Protein AF-A0A0B8PID0-F1 (afdb_monomer)

Mean predicted aligned error: 9.6 Å

Secondary structure (DSSP, 8-state):
-----------SPPSSGGGS-GGGGTTS---PPPPPPBPPHHHHHT--S-SB----HHHHHHHHHHHHTT--GGGSS-HHHHHHHHTT---TT----SHHHHHHHHHHS-S--S--B--SSSEEE-GGG----SHHHHIIIIIS-----BPPBPTTSSB---TT---BSSTTT--STTTT-----HHHHT-TTSSEEETT---SS--S-PEEEEEE--SBTT--EEEEEEETTTTEEEEEEEPP-TTTTT---HHHHHTTGGGG-TTB--S-EEEETTEEEE--HHHHHHHHHHHHHHHHHHH-GGGEEEE--TTS-HHHHHHHHHHIIIII----EE-THHHHTHHHHHHHHHHHS--S-SS-GGGGGG-SEEEEES--HHHH-HHHHHHHHHHHHHH--EEEEE-SS--GGGGG-SEEE-PPTT-HHHHHHHHHHHHHHTT-S-HHHHHHH-S-HHHHHHHHTSGGGSHHHHHHHH---HHHHHHHHHHHHT-S-EEEEE-HHHHSSTTHHHHHHHHHHHHHHTT-SSSTT-EEEE--SBTTHHHHHHTT-BTTEETTTEETT-HHHHHHHHHHTT-TT---S----HHHHHHHHHTTS--EEEEES--HHHHSS-HHHHHHHHHH-SEEEEEESB--TTGGG-SEEEE---TTT--EEEE-TT--EEEE---

pLDDT: mean 88.57, std 15.47, range [32.22, 98.94]

Sequence (675 aa):
MENIPVTPFNARKGKSLKQVDSAQFESIQKVSRKIMPELSSTQREQSFAEVELGFDNAEAMAEAARCLECGCQANTNCDLRDYSTEYGASQTNIEIKSDCDWQAIRNSDTRQKFSVDNSSEFIVFDANRCISCGQCVQACREQSVHGVLSFMSNKDGRPASRPECRPNFGPNQTLMGDSACVQCGACIQVCPTGAMMDGRDRAQGRIENLKIVDTICTYCGVGCKVSMHVDEDANQIRYVKGGDSPVNEGMLCVKGRFGFDFIGSDERLTTPLIRKDGWLQPASWEEAIELVASKFTSIKQSFGGNALAGFSSAKTTNEDNYAFQKFVRRELGTNNVDHCARLCHASTVTGLEASLGSGAMTNDIPSIKHSDVIFVIGSDTTAAHPIIASHIKQAVRHHGARLIVADPKRIELADHAELYMAQRPGTDVMLINGVMQQIIKNGWYDMEYIEERVDGFDTLLQEVMSPSYALDKVELVTGIKAEDIFAMARTIGTAKRTAVYYAMGITQHTTGHDNVRSIANLQMLCGNIGIEGGGINPLRGQSNVQGACDMGALPNNFPGYQKVYNPLVHQKFAIEWDAPNLPTETGLTLTEIIDAACKREVRGLYVMGENPVLSDPDQAHVLEGLEALDFLVVQDIFLTETAQYADVVLPSCSFAEKAGHFTNTERRVQRLNCG

Structure (mmCIF, N/CA/C/O backbone):
data_AF-A0A0B8PID0-F1
#
_entry.id   AF-A0A0B8PID0-F1
#
loop_
_atom_site.group_PDB
_atom_site.id
_atom_site.type_symbol
_atom_site.label_atom_id
_atom_site.label_alt_id
_atom_site.label_comp_id
_atom_site.label_asym_id
_atom_site.label_entity_id
_atom_site.label_seq_id
_atom_site.pdbx_PDB_ins_code
_atom_site.Cartn_x
_atom_site.Cartn_y
_atom_site.Cartn_z
_atom_site.occupancy
_atom_site.B_iso_or_equiv
_atom_site.auth_seq_id
_atom_site.auth_comp_id
_atom_site.auth_asym_id
_atom_site.auth_atom_id
_atom_site.pdbx_PDB_model_num
ATOM 1 N N . MET A 1 1 ? -33.714 53.906 -36.970 1.00 40.91 1 MET A N 1
ATOM 2 C CA . MET A 1 1 ? -32.765 53.994 -35.842 1.00 40.91 1 MET A CA 1
ATOM 3 C C . MET A 1 1 ? -33.531 53.880 -34.525 1.00 40.91 1 MET A C 1
ATOM 5 O O . MET A 1 1 ? -33.274 54.633 -33.606 1.00 40.91 1 MET A O 1
ATOM 9 N N . GLU A 1 2 ? -34.466 52.936 -34.434 1.00 33.69 2 GLU A N 1
ATOM 10 C CA . GLU A 1 2 ? -35.293 52.672 -33.253 1.00 33.69 2 GLU A CA 1
ATOM 11 C C . GLU A 1 2 ? -35.571 51.164 -33.293 1.00 33.69 2 GLU A C 1
ATOM 13 O O . GLU A 1 2 ? -35.929 50.652 -34.352 1.00 33.69 2 GLU A O 1
ATOM 18 N N . ASN A 1 3 ? -35.326 50.469 -32.180 1.00 39.69 3 ASN A N 1
ATOM 19 C CA . ASN A 1 3 ? -35.387 49.007 -31.976 1.00 39.69 3 ASN A CA 1
ATOM 20 C C . ASN A 1 3 ? -34.113 48.194 -32.286 1.00 39.69 3 ASN A C 1
ATOM 22 O O . ASN A 1 3 ? -34.177 47.107 -32.851 1.00 39.69 3 ASN A O 1
ATOM 26 N N . ILE A 1 4 ? -32.954 48.683 -31.833 1.00 32.22 4 ILE A N 1
ATOM 27 C CA . ILE A 1 4 ? -31.786 47.830 -31.540 1.00 32.22 4 ILE A CA 1
ATOM 28 C C . ILE A 1 4 ? -31.867 47.451 -30.048 1.00 32.22 4 ILE A C 1
ATOM 30 O O . ILE A 1 4 ? -32.025 48.364 -29.233 1.00 32.22 4 ILE A O 1
ATOM 34 N N . PRO A 1 5 ? -31.741 46.173 -29.640 1.00 34.03 5 PRO A N 1
ATOM 35 C CA . PRO A 1 5 ? -31.529 45.833 -28.235 1.00 34.03 5 PRO A CA 1
ATOM 36 C C . PRO A 1 5 ? -30.200 46.444 -27.769 1.00 34.03 5 PRO A C 1
ATOM 38 O O . PRO A 1 5 ? -29.132 46.102 -28.269 1.00 34.03 5 PRO A O 1
ATOM 41 N N . VAL A 1 6 ? -30.274 47.392 -26.833 1.00 43.47 6 VAL A N 1
ATOM 42 C CA . VAL A 1 6 ? -29.160 48.263 -26.403 1.00 43.47 6 VAL A CA 1
ATOM 43 C C . VAL A 1 6 ? -28.105 47.525 -25.564 1.00 43.47 6 VAL A C 1
ATOM 45 O O . VAL A 1 6 ? -27.065 48.092 -25.239 1.00 43.47 6 VAL A O 1
ATOM 48 N N . THR A 1 7 ? -28.317 46.254 -25.223 1.00 44.53 7 THR A N 1
ATOM 49 C CA . THR A 1 7 ? -27.416 45.535 -24.320 1.00 44.53 7 THR A CA 1
ATOM 50 C C . THR A 1 7 ? -26.586 44.504 -25.087 1.00 44.53 7 THR A C 1
ATOM 52 O O . THR A 1 7 ? -27.145 43.509 -25.553 1.00 44.53 7 THR A O 1
ATOM 55 N N . PRO A 1 8 ? -25.254 44.689 -25.202 1.00 43.25 8 PRO A N 1
ATOM 56 C CA . PRO A 1 8 ? -24.361 43.634 -25.661 1.00 43.25 8 PRO A CA 1
ATOM 57 C C . PRO A 1 8 ? -24.552 42.388 -24.793 1.00 43.25 8 PRO A C 1
ATOM 59 O O . PRO A 1 8 ? -24.793 42.502 -23.586 1.00 43.25 8 PRO A O 1
ATOM 62 N N . PHE A 1 9 ? -24.415 41.202 -25.388 1.00 42.62 9 PHE A N 1
ATOM 63 C CA . PHE A 1 9 ? -24.383 39.951 -24.637 1.00 42.62 9 PHE A CA 1
ATOM 64 C C . PHE A 1 9 ? -23.338 40.051 -23.514 1.00 42.62 9 PHE A C 1
ATOM 66 O O . PHE A 1 9 ? -22.148 40.237 -23.763 1.00 42.62 9 PHE A O 1
ATOM 73 N N . ASN A 1 10 ? -23.804 39.972 -22.268 1.00 47.03 10 ASN A N 1
ATOM 74 C CA . ASN A 1 10 ? -22.984 40.105 -21.075 1.00 47.03 10 ASN A CA 1
ATOM 75 C C . ASN A 1 10 ? -22.915 38.744 -20.378 1.00 47.03 10 ASN A C 1
ATOM 77 O O . ASN A 1 10 ? -23.900 38.291 -19.804 1.00 47.03 10 ASN A O 1
ATOM 81 N N . ALA A 1 11 ? -21.745 38.104 -20.403 1.00 46.81 11 ALA A N 1
ATOM 82 C CA . ALA A 1 11 ? -21.510 36.809 -19.760 1.00 46.81 11 ALA A CA 1
ATOM 83 C C . ALA A 1 11 ? -21.409 36.877 -18.215 1.00 46.81 11 ALA A C 1
ATOM 85 O O . ALA A 1 11 ? -21.063 35.884 -17.574 1.00 46.81 11 ALA A O 1
ATOM 86 N N . ARG A 1 12 ? -21.681 38.033 -17.588 1.00 46.56 12 ARG A N 1
ATOM 87 C CA . ARG A 1 12 ? -21.651 38.204 -16.124 1.00 46.56 12 ARG A CA 1
ATOM 88 C C . ARG A 1 12 ? -22.995 37.823 -15.490 1.00 46.56 12 ARG A C 1
ATOM 90 O O . ARG A 1 12 ? -24.049 38.227 -15.975 1.00 46.56 12 ARG A O 1
ATOM 97 N N . LYS A 1 13 ? -22.964 37.115 -14.350 1.00 43.78 13 LYS A N 1
ATOM 98 C CA . LYS A 1 13 ? -24.160 36.850 -13.524 1.00 43.78 13 LYS A CA 1
ATOM 99 C C . LYS A 1 13 ? -24.790 38.175 -13.064 1.00 43.78 13 LYS A C 1
ATOM 101 O O . LYS A 1 13 ? -24.110 39.014 -12.471 1.00 43.78 13 LYS A O 1
ATOM 106 N N . GLY A 1 14 ? -26.091 38.348 -13.305 1.00 53.78 14 GLY A N 1
ATOM 107 C CA . GLY A 1 14 ? -26.877 39.421 -12.690 1.00 53.78 14 GLY A CA 1
ATOM 108 C C . GLY A 1 14 ? -26.941 39.245 -11.170 1.00 53.78 14 GLY A C 1
ATOM 109 O O . GLY A 1 14 ? -26.908 38.122 -10.671 1.00 53.78 14 GLY A O 1
ATOM 110 N N . LYS A 1 15 ? -27.041 40.344 -10.412 1.00 51.28 15 LYS A N 1
ATOM 111 C CA . LYS A 1 15 ? -27.105 40.286 -8.937 1.00 51.28 15 LYS A CA 1
ATOM 112 C C . LYS A 1 15 ? -28.444 39.743 -8.423 1.00 51.28 15 LYS A C 1
ATOM 114 O O . LYS A 1 15 ? -28.538 39.346 -7.269 1.00 51.28 15 LYS A O 1
ATOM 119 N N . SER A 1 16 ? -29.485 39.743 -9.257 1.00 49.97 16 SER A N 1
ATOM 120 C CA . SER A 1 16 ? -30.756 39.066 -8.987 1.00 49.97 16 SER A CA 1
ATOM 121 C C . SER A 1 16 ? -31.434 38.637 -10.288 1.00 49.97 16 SER A C 1
ATOM 123 O O . SER A 1 16 ? -31.201 39.233 -11.340 1.00 49.97 16 SER A O 1
ATOM 125 N N . LEU A 1 17 ? -32.321 37.640 -10.206 1.00 48.81 17 LEU A N 1
ATOM 126 C CA . LEU A 1 17 ? -33.091 37.121 -11.346 1.00 48.81 17 LEU A CA 1
ATOM 127 C C . LEU A 1 17 ? -33.919 38.198 -12.066 1.00 48.81 17 LEU A C 1
ATOM 129 O O . LEU A 1 17 ? -34.134 38.097 -13.265 1.00 48.81 17 LEU A O 1
ATOM 133 N N . LYS A 1 18 ? -34.320 39.267 -11.364 1.00 54.81 18 LYS A N 1
ATOM 134 C CA . LYS A 1 18 ? -35.079 40.390 -11.942 1.00 54.81 18 LYS A CA 1
ATOM 135 C C . LYS A 1 18 ? -34.269 41.238 -12.931 1.00 54.81 18 LYS A C 1
ATOM 137 O O . LYS A 1 18 ? -34.847 42.065 -13.623 1.00 54.81 18 LYS A O 1
ATOM 142 N N . GLN A 1 19 ? -32.945 41.080 -12.955 1.00 55.88 19 GLN A N 1
ATOM 143 C CA . GLN A 1 19 ? -32.050 41.773 -13.887 1.00 55.88 19 GLN A CA 1
ATOM 144 C C . GLN A 1 19 ? -31.825 40.989 -15.185 1.00 55.88 19 GLN A C 1
ATOM 146 O O . GLN A 1 19 ? -31.158 41.497 -16.083 1.00 55.88 19 GLN A O 1
ATOM 151 N N . VAL A 1 20 ? -32.340 39.760 -15.277 1.00 54.59 20 VAL A N 1
ATOM 152 C CA . VAL A 1 20 ? -32.276 38.956 -16.495 1.00 54.59 20 VAL A CA 1
ATOM 153 C C . VAL A 1 20 ? -33.551 39.216 -17.289 1.00 54.59 20 VAL A C 1
ATOM 155 O O . VAL A 1 20 ? -34.653 39.012 -16.784 1.00 54.59 20 VAL A O 1
ATOM 158 N N . ASP A 1 21 ? -33.396 39.717 -18.510 1.00 62.22 21 ASP A N 1
ATOM 159 C CA . ASP A 1 21 ? -34.521 40.079 -19.368 1.00 62.22 21 ASP A CA 1
ATOM 160 C C . ASP A 1 21 ? -35.323 38.826 -19.752 1.00 62.22 21 ASP A C 1
ATOM 162 O O . ASP A 1 21 ? -34.791 37.889 -20.352 1.00 62.22 21 ASP A O 1
ATOM 166 N N . SER A 1 22 ? -36.612 38.803 -19.403 1.00 54.66 22 SER A N 1
ATOM 167 C CA . SER A 1 22 ? -37.508 37.677 -19.676 1.00 54.66 22 SER A CA 1
ATOM 168 C C . SER A 1 22 ? -37.646 37.367 -21.168 1.00 54.66 22 SER A C 1
ATOM 170 O O . SER A 1 22 ? -37.905 36.212 -21.513 1.00 54.66 22 SER A O 1
ATOM 172 N N . ALA A 1 23 ? -37.409 38.351 -22.044 1.00 53.12 23 ALA A N 1
ATOM 173 C CA . ALA A 1 23 ? -37.394 38.156 -23.493 1.00 53.12 23 ALA A CA 1
ATOM 174 C C . ALA A 1 23 ? -36.306 37.156 -23.941 1.00 53.12 23 ALA A C 1
ATOM 176 O O . ALA A 1 23 ? -36.477 36.441 -24.926 1.00 53.12 23 ALA A O 1
ATOM 177 N N . GLN A 1 24 ? -35.215 37.000 -23.174 1.00 46.47 24 GLN A N 1
ATOM 178 C CA . GLN A 1 24 ? -34.134 36.048 -23.481 1.00 46.47 24 GLN A CA 1
ATOM 179 C C . GLN A 1 24 ? -34.561 34.572 -23.383 1.00 46.47 24 GLN A C 1
ATOM 181 O O . GLN A 1 24 ? -33.855 33.689 -23.877 1.00 46.47 24 GLN A O 1
ATOM 186 N N . PHE A 1 25 ? -35.718 34.294 -22.775 1.00 49.22 25 PHE A N 1
ATOM 187 C CA . PHE A 1 25 ? -36.234 32.944 -22.544 1.00 49.22 25 PHE A CA 1
ATOM 188 C C . PHE A 1 25 ? -37.532 32.646 -23.308 1.00 49.22 25 PHE A C 1
ATOM 190 O O . PHE A 1 25 ? -38.063 31.547 -23.172 1.00 49.22 25 PHE A O 1
ATOM 197 N N . GLU A 1 26 ? -38.034 33.568 -24.140 1.00 48.47 26 GLU A N 1
ATOM 198 C CA . GLU A 1 26 ? -39.277 33.374 -24.914 1.00 48.47 26 GLU A CA 1
ATOM 199 C C . GLU A 1 26 ? -39.202 32.202 -25.905 1.00 48.47 26 GLU A C 1
ATOM 201 O O . GLU A 1 26 ? -40.210 31.558 -26.181 1.00 48.47 26 GLU A O 1
ATOM 206 N N . SER A 1 27 ? -37.998 31.885 -26.390 1.00 41.06 27 SER A N 1
ATOM 207 C CA . SER A 1 27 ? -37.726 30.766 -27.307 1.00 41.06 27 SER A CA 1
ATOM 208 C C . SER A 1 27 ? -37.432 29.437 -26.607 1.00 41.06 27 SER A C 1
ATOM 210 O O . SER A 1 27 ? -37.280 28.412 -27.273 1.00 41.06 27 SER A O 1
ATOM 212 N N . ILE A 1 28 ? -37.320 29.424 -25.275 1.00 41.78 28 ILE A N 1
ATOM 213 C CA . ILE A 1 28 ? -37.299 28.166 -24.532 1.00 41.78 28 ILE A CA 1
ATOM 214 C C . ILE A 1 28 ? -38.740 27.683 -24.492 1.00 41.78 28 ILE A C 1
ATOM 216 O O . ILE A 1 28 ? -39.592 28.334 -23.886 1.00 41.78 28 ILE A O 1
ATOM 220 N N . GLN A 1 29 ? -39.016 26.550 -25.141 1.00 46.81 29 GLN A N 1
ATOM 221 C CA . GLN A 1 29 ? -40.324 25.921 -25.043 1.00 46.81 29 GLN A CA 1
ATOM 222 C C . GLN A 1 29 ? -40.624 25.719 -23.558 1.00 46.81 29 GLN A C 1
ATOM 224 O O . GLN A 1 29 ? -39.951 24.943 -22.877 1.00 46.81 29 GLN A O 1
ATOM 229 N N . LYS A 1 30 ? -41.603 26.467 -23.039 1.00 46.62 30 LYS A N 1
ATOM 230 C CA . LYS A 1 30 ? -42.117 26.262 -21.689 1.00 46.62 30 LYS A CA 1
ATOM 231 C C . LYS A 1 30 ? -42.782 24.897 -21.694 1.00 46.62 30 LYS A C 1
ATOM 233 O O . LYS A 1 30 ? -43.941 24.761 -22.069 1.00 46.62 30 LYS A O 1
ATOM 238 N N . VAL A 1 31 ? -42.014 23.876 -21.346 1.00 50.84 31 VAL A N 1
ATOM 239 C CA . VAL A 1 31 ? -42.563 22.564 -21.046 1.00 50.84 31 VAL A CA 1
ATOM 240 C C . VAL A 1 31 ? -43.287 22.744 -19.725 1.00 50.84 31 VAL A C 1
ATOM 242 O O . VAL A 1 31 ? -42.661 23.047 -18.705 1.00 50.84 31 VAL A O 1
ATOM 245 N N . SER A 1 32 ? -44.615 22.668 -19.763 1.00 47.62 32 SER A N 1
ATOM 246 C CA . SER A 1 32 ? -45.411 22.650 -18.542 1.00 47.62 32 SER A CA 1
ATOM 247 C C . SER A 1 32 ? -44.872 21.539 -17.653 1.00 47.62 32 SER A C 1
ATOM 249 O O . SER A 1 32 ? -44.595 20.444 -18.150 1.00 47.62 32 SER A O 1
ATOM 251 N N . ARG A 1 33 ? -44.722 21.815 -16.352 1.00 52.12 33 ARG A N 1
ATOM 252 C CA . ARG A 1 33 ? -44.526 20.738 -15.376 1.00 52.12 33 ARG A CA 1
ATOM 253 C C . ARG A 1 33 ? -45.576 19.673 -15.668 1.00 52.12 33 ARG A C 1
ATOM 255 O O . ARG A 1 33 ? -46.724 20.034 -15.961 1.00 52.12 33 ARG A O 1
ATOM 262 N N . LYS A 1 34 ? -45.199 18.393 -15.618 1.00 60.91 34 LYS A N 1
ATOM 263 C CA . LYS A 1 34 ? -46.222 17.347 -15.598 1.00 60.91 34 LYS A CA 1
ATOM 264 C C . LYS A 1 34 ? -47.205 17.709 -14.482 1.00 60.91 34 LYS A C 1
ATOM 266 O O . LYS A 1 34 ? -46.794 18.102 -13.395 1.00 60.91 34 LYS A O 1
ATOM 271 N N . ILE A 1 35 ? -48.492 17.724 -14.793 1.00 61.22 35 ILE A N 1
ATOM 272 C CA . ILE A 1 35 ? -49.505 18.060 -13.796 1.00 61.22 35 ILE A CA 1
ATOM 273 C C . ILE A 1 35 ? -49.656 16.808 -12.944 1.00 61.22 35 ILE A C 1
ATOM 275 O O . ILE A 1 35 ? -49.849 15.727 -13.505 1.00 61.22 35 ILE A O 1
ATOM 279 N N . MET A 1 36 ? -49.503 16.937 -11.624 1.00 73.69 36 MET A N 1
ATOM 280 C CA . MET A 1 36 ? -49.730 15.805 -10.731 1.00 73.69 36 MET A CA 1
ATOM 281 C C . MET A 1 36 ? -51.153 15.291 -10.971 1.00 73.69 36 MET A C 1
ATOM 283 O O . MET A 1 36 ? -52.077 16.105 -11.038 1.00 73.69 36 MET A O 1
ATOM 287 N N . PRO A 1 37 ? -51.350 13.977 -11.156 1.00 77.31 37 PRO A N 1
ATOM 288 C CA . PRO A 1 37 ? -52.680 13.413 -11.273 1.00 77.31 37 PRO A CA 1
ATOM 289 C C . PRO A 1 37 ? -53.505 13.845 -10.067 1.00 77.31 37 PRO A C 1
ATOM 291 O O . PRO A 1 37 ? -53.103 13.642 -8.922 1.00 77.31 37 PRO A O 1
ATOM 294 N N . GLU A 1 38 ? -54.652 14.457 -10.326 1.00 82.00 38 GLU A N 1
ATOM 295 C CA . GLU A 1 38 ? -55.570 14.835 -9.265 1.00 82.00 38 GLU A CA 1
ATOM 296 C C . GLU A 1 38 ? -56.739 13.849 -9.203 1.00 82.00 38 GLU A C 1
ATOM 298 O O . GLU A 1 38 ? -57.157 13.291 -10.223 1.00 82.00 38 GLU A O 1
ATOM 303 N N . LEU A 1 39 ? -57.331 13.674 -8.020 1.00 78.50 39 LEU A N 1
ATOM 304 C CA . LEU A 1 39 ? -58.584 12.923 -7.881 1.00 78.50 39 LEU A CA 1
ATOM 305 C C . LEU A 1 39 ? -59.671 13.505 -8.798 1.00 78.50 39 LEU A C 1
ATOM 307 O O . LEU A 1 39 ? -59.743 14.717 -8.993 1.00 78.50 39 LEU A O 1
ATOM 311 N N . SER A 1 40 ? -60.567 12.686 -9.349 1.00 80.12 40 SER A N 1
ATOM 312 C CA . SER A 1 40 ? -61.708 13.223 -10.113 1.00 80.12 40 SER A CA 1
ATOM 313 C C . SER A 1 40 ? -62.668 14.003 -9.205 1.00 80.12 40 SER A C 1
ATOM 315 O O . SER A 1 40 ? -62.723 13.759 -8.001 1.00 80.12 40 SER A O 1
ATOM 317 N N . SER A 1 41 ? -63.461 14.926 -9.759 1.00 78.44 41 SER A N 1
ATOM 318 C CA . SER A 1 41 ? -64.432 15.717 -8.980 1.00 78.44 41 SER A CA 1
ATOM 319 C C . SER A 1 41 ? -65.379 14.838 -8.155 1.00 78.44 41 SER A C 1
ATOM 321 O O . SER A 1 41 ? -65.583 15.097 -6.974 1.00 78.44 41 SER A O 1
ATOM 323 N N . THR A 1 42 ? -65.863 13.734 -8.729 1.00 81.31 42 THR A N 1
ATOM 324 C CA . THR A 1 42 ? -66.722 12.761 -8.035 1.00 81.31 42 THR A CA 1
ATOM 325 C C . THR A 1 42 ? -66.001 12.054 -6.883 1.00 81.31 42 THR A C 1
ATOM 327 O O . THR A 1 42 ? -66.608 11.788 -5.851 1.00 81.31 42 THR A O 1
ATOM 330 N N . GLN A 1 43 ? -64.700 11.774 -7.023 1.00 79.44 43 GLN A N 1
ATOM 331 C CA . GLN A 1 43 ? -63.889 11.194 -5.946 1.00 79.44 43 GLN A CA 1
ATOM 332 C C . GLN A 1 43 ? -63.582 12.217 -4.846 1.00 79.44 43 GLN A C 1
ATOM 334 O O . GLN A 1 43 ? -63.597 11.850 -3.674 1.00 79.44 43 GLN A O 1
ATOM 339 N N . ARG A 1 44 ? -63.359 13.491 -5.200 1.00 80.31 44 ARG A N 1
ATOM 340 C CA . ARG A 1 44 ? -63.156 14.590 -4.235 1.00 80.31 44 ARG A CA 1
ATOM 341 C C . ARG A 1 44 ? -64.407 14.870 -3.404 1.00 80.31 44 ARG A C 1
ATOM 343 O O . ARG A 1 44 ? -64.300 15.211 -2.238 1.00 80.31 44 ARG A O 1
ATOM 350 N N . GLU A 1 45 ? -65.596 14.707 -3.978 1.00 77.81 45 GLU A N 1
ATOM 351 C CA . GLU A 1 45 ? -66.861 14.884 -3.248 1.00 77.81 45 GLU A CA 1
ATOM 352 C C . GLU A 1 45 ? -67.133 13.763 -2.233 1.00 77.81 45 GLU A C 1
ATOM 354 O O . GLU A 1 45 ? -67.893 13.954 -1.285 1.00 77.81 45 GLU A O 1
ATOM 359 N N . GLN A 1 46 ? -66.517 12.594 -2.424 1.00 79.94 46 GLN A N 1
ATOM 360 C CA . GLN A 1 46 ? -66.760 11.391 -1.623 1.00 79.94 46 GLN A CA 1
ATOM 361 C C . GLN A 1 46 ? -65.611 11.057 -0.656 1.00 79.94 46 GLN A C 1
ATOM 363 O O . GLN A 1 46 ? -65.673 10.041 0.036 1.00 79.94 46 GLN A O 1
ATOM 368 N N . SER A 1 47 ? -64.562 11.884 -0.599 1.00 73.38 47 SER A N 1
ATOM 369 C CA . SER A 1 47 ? -63.332 11.616 0.151 1.00 73.38 47 SER A CA 1
ATOM 370 C C . SER A 1 47 ? -62.664 12.908 0.630 1.00 73.38 47 SER A C 1
ATOM 372 O O . SER A 1 47 ? -62.669 13.909 -0.075 1.00 73.38 47 SER A O 1
ATOM 374 N N . PHE A 1 48 ? -62.026 12.869 1.804 1.00 74.19 48 PHE A N 1
ATOM 375 C CA . PHE A 1 48 ? -61.150 13.943 2.305 1.00 74.19 48 PHE A CA 1
ATOM 376 C C . PHE A 1 48 ? -59.664 13.707 1.974 1.00 74.19 48 PHE A C 1
ATOM 378 O O . PHE A 1 48 ? -58.791 14.304 2.601 1.00 74.19 48 PHE A O 1
ATOM 385 N N . ALA A 1 49 ? -59.360 12.795 1.047 1.00 70.81 49 ALA A N 1
ATOM 386 C CA . ALA A 1 49 ? -57.991 12.522 0.620 1.00 70.81 49 ALA A CA 1
ATOM 387 C C . ALA A 1 49 ? -57.362 13.729 -0.098 1.00 70.81 49 ALA A C 1
ATOM 389 O O . ALA A 1 49 ? -58.061 14.561 -0.681 1.00 70.81 49 ALA A O 1
ATOM 390 N N . GLU A 1 50 ? -56.032 13.802 -0.052 1.00 66.19 50 GLU A N 1
ATOM 391 C CA . GLU A 1 50 ? -55.260 14.848 -0.717 1.00 66.19 50 GLU A CA 1
ATOM 392 C C . GLU A 1 50 ? -55.542 14.848 -2.226 1.00 66.19 50 GLU A C 1
ATOM 394 O O . GLU A 1 50 ? -55.634 13.801 -2.870 1.00 66.19 50 GLU A O 1
ATOM 399 N N . VAL A 1 51 ? -55.780 16.044 -2.766 1.00 72.69 51 VAL A N 1
ATOM 400 C CA . VAL A 1 51 ? -56.295 16.217 -4.128 1.00 72.69 51 VAL A CA 1
ATOM 401 C C . VAL A 1 51 ? -55.240 15.868 -5.168 1.00 72.69 51 VAL A C 1
ATOM 403 O O . VAL A 1 51 ? -55.590 15.290 -6.193 1.00 72.69 51 VAL A O 1
ATOM 406 N N . GLU A 1 52 ? -53.982 16.202 -4.890 1.00 75.00 52 GLU A N 1
ATOM 407 C CA . GLU A 1 52 ? -52.821 15.889 -5.716 1.00 75.00 52 GLU A CA 1
ATOM 408 C C . GLU A 1 52 ? -52.246 14.540 -5.266 1.00 75.00 52 GLU A C 1
ATOM 410 O O . GLU A 1 52 ? -51.868 14.371 -4.112 1.00 75.00 52 GLU A O 1
ATOM 415 N N . LEU A 1 53 ? -52.183 13.563 -6.172 1.00 76.12 53 LEU A N 1
ATOM 416 C CA . LEU A 1 53 ? -51.760 12.193 -5.851 1.00 76.12 53 LEU A CA 1
ATOM 417 C C . LEU A 1 53 ? -50.233 11.998 -5.886 1.00 76.12 53 LEU A C 1
ATOM 419 O O . LEU A 1 53 ? -49.753 10.882 -5.694 1.00 76.12 53 LEU A O 1
ATOM 423 N N . GLY A 1 54 ? -49.473 13.069 -6.139 1.00 70.25 54 GLY A N 1
ATOM 424 C CA . GLY A 1 54 ? -48.036 13.009 -6.403 1.00 70.25 54 GLY A CA 1
ATOM 425 C C . GLY A 1 54 ? -47.702 12.431 -7.784 1.00 70.25 54 GLY A C 1
ATOM 426 O O . GLY A 1 54 ? -48.573 11.978 -8.523 1.00 70.25 54 GLY A O 1
ATOM 427 N N . PHE A 1 55 ? -46.422 12.462 -8.156 1.00 71.56 55 PHE A N 1
ATOM 428 C CA . PHE A 1 55 ? -45.926 11.698 -9.304 1.00 71.56 55 PHE A CA 1
ATOM 429 C C . PHE A 1 55 ? -45.650 10.254 -8.891 1.00 71.56 55 PHE A C 1
ATOM 431 O O . PHE A 1 55 ? -45.274 10.000 -7.745 1.00 71.56 55 PHE A O 1
ATOM 438 N N . ASP A 1 56 ? -45.744 9.317 -9.834 1.00 81.56 56 ASP A N 1
ATOM 439 C CA . ASP A 1 56 ? -45.085 8.031 -9.623 1.00 81.56 56 ASP A CA 1
ATOM 440 C C . ASP A 1 56 ? -43.553 8.214 -9.580 1.00 81.56 56 ASP A C 1
ATOM 442 O O . ASP A 1 56 ? -43.015 9.235 -10.017 1.00 81.56 56 ASP A O 1
ATOM 446 N N . ASN A 1 57 ? -42.827 7.236 -9.032 1.00 69.31 57 ASN A N 1
ATOM 447 C CA . ASN A 1 57 ? -41.375 7.356 -8.861 1.00 69.31 57 ASN A CA 1
ATOM 448 C C . ASN A 1 57 ? -40.635 7.616 -10.184 1.00 69.31 57 ASN A C 1
ATOM 450 O O . ASN A 1 57 ? -39.651 8.354 -10.194 1.00 69.31 57 ASN A O 1
ATOM 454 N N . ALA A 1 58 ? -41.099 7.052 -11.302 1.00 69.62 58 ALA A N 1
ATOM 455 C CA . ALA A 1 58 ? -40.454 7.242 -12.597 1.00 69.62 58 ALA A CA 1
ATOM 456 C C . ALA A 1 58 ? -40.678 8.667 -13.128 1.00 69.62 58 ALA A C 1
ATOM 458 O O . ALA A 1 58 ? -39.757 9.292 -13.654 1.00 69.62 58 ALA A O 1
ATOM 459 N N . GLU A 1 59 ? -41.878 9.213 -12.952 1.00 69.00 59 GLU A N 1
ATOM 460 C CA . GLU A 1 59 ? -42.229 10.580 -13.324 1.00 69.00 59 GLU A CA 1
ATOM 461 C C . GLU A 1 59 ? -41.587 11.624 -12.407 1.00 69.00 59 GLU A C 1
ATOM 463 O O . GLU A 1 59 ? -41.113 12.649 -12.901 1.00 69.00 59 GLU A O 1
ATOM 468 N N . ALA A 1 60 ? -41.492 11.343 -11.106 1.00 65.75 60 ALA A N 1
ATOM 469 C CA . ALA A 1 60 ? -40.775 12.171 -10.142 1.00 65.75 60 ALA A CA 1
ATOM 470 C C . ALA A 1 60 ? -39.287 12.264 -10.503 1.00 65.75 60 ALA A C 1
ATOM 472 O O . ALA A 1 60 ? -38.726 13.359 -10.559 1.00 65.75 60 ALA A O 1
ATOM 473 N N . MET A 1 61 ? -38.660 11.123 -10.816 1.00 57.22 61 MET A N 1
ATOM 474 C CA . MET A 1 61 ? -37.271 11.071 -11.272 1.00 57.22 61 MET A CA 1
ATOM 475 C C . MET A 1 61 ? -37.080 11.783 -12.615 1.00 57.22 61 MET A C 1
ATOM 477 O O . MET A 1 61 ? -36.106 12.515 -12.771 1.00 57.22 61 MET A O 1
ATOM 481 N N . ALA A 1 62 ? -38.003 11.627 -13.568 1.00 59.22 62 ALA A N 1
ATOM 482 C CA . ALA A 1 62 ? -37.928 12.294 -14.868 1.00 59.22 62 ALA A CA 1
ATOM 483 C C . ALA A 1 62 ? -38.073 13.825 -14.759 1.00 59.22 62 ALA A C 1
ATOM 485 O O . ALA A 1 62 ? -37.329 14.565 -15.404 1.00 59.22 62 ALA A O 1
ATOM 486 N N . GLU A 1 63 ? -38.988 14.319 -13.921 1.00 58.19 63 GLU A N 1
ATOM 487 C CA . GLU A 1 63 ? -39.188 15.759 -13.709 1.00 58.19 63 GLU A CA 1
ATOM 488 C C . GLU A 1 63 ? -38.043 16.385 -12.890 1.00 58.19 63 GLU A C 1
ATOM 490 O O . GLU A 1 63 ? -37.623 17.514 -13.168 1.00 58.19 63 GLU A O 1
ATOM 495 N N . ALA A 1 64 ? -37.472 15.642 -11.934 1.00 55.62 64 ALA A N 1
ATOM 496 C CA . ALA A 1 64 ? -36.258 16.041 -11.223 1.00 55.62 64 ALA A CA 1
ATOM 497 C C . ALA A 1 64 ? -35.032 16.071 -12.154 1.00 55.62 64 ALA A C 1
ATOM 499 O O . ALA A 1 64 ? -34.269 17.038 -12.135 1.00 55.62 64 ALA A O 1
ATOM 500 N N . ALA A 1 65 ? -34.876 15.064 -13.023 1.00 51.47 65 ALA A N 1
ATOM 501 C CA . ALA A 1 65 ? -33.803 14.996 -14.012 1.00 51.47 65 ALA A CA 1
ATOM 502 C C . ALA A 1 65 ? -33.862 16.173 -15.000 1.00 51.47 65 ALA A C 1
ATOM 504 O O . ALA A 1 65 ? -32.844 16.827 -15.226 1.00 51.47 65 ALA A O 1
ATOM 505 N N . ARG A 1 66 ? -35.059 16.534 -15.487 1.00 51.94 66 ARG A N 1
ATOM 506 C CA . ARG A 1 66 ? -35.283 17.695 -16.369 1.00 51.94 66 ARG A CA 1
ATOM 507 C C . ARG A 1 66 ? -34.779 19.009 -15.763 1.00 51.94 66 ARG A C 1
ATOM 509 O O . ARG A 1 66 ? -34.218 19.849 -16.465 1.00 51.94 66 ARG A O 1
ATOM 516 N N . CYS A 1 67 ? -34.956 19.200 -14.456 1.00 44.94 67 CYS A N 1
ATOM 517 C CA . CYS A 1 67 ? -34.468 20.383 -13.747 1.00 44.94 67 CYS A CA 1
ATOM 518 C C . CYS A 1 67 ? -32.944 20.389 -13.535 1.00 44.94 67 CYS A C 1
ATOM 520 O O . CYS A 1 67 ? -32.414 21.439 -13.189 1.00 44.94 67 CYS A O 1
ATOM 522 N N . LEU A 1 68 ? -32.236 19.273 -13.752 1.00 45.44 68 LEU A N 1
ATOM 523 C CA . LEU A 1 68 ? -30.805 19.098 -13.453 1.00 45.44 68 LEU A CA 1
ATOM 524 C C . LEU A 1 68 ? -29.922 18.875 -14.700 1.00 45.44 68 LEU A C 1
ATOM 526 O O . LEU A 1 68 ? -28.697 18.946 -14.600 1.00 45.44 68 LEU A O 1
ATOM 530 N N . GLU A 1 69 ? -30.511 18.693 -15.887 1.00 48.88 69 GLU A N 1
ATOM 531 C CA . GLU A 1 69 ? -29.813 18.346 -17.141 1.00 48.88 69 GLU A CA 1
ATOM 532 C C . GLU A 1 69 ? -28.701 19.325 -17.579 1.00 48.88 69 GLU A C 1
ATOM 534 O O . GLU A 1 69 ? -27.726 18.904 -18.201 1.00 48.88 69 GLU A O 1
ATOM 539 N N . CYS A 1 70 ? -28.780 20.621 -17.246 1.00 52.22 70 CYS A N 1
ATOM 540 C CA . CYS A 1 70 ? -27.780 21.618 -17.666 1.00 52.22 70 CYS A CA 1
ATOM 541 C C . CYS A 1 70 ? -26.698 21.955 -16.616 1.00 52.22 70 CYS A C 1
ATOM 543 O O . CYS A 1 70 ? -26.043 22.995 -16.708 1.00 52.22 70 CYS A O 1
ATOM 545 N N . GLY A 1 71 ? -26.463 21.078 -15.631 1.00 57.75 71 GLY A N 1
ATOM 546 C CA . GLY A 1 71 ? -25.398 21.250 -14.633 1.00 57.75 71 GLY A CA 1
ATOM 547 C C . GLY A 1 71 ? -23.980 21.258 -15.232 1.00 57.75 71 GLY A C 1
ATOM 548 O O . GLY A 1 71 ? -23.669 20.509 -16.163 1.00 57.75 71 GLY A O 1
ATOM 549 N N . CYS A 1 72 ? -23.096 22.108 -14.704 1.00 65.19 72 CYS A N 1
ATOM 550 C CA . CYS A 1 72 ? -21.681 22.172 -15.082 1.00 65.19 72 CYS A CA 1
ATOM 551 C C . CYS A 1 72 ? -20.824 22.498 -13.856 1.00 65.19 72 CYS A C 1
ATOM 553 O O . CYS A 1 72 ? -20.990 23.566 -13.264 1.00 65.19 72 CYS A O 1
ATOM 555 N N . GLN A 1 73 ? -19.877 21.618 -13.513 1.00 69.25 73 GLN A N 1
ATOM 556 C CA . GLN A 1 73 ? -18.914 21.855 -12.428 1.00 69.25 73 GLN A CA 1
ATOM 557 C C . GLN A 1 73 ? -18.067 23.097 -12.686 1.00 69.25 73 GLN A C 1
ATOM 559 O O . GLN A 1 73 ? -17.841 23.890 -11.778 1.00 69.25 73 GLN A O 1
ATOM 564 N N . ALA A 1 74 ? -17.675 23.306 -13.946 1.00 68.12 74 ALA A N 1
ATOM 565 C CA . ALA A 1 74 ? -16.904 24.469 -14.357 1.00 68.12 74 ALA A CA 1
ATOM 566 C C . ALA A 1 74 ? -17.742 25.759 -14.435 1.00 68.12 74 ALA A C 1
ATOM 568 O O . ALA A 1 74 ? -17.203 26.811 -14.750 1.00 68.12 74 ALA A O 1
ATOM 569 N N . ASN A 1 75 ? -19.057 25.743 -14.163 1.00 67.12 75 ASN A N 1
ATOM 570 C CA . ASN A 1 75 ? -19.900 26.936 -14.327 1.00 67.12 75 ASN A CA 1
ATOM 571 C C . ASN A 1 75 ? -19.389 28.134 -13.511 1.00 67.12 75 ASN A C 1
ATOM 573 O O . ASN A 1 75 ? -19.542 29.276 -13.925 1.00 67.12 75 ASN A O 1
ATOM 577 N N . THR A 1 76 ? -18.765 27.919 -12.354 1.00 65.62 76 THR A N 1
ATOM 578 C CA . THR A 1 76 ? -18.219 29.010 -11.529 1.00 65.62 76 THR A CA 1
ATOM 579 C C . THR A 1 76 ? -16.749 29.319 -11.797 1.00 65.62 76 THR A C 1
ATOM 581 O O . THR A 1 76 ? -16.339 30.445 -11.539 1.00 65.62 76 THR A O 1
ATOM 584 N N . ASN A 1 77 ? -15.994 28.394 -12.384 1.00 71.44 77 ASN A N 1
ATOM 585 C CA . ASN A 1 77 ? -14.541 28.450 -12.590 1.00 71.44 77 ASN A CA 1
ATOM 586 C C . ASN A 1 77 ? -14.143 27.980 -14.006 1.00 71.44 77 ASN A C 1
ATOM 588 O O . ASN A 1 77 ? -13.243 27.163 -14.168 1.00 71.44 77 ASN A O 1
ATOM 592 N N . CYS A 1 78 ? -14.868 28.435 -15.030 1.00 79.62 78 CYS A N 1
ATOM 593 C CA . CYS A 1 78 ? -14.582 28.084 -16.418 1.00 79.62 78 CYS A CA 1
ATOM 594 C C . CYS A 1 78 ? -13.493 29.012 -16.955 1.00 79.62 78 CYS A C 1
ATOM 596 O O . CYS A 1 78 ? -13.786 30.165 -17.282 1.00 79.62 78 CYS A O 1
ATOM 598 N N . ASP A 1 79 ? -12.277 28.494 -17.128 1.00 80.06 79 ASP A N 1
ATOM 599 C CA . ASP A 1 79 ? -11.149 29.288 -17.628 1.00 80.06 79 ASP A CA 1
ATOM 600 C C . ASP A 1 79 ? -11.447 29.871 -19.014 1.00 80.06 79 ASP A C 1
ATOM 602 O O . ASP A 1 79 ? -11.093 31.006 -19.306 1.00 80.06 79 ASP A O 1
ATOM 606 N N . LEU A 1 80 ? -12.171 29.139 -19.873 1.00 81.31 80 LEU A N 1
ATOM 607 C CA . LEU A 1 80 ? -12.571 29.656 -21.187 1.00 81.31 80 LEU A CA 1
ATOM 608 C C . LEU A 1 80 ? -13.432 30.915 -21.059 1.00 81.31 80 LEU A C 1
ATOM 610 O O . LEU A 1 80 ? -13.255 31.853 -21.834 1.00 81.31 80 LEU A O 1
ATOM 614 N N . ARG A 1 81 ? -14.377 30.941 -20.113 1.00 75.12 81 ARG A N 1
ATOM 615 C CA . ARG A 1 81 ? -15.223 32.116 -19.867 1.00 75.12 81 ARG A CA 1
ATOM 616 C C . ARG A 1 81 ? -14.380 33.270 -19.339 1.00 75.12 81 ARG A C 1
ATOM 618 O O . ARG A 1 81 ? -14.557 34.406 -19.785 1.00 75.1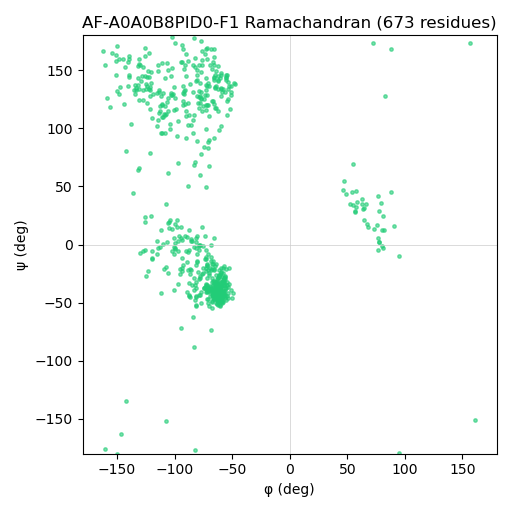2 81 ARG A O 1
ATOM 625 N N . ASP A 1 82 ? -13.493 32.972 -18.400 1.00 75.94 82 ASP A N 1
ATOM 626 C CA . ASP A 1 82 ? -12.674 33.973 -17.730 1.00 75.94 82 ASP A CA 1
ATOM 627 C C . ASP A 1 82 ? -11.690 34.596 -18.736 1.00 75.94 82 ASP A C 1
ATOM 629 O O . ASP A 1 82 ? -11.699 35.815 -18.905 1.00 75.94 82 ASP A O 1
ATOM 633 N N . TYR A 1 83 ? -11.006 33.784 -19.550 1.00 81.12 83 TYR A N 1
ATOM 634 C CA . TYR A 1 83 ? -10.181 34.251 -20.669 1.00 81.12 83 TYR A CA 1
ATOM 635 C C . TYR A 1 83 ? -10.991 34.973 -21.750 1.00 81.12 83 TYR A C 1
ATOM 637 O O . TYR A 1 83 ? -10.565 36.013 -22.242 1.00 81.12 83 TYR A O 1
ATOM 645 N N . SER A 1 84 ? -12.183 34.490 -22.118 1.00 72.75 84 SER A N 1
ATOM 646 C CA . SER A 1 84 ? -13.033 35.199 -23.093 1.00 72.75 84 SER A CA 1
ATOM 647 C C . SER A 1 84 ? -13.388 36.605 -22.605 1.00 72.75 84 SER A C 1
ATOM 649 O O . SER A 1 84 ? -13.442 37.544 -23.396 1.00 72.75 84 SER A O 1
ATOM 651 N N . THR A 1 85 ? -13.599 36.757 -21.296 1.00 72.62 85 THR A N 1
ATOM 652 C CA . THR A 1 85 ? -13.858 38.054 -20.665 1.00 72.62 85 THR A CA 1
ATOM 653 C C . THR A 1 85 ? -12.597 38.914 -20.623 1.00 72.62 85 THR A C 1
ATOM 655 O O . THR A 1 85 ? -12.657 40.084 -20.992 1.00 72.62 85 THR A O 1
ATOM 658 N N . GLU A 1 86 ? -11.468 38.345 -20.196 1.00 78.69 86 GLU A N 1
ATOM 659 C CA . GLU A 1 86 ? -10.170 39.022 -20.086 1.00 78.69 86 GLU A CA 1
ATOM 660 C C . GLU A 1 86 ? -9.694 39.574 -21.435 1.00 78.69 86 GLU A C 1
ATOM 662 O O . GLU A 1 86 ? -9.355 40.751 -21.543 1.00 78.69 86 GLU A O 1
ATOM 667 N N . TYR A 1 87 ? -9.738 38.750 -22.482 1.00 78.69 87 TYR A N 1
ATOM 668 C CA . TYR A 1 87 ? -9.279 39.111 -23.824 1.00 78.69 87 TYR A CA 1
ATOM 669 C C . TYR A 1 87 ? -10.346 39.823 -24.665 1.00 78.69 87 TYR A C 1
ATOM 671 O O . TYR A 1 87 ? -10.118 40.092 -25.844 1.00 78.69 87 TYR A O 1
ATOM 679 N N . GLY A 1 88 ? -11.514 40.130 -24.087 1.00 71.75 88 GLY A N 1
ATOM 680 C CA . GLY A 1 88 ? -12.596 40.821 -24.789 1.00 71.75 88 GLY A CA 1
ATOM 681 C C . GLY A 1 88 ? -13.077 40.069 -26.032 1.00 71.75 88 GLY A C 1
ATOM 682 O O . GLY A 1 88 ? -13.389 40.697 -27.045 1.00 71.75 88 GLY A O 1
ATOM 683 N N . ALA A 1 89 ? -13.104 38.733 -25.972 1.00 66.12 89 ALA A N 1
ATOM 684 C CA . ALA A 1 89 ? -13.541 37.881 -27.067 1.00 66.12 89 ALA A CA 1
ATOM 685 C C . ALA A 1 89 ? -14.997 38.216 -27.431 1.00 66.12 89 ALA A C 1
ATOM 687 O O . ALA A 1 89 ? -15.949 37.841 -26.748 1.00 66.12 89 ALA A O 1
ATOM 688 N N . SER A 1 90 ? -15.151 38.961 -28.520 1.00 58.84 90 SER A N 1
ATOM 689 C CA . SER A 1 90 ? -16.425 39.360 -29.106 1.00 58.84 90 SER A CA 1
ATOM 690 C C . SER A 1 90 ? -16.721 38.450 -30.298 1.00 58.84 90 SER A C 1
ATOM 692 O O . SER A 1 90 ? -15.835 38.182 -31.110 1.00 58.84 90 SER A O 1
ATOM 694 N N . GLN A 1 91 ? -17.960 37.967 -30.427 1.00 55.44 91 GLN A N 1
ATOM 695 C CA . GLN A 1 91 ? -18.409 37.291 -31.649 1.00 55.44 91 GLN A CA 1
ATOM 696 C C . GLN A 1 91 ? -18.551 38.331 -32.772 1.00 55.44 91 GLN A C 1
ATOM 698 O O . GLN A 1 91 ? -19.634 38.839 -33.031 1.00 55.44 91 GLN A O 1
ATOM 703 N N . THR A 1 92 ? -17.452 38.676 -33.439 1.00 47.97 92 THR A N 1
ATOM 704 C CA . THR A 1 92 ? -17.415 39.745 -34.453 1.00 47.97 92 THR A CA 1
ATOM 705 C C . THR A 1 92 ? -17.916 39.333 -35.840 1.00 47.97 92 THR A C 1
ATOM 707 O O . THR A 1 92 ? -18.112 40.202 -36.681 1.00 47.97 92 THR A O 1
ATOM 710 N N . ASN A 1 93 ? -18.177 38.043 -36.087 1.00 51.06 93 ASN A N 1
ATOM 711 C CA . ASN A 1 93 ? -18.542 37.523 -37.416 1.00 51.06 93 ASN A CA 1
ATOM 712 C C . ASN A 1 93 ? -19.989 37.016 -37.540 1.00 51.06 93 ASN A C 1
ATOM 714 O O . ASN A 1 93 ? -20.320 36.358 -38.525 1.00 51.06 93 ASN A O 1
ATOM 718 N N . ILE A 1 94 ? -20.859 37.303 -36.569 1.00 55.00 94 ILE A N 1
ATOM 719 C CA . ILE A 1 94 ? -22.292 37.013 -36.683 1.00 55.00 94 ILE A CA 1
ATOM 720 C C . ILE A 1 94 ? -23.017 38.358 -36.760 1.00 55.00 94 ILE A C 1
ATOM 722 O O . ILE A 1 94 ? -23.277 38.992 -35.740 1.00 55.00 94 ILE A O 1
ATOM 726 N N . GLU A 1 95 ? -23.314 38.827 -37.975 1.00 51.84 95 GLU A N 1
ATOM 727 C CA . GLU A 1 95 ? -24.175 39.998 -38.174 1.00 51.84 95 GLU A CA 1
ATOM 728 C C . GLU A 1 95 ? -25.619 39.639 -37.796 1.00 51.84 95 GLU A C 1
ATOM 730 O O . GLU A 1 95 ? -26.406 39.190 -38.627 1.00 51.84 95 GLU A O 1
ATOM 735 N N . ILE A 1 96 ? -25.978 39.831 -36.529 1.00 56.09 96 ILE A N 1
ATOM 736 C CA . ILE A 1 96 ? -27.355 39.675 -36.055 1.00 56.09 96 ILE A CA 1
ATOM 737 C C . ILE A 1 96 ? -28.092 40.987 -36.339 1.00 56.09 96 ILE A C 1
ATOM 739 O O . ILE A 1 96 ? -27.974 41.947 -35.577 1.00 56.09 96 ILE A O 1
ATOM 743 N N . LYS A 1 97 ? -28.815 41.061 -37.461 1.00 56.91 97 LYS A N 1
ATOM 744 C CA . LYS A 1 97 ? -29.563 42.271 -37.857 1.00 56.91 97 LYS A CA 1
ATOM 745 C C . LYS A 1 97 ? -30.976 42.301 -37.273 1.00 56.91 97 LYS A C 1
ATOM 747 O O . LYS A 1 97 ? -31.551 43.378 -37.130 1.00 56.91 97 LYS A O 1
ATOM 752 N N . SER A 1 98 ? -31.521 41.143 -36.907 1.00 57.94 98 SER A N 1
ATOM 753 C CA . SER A 1 98 ? -32.851 40.983 -36.323 1.00 57.94 98 SER A CA 1
ATOM 754 C C . SER A 1 98 ? -32.948 39.719 -35.458 1.00 57.94 98 SER A C 1
ATOM 756 O O . SER A 1 98 ? -32.116 38.816 -35.558 1.00 57.94 98 SER A O 1
ATOM 758 N N . ASP A 1 99 ? -33.995 39.622 -34.633 1.00 47.03 99 ASP A N 1
ATOM 759 C CA . ASP A 1 99 ? -34.301 38.398 -33.876 1.00 47.03 99 ASP A CA 1
ATOM 760 C C . ASP A 1 99 ? -34.569 37.198 -34.805 1.00 47.03 99 ASP A C 1
ATOM 762 O O . ASP A 1 99 ? -34.168 36.076 -34.514 1.00 47.03 99 ASP A O 1
ATOM 766 N N . CYS A 1 100 ? -35.144 37.437 -35.987 1.00 60.75 100 CYS A N 1
ATOM 767 C CA . CYS A 1 100 ? -35.338 36.404 -37.003 1.00 60.75 100 CYS A CA 1
ATOM 768 C C . CYS A 1 100 ? -34.004 35.846 -37.531 1.00 60.75 100 CYS A C 1
ATOM 770 O O . CYS A 1 100 ? -33.896 34.637 -37.722 1.00 60.75 100 CYS A O 1
ATOM 772 N N . ASP A 1 101 ? -32.977 36.688 -37.706 1.00 59.88 101 ASP A N 1
ATOM 773 C CA . ASP A 1 101 ? -31.633 36.237 -38.104 1.00 59.88 101 ASP A CA 1
ATOM 774 C C . ASP A 1 101 ? -30.984 35.397 -36.997 1.00 59.88 101 ASP A C 1
ATOM 776 O O . ASP A 1 101 ? -30.379 34.358 -37.262 1.00 59.88 101 ASP A O 1
ATOM 780 N N . TRP A 1 102 ? -31.165 35.799 -35.735 1.00 53.50 102 TRP A N 1
ATOM 781 C CA . TRP A 1 102 ? -30.697 35.031 -34.583 1.00 53.50 102 TRP A CA 1
ATOM 782 C C . TRP A 1 102 ? -31.399 33.674 -34.461 1.00 53.50 102 TRP A C 1
ATOM 784 O O . TRP A 1 102 ? -30.738 32.653 -34.260 1.00 53.50 102 TRP A O 1
ATOM 794 N N . GLN A 1 103 ? -32.726 33.639 -34.617 1.00 52.28 103 GLN A N 1
ATOM 795 C CA . GLN A 1 103 ? -33.510 32.405 -34.603 1.00 52.28 103 GLN A CA 1
ATOM 796 C C . GLN A 1 103 ? -33.159 31.496 -35.786 1.00 52.28 103 GLN A C 1
ATOM 798 O O . GLN A 1 103 ? -33.032 30.291 -35.593 1.00 52.28 103 GLN A O 1
ATOM 803 N N . ALA A 1 104 ? -32.931 32.042 -36.984 1.00 63.75 104 ALA A N 1
ATOM 804 C CA . ALA A 1 104 ? -32.501 31.272 -38.151 1.00 63.75 104 ALA A CA 1
ATOM 805 C C . ALA A 1 104 ? -31.128 30.618 -37.929 1.00 63.75 104 ALA A C 1
ATOM 807 O O . ALA A 1 104 ? -30.975 29.418 -38.158 1.00 63.75 104 ALA A O 1
ATOM 808 N N . ILE A 1 105 ? -30.156 31.367 -37.395 1.00 60.16 105 ILE A N 1
ATOM 809 C CA . ILE A 1 105 ? -28.825 30.844 -37.055 1.00 60.16 105 ILE A CA 1
ATOM 810 C C . ILE A 1 105 ? -28.933 29.780 -35.958 1.00 60.16 105 ILE A C 1
ATOM 812 O O . ILE A 1 105 ? -28.394 28.685 -36.110 1.00 60.16 105 ILE A O 1
ATOM 816 N N . ARG A 1 106 ? -29.699 30.047 -34.894 1.00 51.72 106 ARG A N 1
ATOM 817 C CA . ARG A 1 106 ? -29.917 29.111 -33.780 1.00 51.72 106 ARG A CA 1
ATOM 818 C C . ARG A 1 106 ? -30.654 27.835 -34.197 1.00 51.72 106 ARG A C 1
ATOM 820 O O . ARG A 1 106 ? -30.339 26.777 -33.666 1.00 51.72 106 ARG A O 1
ATOM 827 N N . ASN A 1 107 ? -31.605 27.923 -35.124 1.00 54.78 107 ASN A N 1
ATOM 828 C CA . ASN A 1 107 ? -32.329 26.767 -35.660 1.00 54.78 107 ASN A CA 1
ATOM 829 C C . ASN A 1 107 ? -31.475 25.965 -36.655 1.00 54.78 107 ASN A C 1
ATOM 831 O O . ASN A 1 107 ? -31.699 24.769 -36.818 1.00 54.78 107 ASN A O 1
ATOM 835 N N . SER A 1 108 ? -30.495 26.605 -37.304 1.00 58.62 108 SER A N 1
ATOM 836 C CA . SER A 1 108 ? -29.546 25.949 -38.216 1.00 58.62 108 SER A CA 1
ATOM 837 C C . SER A 1 108 ? -28.324 25.329 -37.520 1.00 58.62 108 SER A C 1
ATOM 839 O O . SER A 1 108 ? -27.710 24.419 -38.072 1.00 58.62 108 SER A O 1
ATOM 841 N N . ASP A 1 109 ? -27.975 25.788 -36.311 1.00 56.66 109 ASP A N 1
ATOM 842 C CA . ASP A 1 109 ? -26.846 25.285 -35.521 1.00 56.66 109 ASP A CA 1
ATOM 843 C C . ASP A 1 109 ? -27.350 24.473 -34.320 1.00 56.66 109 ASP A C 1
ATOM 845 O O . ASP A 1 109 ? -27.687 25.009 -33.259 1.00 56.66 109 ASP A O 1
ATOM 849 N N . THR A 1 110 ? -27.400 23.149 -34.476 1.00 57.16 110 THR A N 1
ATOM 850 C CA . THR A 1 110 ? -27.690 22.224 -33.374 1.00 57.16 110 THR A CA 1
ATOM 851 C C . THR A 1 110 ? -26.599 22.364 -32.313 1.00 57.16 110 THR A C 1
ATOM 853 O O . THR A 1 110 ? -25.513 21.808 -32.456 1.00 57.16 110 THR A O 1
ATOM 856 N N . ARG A 1 111 ? -26.860 23.128 -31.244 1.00 54.69 111 ARG A N 1
ATOM 857 C CA . ARG A 1 111 ? -25.881 23.399 -30.169 1.00 54.69 111 ARG A CA 1
ATOM 858 C C . ARG A 1 111 ? -25.400 22.133 -29.452 1.00 54.69 111 ARG A C 1
ATOM 860 O O . ARG A 1 111 ? -24.293 22.124 -28.924 1.00 54.69 111 ARG A O 1
ATOM 867 N N . GLN A 1 112 ? -26.219 21.081 -29.448 1.00 65.94 112 GLN A N 1
ATOM 868 C CA . GLN A 1 112 ? -25.833 19.739 -29.020 1.00 65.94 112 GLN A CA 1
ATOM 869 C C . GLN A 1 112 ? -25.630 18.860 -30.257 1.00 65.94 112 GLN A C 1
ATOM 871 O O . GLN A 1 112 ? -26.590 18.405 -30.871 1.00 65.94 112 GLN A O 1
ATOM 876 N N . LYS A 1 113 ? -24.368 18.680 -30.650 1.00 71.69 113 LYS A N 1
ATOM 877 C CA . LYS A 1 113 ? -23.949 17.874 -31.811 1.00 71.69 113 LYS A CA 1
ATOM 878 C C . LYS A 1 113 ? -23.562 16.453 -31.416 1.00 71.69 113 LYS A C 1
ATOM 880 O O . LYS A 1 113 ? -23.546 15.571 -32.266 1.00 71.69 113 LYS A O 1
ATOM 885 N N . PHE A 1 114 ? -23.232 16.247 -30.145 1.00 78.38 114 PHE A N 1
ATOM 886 C CA . PHE A 1 114 ? -22.732 14.987 -29.613 1.00 78.38 114 PHE A CA 1
ATOM 887 C C . PHE A 1 114 ? -23.636 14.493 -28.485 1.00 78.38 114 PHE A C 1
ATOM 889 O O . PHE A 1 114 ? -24.122 15.296 -27.684 1.00 78.38 114 PHE A O 1
ATOM 896 N N . SER A 1 115 ? -23.822 13.178 -28.391 1.00 83.75 115 SER A N 1
ATOM 897 C CA . SER A 1 115 ? -24.373 12.550 -27.192 1.00 83.75 115 SER A CA 1
ATOM 898 C C . SER A 1 115 ? -23.404 12.718 -26.021 1.00 83.75 115 SER A C 1
ATOM 900 O O . SER A 1 115 ? -22.186 12.676 -26.202 1.00 83.75 115 SER A O 1
ATOM 902 N N . VAL A 1 116 ? -23.948 12.903 -24.820 1.00 86.81 116 VAL A N 1
ATOM 903 C CA . VAL A 1 116 ? -23.153 12.875 -23.589 1.00 86.81 116 VAL A CA 1
ATOM 904 C C . VAL A 1 116 ? -22.777 11.427 -23.298 1.00 86.81 116 VAL A C 1
ATOM 906 O O . VAL A 1 116 ? -23.649 10.562 -23.276 1.00 86.81 116 VAL A O 1
ATOM 909 N N . ASP A 1 117 ? -21.493 11.172 -23.073 1.00 90.62 117 ASP A N 1
ATOM 910 C CA . ASP A 1 117 ? -21.005 9.870 -22.637 1.00 90.62 117 ASP A CA 1
ATOM 911 C C . ASP A 1 117 ? -21.063 9.796 -21.105 1.00 90.62 117 ASP A C 1
ATOM 913 O O . ASP A 1 117 ? -20.349 10.504 -20.389 1.00 90.62 117 ASP A O 1
ATOM 917 N N . ASN A 1 118 ? -21.969 8.956 -20.615 1.00 91.12 118 ASN A N 1
ATOM 918 C CA . ASN A 1 118 ? -22.185 8.621 -19.211 1.00 91.12 118 ASN A CA 1
ATOM 919 C C . ASN A 1 118 ? -22.005 7.113 -18.956 1.00 91.12 118 ASN A C 1
ATOM 921 O O . ASN A 1 118 ? -22.595 6.582 -18.022 1.00 91.12 118 ASN A O 1
ATOM 925 N N . SER A 1 119 ? -21.236 6.427 -19.807 1.00 92.88 119 SER A N 1
ATOM 926 C CA . SER A 1 119 ? -20.983 4.980 -19.702 1.00 92.88 119 SER A CA 1
ATOM 927 C C . SER A 1 119 ? -20.050 4.598 -18.546 1.00 92.88 119 SER A C 1
ATOM 929 O O . SER A 1 119 ? -20.014 3.442 -18.137 1.00 92.88 119 SER A O 1
ATOM 931 N N . SER A 1 120 ? -19.264 5.552 -18.045 1.00 92.75 120 SER A N 1
ATOM 932 C CA . SER A 1 120 ? -18.333 5.371 -16.930 1.00 92.75 120 SER A CA 1
ATOM 933 C C . SER A 1 120 ? -19.016 5.665 -15.593 1.00 92.75 120 SER A C 1
ATOM 935 O O . SER A 1 120 ? -19.831 6.581 -15.503 1.00 92.75 120 SER A O 1
ATOM 937 N N . GLU A 1 121 ? -18.636 4.917 -14.555 1.00 90.88 121 GLU A N 1
ATOM 938 C CA . GLU A 1 121 ? -19.212 5.003 -13.206 1.00 90.88 121 GLU A CA 1
ATOM 939 C C . GLU A 1 121 ? -19.036 6.401 -12.592 1.00 90.88 121 GLU A C 1
ATOM 941 O O . GLU A 1 121 ? -19.982 6.999 -12.084 1.00 90.88 121 GLU A O 1
ATOM 946 N N . PHE A 1 122 ? -17.819 6.954 -12.668 1.00 92.69 122 PHE A N 1
ATOM 947 C CA . PHE A 1 122 ? -17.486 8.201 -11.971 1.00 92.69 122 PHE A CA 1
ATOM 948 C C . PHE A 1 122 ? -17.340 9.417 -12.879 1.00 92.69 122 PHE A C 1
ATOM 950 O O . PHE A 1 122 ? -17.370 10.544 -12.387 1.00 92.69 122 PHE A O 1
ATOM 957 N N . ILE A 1 123 ? -17.122 9.241 -14.185 1.00 93.25 123 ILE A N 1
ATOM 958 C CA . ILE A 1 123 ? -16.745 10.351 -15.072 1.00 93.25 123 ILE A CA 1
ATOM 959 C C . ILE A 1 123 ? -17.736 10.494 -16.216 1.00 93.25 123 ILE A C 1
ATOM 961 O O . ILE A 1 123 ? -18.059 9.540 -16.912 1.00 93.25 123 ILE A O 1
ATOM 965 N N . VAL A 1 124 ? -18.148 11.734 -16.456 1.00 92.06 124 VAL A N 1
ATOM 966 C CA . VAL A 1 124 ? -19.072 12.099 -17.528 1.00 92.06 124 VAL A CA 1
ATOM 967 C C . VAL A 1 124 ? -18.337 12.956 -18.543 1.00 92.06 124 VAL A C 1
ATOM 969 O O . VAL A 1 124 ? -17.666 13.922 -18.165 1.00 92.06 124 VAL A O 1
ATOM 972 N N . PHE A 1 125 ? -18.500 12.633 -19.826 1.00 92.00 125 PHE A N 1
ATOM 973 C CA . PHE A 1 125 ? -17.937 13.403 -20.927 1.00 92.00 125 PHE A CA 1
ATOM 974 C C . PHE A 1 125 ? -19.029 14.047 -21.791 1.00 92.00 125 PHE A C 1
ATOM 976 O O . PHE A 1 125 ? -19.699 13.395 -22.589 1.00 92.00 125 PHE A O 1
ATOM 983 N N . ASP A 1 126 ? -19.174 15.367 -21.669 1.00 88.88 126 ASP A N 1
ATOM 984 C CA . ASP A 1 126 ? -19.987 16.194 -22.560 1.00 88.88 126 ASP A CA 1
ATOM 985 C C . ASP A 1 126 ? -19.099 16.862 -23.620 1.00 88.88 126 ASP A C 1
ATOM 987 O O . ASP A 1 126 ? -18.543 17.957 -23.447 1.00 88.88 126 ASP A O 1
ATOM 991 N N . ALA A 1 127 ? -18.988 16.190 -24.763 1.00 86.38 127 ALA A N 1
ATOM 992 C CA . ALA A 1 127 ? -18.237 16.655 -25.919 1.00 86.38 127 ALA A CA 1
ATOM 993 C C . ALA A 1 127 ? -18.728 18.006 -26.480 1.00 86.38 127 ALA A C 1
ATOM 995 O O . ALA A 1 127 ? -17.954 18.707 -27.141 1.00 86.38 127 ALA A O 1
ATOM 996 N N . ASN A 1 128 ? -19.964 18.428 -26.192 1.00 81.25 128 ASN A N 1
ATOM 997 C CA . ASN A 1 128 ? -20.486 19.723 -26.640 1.00 81.25 128 ASN A CA 1
ATOM 998 C C . ASN A 1 128 ? -19.798 20.906 -25.939 1.00 81.25 128 ASN A C 1
ATOM 1000 O O . ASN A 1 128 ? -19.795 22.013 -26.472 1.00 81.25 128 ASN A O 1
ATOM 1004 N N . ARG A 1 129 ? -19.161 20.674 -24.781 1.00 82.75 129 ARG A N 1
ATOM 1005 C CA . ARG A 1 129 ? -18.415 21.687 -24.007 1.00 82.75 129 ARG A CA 1
ATOM 1006 C C . ARG A 1 129 ? -16.911 21.666 -24.276 1.00 82.75 129 ARG A C 1
ATOM 1008 O O . ARG A 1 129 ? -16.158 22.476 -23.734 1.00 82.75 129 ARG A O 1
ATOM 1015 N N . CYS A 1 130 ? -16.435 20.701 -25.055 1.00 84.81 130 CYS A N 1
ATOM 1016 C CA . CYS A 1 130 ? -15.013 20.502 -25.282 1.00 84.81 130 CYS A CA 1
ATOM 1017 C C . CYS A 1 130 ? -14.468 21.516 -26.299 1.00 84.81 130 CYS A C 1
ATOM 1019 O O . CYS A 1 130 ? -14.964 21.612 -27.420 1.00 84.81 130 CYS A O 1
ATOM 1021 N N . ILE A 1 131 ? -13.390 22.209 -25.923 1.00 83.81 131 ILE A N 1
ATOM 1022 C CA . ILE A 1 131 ? -12.627 23.117 -26.800 1.00 83.81 131 ILE A CA 1
ATOM 1023 C C . ILE A 1 131 ? -11.420 22.450 -27.473 1.00 83.81 131 ILE A C 1
ATOM 1025 O O . ILE A 1 131 ? -10.623 23.123 -28.115 1.00 83.81 131 ILE A O 1
ATOM 1029 N N . SER A 1 132 ? -11.253 21.136 -27.303 1.00 85.56 132 SER A N 1
ATOM 1030 C CA . SER A 1 132 ? -10.155 20.360 -27.898 1.00 85.56 132 SER A CA 1
ATOM 1031 C C . SER A 1 132 ? -8.751 20.895 -27.572 1.00 85.56 132 SER A C 1
ATOM 1033 O O . SER A 1 132 ? -7.833 20.767 -28.374 1.00 85.56 132 SER A O 1
ATOM 1035 N N . CYS A 1 133 ? -8.555 21.449 -26.368 1.00 87.00 133 CYS A N 1
ATOM 1036 C CA . CYS A 1 133 ? -7.259 21.979 -25.918 1.00 87.00 133 CYS A CA 1
ATOM 1037 C C . CYS A 1 133 ? -6.180 20.901 -25.706 1.00 87.00 133 CYS A C 1
ATOM 1039 O O . CYS A 1 133 ? -5.002 21.221 -25.602 1.00 87.00 133 CYS A O 1
ATOM 1041 N N . GLY A 1 134 ? -6.573 19.628 -25.597 1.00 88.19 134 GLY A N 1
ATOM 1042 C CA . GLY A 1 134 ? -5.650 18.499 -25.458 1.00 88.19 134 GLY A CA 1
ATOM 1043 C C . GLY A 1 134 ? -5.108 18.253 -24.050 1.00 88.19 134 GLY A C 1
ATOM 1044 O O . GLY A 1 134 ? -4.447 17.241 -23.853 1.00 88.19 134 GLY A O 1
ATOM 1045 N N . GLN A 1 135 ? -5.437 19.083 -23.054 1.00 91.75 135 GLN A N 1
ATOM 1046 C CA . GLN A 1 135 ? -4.940 18.904 -21.680 1.00 91.75 135 GLN A CA 1
ATOM 1047 C C . GLN A 1 135 ? -5.326 17.540 -21.083 1.00 91.75 135 GLN A C 1
ATOM 1049 O O . GLN A 1 135 ? -4.494 16.870 -20.481 1.00 91.75 135 GLN A O 1
ATOM 1054 N N . CYS A 1 136 ? -6.557 17.067 -21.320 1.00 93.19 136 CYS A N 1
ATOM 1055 C CA . CYS A 1 136 ? -6.998 15.739 -20.874 1.00 93.19 136 CYS A CA 1
ATOM 1056 C C . CYS A 1 136 ? -6.213 14.590 -21.535 1.00 93.19 136 CYS A C 1
ATOM 1058 O O . CYS A 1 136 ? -5.874 13.613 -20.866 1.00 93.19 136 CYS A O 1
ATOM 1060 N N . VAL A 1 137 ? -5.890 14.726 -22.827 1.00 91.62 137 VAL A N 1
ATOM 1061 C CA . VAL A 1 137 ? -5.056 13.774 -23.576 1.00 91.62 137 VAL A CA 1
ATOM 1062 C C . VAL A 1 137 ? -3.638 13.784 -23.014 1.00 91.62 137 VAL A C 1
ATOM 1064 O O . VAL A 1 137 ? -3.097 12.724 -22.724 1.00 91.62 137 VAL A O 1
ATOM 1067 N N . GLN A 1 138 ? -3.056 14.965 -22.792 1.00 91.75 138 GLN A N 1
ATOM 1068 C CA . GLN A 1 138 ? -1.719 15.109 -22.221 1.00 91.75 138 GLN A CA 1
ATOM 1069 C C . GLN A 1 138 ? -1.634 14.523 -20.806 1.00 91.75 138 GLN A C 1
ATOM 1071 O O . GLN A 1 138 ? -0.707 13.773 -20.522 1.00 91.75 138 GLN A O 1
ATOM 1076 N N . ALA A 1 139 ? -2.611 14.783 -19.936 1.00 94.31 139 ALA A N 1
ATOM 1077 C CA . ALA A 1 139 ? -2.636 14.214 -18.588 1.00 94.31 139 ALA A CA 1
ATOM 1078 C C . ALA A 1 139 ? -2.733 12.677 -18.616 1.00 94.31 139 ALA A C 1
ATOM 1080 O O . ALA A 1 139 ? -1.965 11.986 -17.953 1.00 94.31 139 ALA A O 1
ATOM 1081 N N . CYS A 1 140 ? -3.621 12.112 -19.440 1.00 94.44 140 CYS A N 1
ATOM 1082 C CA . CYS A 1 140 ? -3.769 10.658 -19.560 1.00 94.44 140 CYS A CA 1
ATOM 1083 C C . CYS A 1 140 ? -2.542 9.985 -20.200 1.00 94.44 140 CYS A C 1
ATOM 1085 O O . CYS A 1 140 ? -2.151 8.885 -19.801 1.00 94.44 140 CYS A O 1
ATOM 1087 N N . ARG A 1 141 ? -1.940 10.631 -21.204 1.00 91.56 141 ARG A N 1
ATOM 1088 C CA . ARG A 1 141 ? -0.860 10.063 -22.013 1.00 91.56 141 ARG A CA 1
ATOM 1089 C C . ARG A 1 141 ? 0.522 10.298 -21.419 1.00 91.56 141 ARG A C 1
ATOM 1091 O O . ARG A 1 141 ? 1.330 9.381 -21.467 1.00 91.56 141 ARG A O 1
ATOM 1098 N N . GLU A 1 142 ? 0.813 11.491 -20.919 1.00 90.56 142 GLU A N 1
ATOM 1099 C CA . GLU A 1 142 ? 2.161 11.880 -20.485 1.00 90.56 142 GLU A CA 1
ATOM 1100 C C . GLU A 1 142 ? 2.332 11.808 -18.969 1.00 90.56 142 GLU A C 1
ATOM 1102 O O . GLU A 1 142 ? 3.379 11.354 -18.517 1.00 90.56 142 GLU A O 1
ATOM 1107 N N . GLN A 1 143 ? 1.312 12.212 -18.199 1.00 91.00 143 GLN A N 1
ATOM 1108 C CA . GLN A 1 143 ? 1.380 12.219 -16.736 1.00 91.00 143 GLN A CA 1
ATOM 1109 C C . GLN A 1 143 ? 1.041 10.836 -16.162 1.00 91.00 143 GLN A C 1
ATOM 1111 O O . GLN A 1 143 ? 1.896 10.185 -15.583 1.00 91.00 143 GLN A O 1
ATOM 1116 N N . SER A 1 144 ? -0.173 10.320 -16.364 1.00 91.44 144 SER A N 1
ATOM 1117 C CA . SER A 1 144 ? -0.541 8.991 -15.835 1.00 91.44 144 SER A CA 1
ATOM 1118 C C . SER A 1 144 ? -0.043 7.821 -16.695 1.00 91.44 144 SER A C 1
ATOM 1120 O O . SER A 1 144 ? -0.078 6.675 -16.262 1.00 91.44 144 SER A O 1
ATOM 1122 N N . VAL A 1 145 ? 0.396 8.097 -17.929 1.00 92.88 145 VAL A N 1
ATOM 1123 C CA . VAL A 1 145 ? 0.908 7.103 -18.894 1.00 92.88 145 VAL A CA 1
ATOM 1124 C C . VAL A 1 145 ? -0.052 5.915 -19.110 1.00 92.88 145 VAL A C 1
ATOM 1126 O O . VAL A 1 145 ? 0.369 4.783 -19.333 1.00 92.88 145 VAL A O 1
ATOM 1129 N N . HIS A 1 146 ? -1.365 6.168 -19.075 1.00 90.75 146 HIS A N 1
ATOM 1130 C CA . HIS A 1 146 ? -2.379 5.184 -19.480 1.00 90.75 146 HIS A CA 1
ATOM 1131 C C . HIS A 1 146 ? -2.609 5.211 -20.993 1.00 90.75 146 HIS A C 1
ATOM 1133 O O . HIS A 1 146 ? -2.866 4.180 -21.599 1.00 90.75 146 HIS A O 1
ATOM 1139 N N . GLY A 1 147 ? -2.525 6.393 -21.618 1.00 86.00 147 GLY A N 1
ATOM 1140 C CA . GLY A 1 147 ? -2.614 6.530 -23.078 1.00 86.00 147 GLY A CA 1
ATOM 1141 C C . GLY A 1 147 ? -3.979 6.192 -23.695 1.00 86.00 147 GLY A C 1
ATOM 1142 O O . GLY A 1 147 ? -4.049 5.983 -24.900 1.00 86.00 147 GLY A O 1
ATOM 1143 N N . VAL A 1 148 ? -5.050 6.158 -22.896 1.00 89.31 148 VAL A N 1
ATOM 1144 C CA . VAL A 1 148 ? -6.412 5.802 -23.346 1.00 89.31 148 VAL A CA 1
ATOM 1145 C C . VAL A 1 148 ? -7.060 6.928 -24.154 1.00 89.31 148 VAL A C 1
ATOM 1147 O O . VAL A 1 148 ? -7.767 6.684 -25.126 1.00 89.31 148 VAL A O 1
ATOM 1150 N N . LEU A 1 149 ? -6.814 8.180 -23.762 1.00 88.50 149 LEU A N 1
ATOM 1151 C CA . LEU A 1 149 ? -7.343 9.351 -24.454 1.00 88.50 149 LEU A CA 1
ATOM 1152 C C . LEU A 1 149 ? -6.462 9.736 -25.639 1.00 88.50 149 LEU A C 1
ATOM 1154 O O . LEU A 1 149 ? -5.254 9.933 -25.494 1.00 88.50 149 LEU A O 1
ATOM 1158 N N . SER A 1 150 ? -7.085 9.947 -26.796 1.00 84.81 150 SER A N 1
ATOM 1159 C CA . SER A 1 150 ? -6.404 10.456 -27.986 1.00 84.81 150 SER A CA 1
ATOM 1160 C C . SER A 1 150 ? -7.302 11.378 -28.811 1.00 84.81 150 SER A C 1
ATOM 1162 O O . SER A 1 150 ? -8.529 11.353 -28.702 1.00 84.81 150 SER A O 1
ATOM 1164 N N . PHE A 1 151 ? -6.689 12.207 -29.656 1.00 82.75 151 PHE A N 1
ATOM 1165 C CA . PHE A 1 151 ? -7.406 12.803 -30.781 1.00 82.75 151 PHE A CA 1
ATOM 1166 C C . PHE A 1 151 ? -7.473 11.786 -31.917 1.00 82.75 151 PHE A C 1
ATOM 1168 O O . PHE A 1 151 ? -6.528 11.023 -32.109 1.00 82.75 151 PHE A O 1
ATOM 1175 N N . MET A 1 152 ? -8.568 11.786 -32.685 1.00 69.75 152 MET A N 1
ATOM 1176 C CA . MET A 1 152 ? -8.639 10.971 -33.902 1.00 69.75 152 MET A CA 1
ATOM 1177 C C . MET A 1 152 ? -7.458 11.313 -34.811 1.00 69.75 152 MET A C 1
ATOM 1179 O O . MET A 1 152 ? -7.095 12.480 -34.909 1.00 69.75 152 MET A O 1
ATOM 1183 N N . SER A 1 153 ? -6.874 10.321 -35.477 1.00 63.66 153 SER A N 1
ATOM 1184 C CA . SER A 1 153 ? -5.791 10.533 -36.440 1.00 63.66 153 SER A CA 1
ATOM 1185 C C . SER A 1 153 ? -6.307 10.420 -37.873 1.00 63.66 153 SER A C 1
ATOM 1187 O O . SER A 1 153 ? -7.192 9.622 -38.176 1.00 63.66 153 SER A O 1
ATOM 1189 N N . ASN A 1 154 ? -5.741 11.217 -38.774 1.00 60.25 154 ASN A N 1
ATOM 1190 C CA . ASN A 1 154 ? -5.903 11.053 -40.215 1.00 60.25 154 ASN A CA 1
ATOM 1191 C C . ASN A 1 154 ? -5.252 9.723 -40.677 1.00 60.25 154 ASN A C 1
ATOM 1193 O O . ASN A 1 154 ? -4.485 9.099 -39.942 1.00 60.25 154 ASN A O 1
ATOM 1197 N N . LYS A 1 155 ? -5.516 9.290 -41.923 1.00 63.66 155 LYS A N 1
ATOM 1198 C CA . LYS A 1 155 ? -4.950 8.047 -42.506 1.00 63.66 155 LYS A CA 1
ATOM 1199 C C . LYS A 1 155 ? -3.412 7.999 -42.530 1.00 63.66 155 LYS A C 1
ATOM 1201 O O . LYS A 1 155 ? -2.844 6.922 -42.649 1.00 63.66 155 LYS A O 1
ATOM 1206 N N . ASP A 1 156 ? -2.755 9.149 -42.437 1.00 62.16 156 ASP A N 1
ATOM 1207 C CA . ASP A 1 156 ? -1.300 9.329 -42.372 1.00 62.16 156 ASP A CA 1
ATOM 1208 C C . ASP A 1 156 ? -0.747 9.304 -40.930 1.00 62.16 156 ASP A C 1
ATOM 1210 O O . ASP A 1 156 ? 0.432 9.577 -40.714 1.00 62.16 156 ASP A O 1
ATOM 1214 N N . GLY A 1 157 ? -1.585 8.997 -39.931 1.00 56.88 157 GLY A N 1
ATOM 1215 C CA . GLY A 1 157 ? -1.198 8.873 -38.523 1.00 56.88 157 GLY A CA 1
ATOM 1216 C C . GLY A 1 157 ? -1.070 10.202 -37.771 1.00 56.88 157 GLY A C 1
ATOM 1217 O O . GLY A 1 157 ? -0.797 10.195 -36.571 1.00 56.88 157 GLY A O 1
ATOM 1218 N N . ARG A 1 158 ? -1.291 11.347 -38.432 1.00 57.09 158 ARG A N 1
ATOM 1219 C CA . ARG A 1 158 ? -1.259 12.670 -37.787 1.00 57.09 158 ARG A CA 1
ATOM 1220 C C . ARG A 1 158 ? -2.574 12.953 -37.052 1.00 57.09 158 ARG A C 1
ATOM 1222 O O . ARG A 1 158 ? -3.625 12.648 -37.616 1.00 57.09 158 ARG A O 1
ATOM 1229 N N . PRO A 1 159 ? -2.560 13.590 -35.862 1.00 59.12 159 PRO A N 1
ATOM 1230 C CA . PRO A 1 159 ? -3.786 14.007 -35.188 1.00 59.12 159 PRO A CA 1
ATOM 1231 C C . PRO A 1 159 ? -4.654 14.870 -36.113 1.00 59.12 159 PRO A C 1
ATOM 1233 O O . PRO A 1 159 ? -4.209 15.892 -36.641 1.00 59.12 159 PRO A O 1
ATOM 1236 N N . ALA A 1 160 ? -5.898 14.455 -36.319 1.00 59.62 160 ALA A N 1
ATOM 1237 C CA . ALA A 1 160 ? -6.919 15.208 -37.020 1.00 59.62 160 ALA A CA 1
ATOM 1238 C C . ALA A 1 160 ? -7.336 16.391 -36.136 1.00 59.62 160 ALA A C 1
ATOM 1240 O O . ALA A 1 160 ? -8.259 16.305 -35.330 1.00 59.62 160 ALA A O 1
ATOM 1241 N N . SER A 1 161 ? -6.631 17.513 -36.275 1.00 50.75 161 SER A N 1
ATOM 1242 C CA . SER A 1 161 ? -7.052 18.787 -35.691 1.00 50.75 161 SER A CA 1
ATOM 1243 C C . SER A 1 161 ? -8.218 19.335 -36.510 1.00 50.75 161 SER A C 1
ATOM 1245 O O . SER A 1 161 ? -8.026 20.091 -37.463 1.00 50.75 161 SER A O 1
ATOM 1247 N N . ARG A 1 162 ? -9.434 18.874 -36.203 1.00 60.44 162 ARG A N 1
ATOM 1248 C CA . ARG A 1 162 ? -10.665 19.404 -36.794 1.00 60.44 162 ARG A CA 1
ATOM 1249 C C . ARG A 1 162 ? -11.675 19.756 -35.698 1.00 60.44 162 ARG A C 1
ATOM 1251 O O . ARG A 1 162 ? -11.779 18.995 -34.735 1.00 60.44 162 ARG A O 1
ATOM 1258 N N . PRO A 1 163 ? -12.431 20.862 -35.819 1.00 50.97 163 PRO A N 1
ATOM 1259 C CA . PRO A 1 163 ? -13.419 21.289 -34.822 1.00 50.97 163 PRO A CA 1
ATOM 1260 C C . PRO A 1 163 ? -14.512 20.263 -34.501 1.00 50.97 163 PRO A C 1
ATOM 1262 O O . PRO A 1 163 ? -15.160 20.385 -33.467 1.00 50.97 163 PRO A O 1
ATOM 1265 N N . GLU A 1 164 ? -14.729 19.267 -35.354 1.00 58.12 164 GLU A N 1
ATOM 1266 C CA . GLU A 1 164 ? -15.653 18.144 -35.172 1.00 58.12 164 GLU A CA 1
ATOM 1267 C C . GLU A 1 164 ? -15.024 16.932 -34.459 1.00 58.12 164 GLU A C 1
ATOM 1269 O O . GLU A 1 164 ? -15.739 16.061 -33.970 1.00 58.12 164 GLU A O 1
ATOM 1274 N N . CYS A 1 165 ? -13.694 16.872 -34.361 1.00 68.31 165 CYS A N 1
ATOM 1275 C CA . CYS A 1 165 ? -12.973 15.763 -33.744 1.00 68.31 165 CYS A CA 1
ATOM 1276 C C . CYS A 1 165 ? -12.779 16.041 -32.251 1.00 68.31 165 CYS A C 1
ATOM 1278 O O . CYS A 1 165 ? -12.037 16.937 -31.853 1.00 68.31 165 CYS A O 1
ATOM 1280 N N . ARG A 1 166 ? -13.476 15.282 -31.408 1.00 81.00 166 ARG A N 1
ATOM 1281 C CA . ARG A 1 166 ? -13.354 15.343 -29.946 1.00 81.00 166 ARG A CA 1
ATOM 1282 C C . ARG A 1 166 ? -12.355 14.287 -29.458 1.00 81.00 166 ARG A C 1
ATOM 1284 O O . ARG A 1 166 ? -12.113 13.319 -30.187 1.00 81.00 166 ARG A O 1
ATOM 1291 N N . PRO A 1 167 ? -11.750 14.456 -28.265 1.00 84.44 167 PRO A N 1
ATOM 1292 C CA . PRO A 1 167 ? -11.019 13.366 -27.630 1.00 84.44 167 PRO A CA 1
ATOM 1293 C C . PRO A 1 167 ? -11.892 12.108 -27.571 1.00 84.44 167 PRO A C 1
ATOM 1295 O O . PRO A 1 167 ? -13.079 12.203 -27.267 1.00 84.44 167 PRO A O 1
ATOM 1298 N N . ASN A 1 168 ? -11.312 10.957 -27.896 1.00 84.81 168 ASN A N 1
ATOM 1299 C CA . ASN A 1 168 ? -11.978 9.655 -27.878 1.00 84.81 168 ASN A CA 1
ATOM 1300 C C . ASN A 1 168 ? -11.182 8.665 -27.015 1.00 84.81 168 ASN A C 1
ATOM 1302 O O . ASN A 1 168 ? -9.999 8.897 -26.741 1.00 84.81 168 ASN A O 1
ATOM 1306 N N . PHE A 1 169 ? -11.839 7.577 -26.610 1.00 87.31 169 PHE A N 1
ATOM 1307 C CA . PHE A 1 169 ? -11.290 6.552 -25.715 1.00 87.31 169 PHE A CA 1
ATOM 1308 C C . PHE A 1 169 ? -10.843 5.279 -26.443 1.00 87.31 169 PHE A C 1
ATOM 1310 O O . PHE A 1 169 ? -10.619 4.247 -25.814 1.00 87.31 169 PHE A O 1
ATOM 1317 N N . GLY A 1 170 ? -10.739 5.327 -27.772 1.00 78.62 170 GLY A N 1
ATOM 1318 C CA . GLY A 1 170 ? -10.424 4.158 -28.577 1.00 78.62 170 GLY A CA 1
ATOM 1319 C C . GLY A 1 170 ? -10.900 4.273 -30.027 1.00 78.62 170 GLY A C 1
ATOM 1320 O O . GLY A 1 170 ? -11.585 5.232 -30.406 1.00 78.62 170 GLY A O 1
ATOM 1321 N N . PRO A 1 171 ? -10.528 3.295 -30.871 1.00 70.00 171 PRO A N 1
ATOM 1322 C CA . PRO A 1 171 ? -10.968 3.249 -32.260 1.00 70.00 171 PRO A CA 1
ATOM 1323 C C . PRO A 1 171 ? -12.500 3.168 -32.358 1.00 70.00 171 PRO A C 1
ATOM 1325 O O . PRO A 1 171 ? -13.156 2.547 -31.533 1.00 70.00 171 PRO A O 1
ATOM 1328 N N . ASN A 1 172 ? -13.080 3.752 -33.411 1.00 71.12 172 ASN A N 1
ATOM 1329 C CA . ASN A 1 172 ? -14.527 3.722 -33.686 1.00 71.12 172 ASN A CA 1
ATOM 1330 C C . ASN A 1 172 ? -15.422 4.395 -32.627 1.00 71.12 172 ASN A C 1
ATOM 1332 O O . ASN A 1 172 ? -16.550 3.959 -32.431 1.00 71.12 172 ASN A O 1
ATOM 1336 N N . GLN A 1 173 ? -14.960 5.478 -31.990 1.00 74.69 173 GLN A N 1
ATOM 1337 C CA . GLN A 1 173 ? -15.753 6.231 -31.002 1.00 74.69 173 GLN A CA 1
ATOM 1338 C C . GLN A 1 173 ? -16.131 5.398 -29.763 1.00 74.69 173 GLN A C 1
ATOM 1340 O O . GLN A 1 173 ? -17.237 5.532 -29.245 1.00 74.69 173 GLN A O 1
ATOM 1345 N N . THR A 1 174 ? -15.215 4.548 -29.279 1.00 87.19 174 THR A N 1
ATOM 1346 C CA . THR A 1 174 ? -15.389 3.827 -28.008 1.00 87.19 174 THR A CA 1
ATOM 1347 C C . THR A 1 174 ? -15.759 4.803 -26.890 1.00 87.19 174 THR A C 1
ATOM 1349 O O . THR A 1 174 ? -15.102 5.840 -26.731 1.00 87.19 174 THR A O 1
ATOM 1352 N N . LEU A 1 175 ? -16.808 4.467 -26.138 1.00 90.62 175 LEU A N 1
ATOM 1353 C CA . LEU A 1 175 ? -17.213 5.202 -24.944 1.00 90.62 175 LEU A CA 1
ATOM 1354 C C . LEU A 1 175 ? -16.214 4.953 -23.808 1.00 90.62 175 LEU A C 1
ATOM 1356 O O . LEU A 1 175 ? -15.463 3.977 -23.825 1.00 90.62 175 LEU A O 1
ATOM 1360 N N . MET A 1 176 ? -16.179 5.830 -22.807 1.00 92.44 176 MET A N 1
ATOM 1361 C CA . MET A 1 176 ? -15.218 5.715 -21.711 1.00 92.44 176 MET A CA 1
ATOM 1362 C C . MET A 1 176 ? -15.367 4.402 -20.934 1.00 92.44 176 MET A C 1
ATOM 1364 O O . MET A 1 176 ? -14.354 3.764 -20.648 1.00 92.44 176 MET A O 1
ATOM 1368 N N . GLY A 1 177 ? -16.597 4.008 -20.598 1.00 91.06 177 GLY A N 1
ATOM 1369 C CA . GLY A 1 177 ? -16.895 2.795 -19.831 1.00 91.06 177 GLY A CA 1
ATOM 1370 C C . GLY A 1 177 ? -16.511 1.504 -20.555 1.00 91.06 177 GLY A C 1
ATOM 1371 O O . GLY A 1 177 ? -16.153 0.528 -19.906 1.00 91.06 177 GLY A O 1
ATOM 1372 N N . ASP A 1 178 ? -16.483 1.536 -21.889 1.00 91.12 178 ASP A N 1
ATOM 1373 C CA . ASP A 1 178 ? -16.117 0.396 -22.739 1.00 91.12 178 ASP A CA 1
ATOM 1374 C C . ASP A 1 178 ? -14.621 0.379 -23.115 1.00 91.12 178 ASP A C 1
ATOM 1376 O O . ASP A 1 178 ? -14.174 -0.441 -23.921 1.00 91.12 178 ASP A O 1
ATOM 1380 N N . SER A 1 179 ? -13.834 1.315 -22.579 1.00 91.94 179 SER A N 1
ATOM 1381 C CA . SER A 1 179 ? -12.409 1.476 -22.887 1.00 91.94 179 SER A CA 1
ATOM 1382 C C . SER A 1 179 ? -11.496 0.918 -21.789 1.00 91.94 179 SER A C 1
ATOM 1384 O O . SER A 1 179 ? -11.941 0.511 -20.722 1.00 91.94 179 SER A O 1
ATOM 1386 N N . ALA A 1 180 ? -10.177 0.988 -22.002 1.00 90.38 180 ALA A N 1
ATOM 1387 C CA . ALA A 1 180 ? -9.174 0.681 -20.975 1.00 90.38 180 ALA A CA 1
ATOM 1388 C C . ALA A 1 180 ? -9.007 1.798 -19.912 1.00 90.38 180 ALA A C 1
ATOM 1390 O O . ALA A 1 180 ? -8.005 1.845 -19.196 1.00 90.38 180 ALA A O 1
ATOM 1391 N N . CYS A 1 181 ? -9.942 2.753 -19.825 1.00 93.12 181 CYS A N 1
ATOM 1392 C CA . CYS A 1 181 ? -9.887 3.841 -18.853 1.00 93.12 181 CYS A CA 1
ATOM 1393 C C . CYS A 1 181 ? -10.016 3.307 -17.421 1.00 93.12 181 CYS A C 1
ATOM 1395 O O . CYS A 1 181 ? -11.069 2.831 -17.014 1.00 93.12 181 CYS A O 1
ATOM 1397 N N . VAL A 1 182 ? -8.975 3.502 -16.611 1.00 93.00 182 VAL A N 1
ATOM 1398 C CA . VAL A 1 182 ? -8.973 3.122 -15.184 1.00 93.00 182 VAL A CA 1
ATOM 1399 C C . VAL A 1 182 ? -9.669 4.140 -14.269 1.00 93.00 182 VAL A C 1
ATOM 1401 O O . VAL A 1 182 ? -9.582 4.042 -13.047 1.00 93.00 182 VAL A O 1
ATOM 1404 N N . GLN A 1 183 ? -10.296 5.170 -14.849 1.00 93.81 183 GLN A N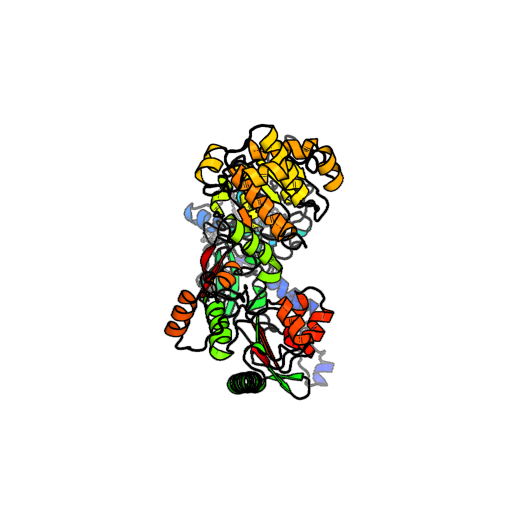 1
ATOM 1405 C CA . GLN A 1 183 ? -11.046 6.208 -14.134 1.00 93.81 183 GLN A CA 1
ATOM 1406 C C . GLN A 1 183 ? -10.227 6.904 -13.024 1.00 93.81 183 GLN A C 1
ATOM 1408 O O . GLN A 1 183 ? -10.693 7.134 -11.915 1.00 93.81 183 GLN A O 1
ATOM 1413 N N . CYS A 1 184 ? -8.974 7.277 -13.309 1.00 95.19 184 CYS A N 1
ATOM 1414 C CA . CYS A 1 184 ? -8.108 7.971 -12.340 1.00 95.19 184 CYS A CA 1
ATOM 1415 C C . CYS A 1 184 ? -8.512 9.441 -12.077 1.00 95.19 184 CYS A C 1
ATOM 1417 O O . CYS A 1 184 ? -8.088 10.063 -11.098 1.00 95.19 184 CYS A O 1
ATOM 1419 N N . GLY A 1 185 ? -9.317 10.023 -12.973 1.00 95.00 185 GLY A N 1
ATOM 1420 C CA . GLY A 1 185 ? -9.776 11.408 -12.886 1.00 95.00 185 GLY A CA 1
ATOM 1421 C C . GLY A 1 185 ? -8.713 12.468 -13.210 1.00 95.00 185 GLY A C 1
ATOM 1422 O O . GLY A 1 185 ? -8.938 13.651 -12.966 1.00 95.00 185 GLY A O 1
ATOM 1423 N N . ALA A 1 186 ? -7.565 12.098 -13.790 1.00 95.56 186 ALA A N 1
ATOM 1424 C CA . ALA A 1 186 ? -6.580 13.087 -14.245 1.00 95.56 186 ALA A CA 1
ATOM 1425 C C . ALA A 1 186 ? -7.173 14.024 -15.316 1.00 95.56 186 ALA A C 1
ATOM 1427 O O . ALA A 1 186 ? -6.939 15.229 -15.287 1.00 95.56 186 ALA A O 1
ATOM 1428 N N . CYS A 1 187 ? -8.013 13.490 -16.213 1.00 94.06 187 CYS A N 1
ATOM 1429 C CA . CYS A 1 187 ? -8.684 14.266 -17.256 1.00 94.06 187 CYS A CA 1
ATOM 1430 C C . CYS A 1 187 ? -9.683 15.299 -16.711 1.00 94.06 187 CYS A C 1
ATOM 1432 O O . CYS A 1 187 ? -9.759 16.391 -17.270 1.00 94.06 187 CYS A O 1
ATOM 1434 N N . ILE A 1 188 ? -10.424 14.980 -15.640 1.00 92.88 188 ILE A N 1
ATOM 1435 C CA . ILE A 1 188 ? -11.392 15.909 -15.033 1.00 92.88 188 ILE A CA 1
ATOM 1436 C C . ILE A 1 188 ? -10.678 17.033 -14.277 1.00 92.88 188 ILE A C 1
ATOM 1438 O O . ILE A 1 188 ? -11.122 18.174 -14.318 1.00 92.88 188 ILE A O 1
ATOM 1442 N N . GLN A 1 189 ? -9.533 16.744 -13.646 1.00 92.50 189 GLN A N 1
ATOM 1443 C CA . GLN A 1 189 ? -8.768 17.740 -12.890 1.00 92.50 189 GLN A CA 1
ATOM 1444 C C . GLN A 1 189 ? -8.204 18.849 -13.785 1.00 92.50 189 GLN A C 1
ATOM 1446 O O . GLN A 1 189 ? -8.093 19.987 -13.338 1.00 92.50 189 GLN A O 1
ATOM 1451 N N . VAL A 1 190 ? -7.859 18.517 -15.031 1.00 92.75 190 VAL A N 1
ATOM 1452 C CA . VAL A 1 190 ? -7.275 19.451 -16.006 1.00 92.75 190 VAL A CA 1
ATOM 1453 C C . VAL A 1 190 ? -8.293 19.981 -17.019 1.00 92.75 190 VAL A C 1
ATOM 1455 O O . VAL A 1 190 ? -7.902 20.623 -17.982 1.00 92.75 190 VAL A O 1
ATOM 1458 N N . CYS A 1 191 ? -9.590 19.672 -16.901 1.00 92.44 191 CYS A N 1
ATOM 1459 C CA . CYS A 1 191 ? -10.568 20.119 -17.894 1.00 92.44 191 CYS A CA 1
ATOM 1460 C C . CYS A 1 191 ? -11.037 21.561 -17.608 1.00 92.44 191 CYS A C 1
ATOM 1462 O O . CYS A 1 191 ? -11.797 21.758 -16.661 1.00 92.44 191 CYS A O 1
ATOM 1464 N N . PRO A 1 192 ? -10.696 22.560 -18.449 1.00 88.56 192 PRO A N 1
ATOM 1465 C CA . PRO A 1 192 ? -11.007 23.965 -18.155 1.00 88.56 192 PRO A CA 1
ATOM 1466 C C . PRO A 1 192 ? -12.484 24.333 -18.361 1.00 88.56 192 PRO A C 1
ATOM 1468 O O . PRO A 1 192 ? -12.956 25.348 -17.858 1.00 88.56 192 PRO A O 1
ATOM 1471 N N . THR A 1 193 ? -13.224 23.544 -19.146 1.00 85.12 193 THR A N 1
ATOM 1472 C CA . THR A 1 193 ? -14.596 23.874 -19.568 1.00 85.12 193 THR A CA 1
ATOM 1473 C C . THR A 1 193 ? -15.670 22.996 -18.937 1.00 85.12 193 THR A C 1
ATOM 1475 O O . THR A 1 193 ? -16.850 23.160 -19.246 1.00 85.12 193 THR A O 1
ATOM 1478 N N . GLY A 1 194 ? -15.287 22.039 -18.086 1.00 85.75 194 GLY A N 1
ATOM 1479 C CA . GLY A 1 194 ? -16.225 21.051 -17.546 1.00 85.75 194 GLY A CA 1
ATOM 1480 C C . GLY A 1 194 ? -16.813 20.145 -18.632 1.00 85.75 194 GLY A C 1
ATOM 1481 O O . GLY A 1 194 ? -17.963 19.725 -18.533 1.00 85.75 194 GLY A O 1
ATOM 1482 N N . ALA A 1 195 ? -16.053 19.880 -19.700 1.00 88.69 195 ALA A N 1
ATOM 1483 C CA . ALA A 1 195 ? -16.399 18.840 -20.666 1.00 88.69 195 ALA A CA 1
ATOM 1484 C C . ALA A 1 195 ? -16.226 17.444 -20.058 1.00 88.69 195 ALA A C 1
ATOM 1486 O O . ALA A 1 195 ? -17.041 16.572 -20.313 1.00 88.69 195 ALA A O 1
ATOM 1487 N N . MET A 1 196 ? -15.192 17.251 -19.238 1.00 90.75 196 MET A N 1
ATOM 1488 C CA . MET A 1 196 ? -14.993 16.065 -18.402 1.00 90.75 196 MET A CA 1
ATOM 1489 C C . MET A 1 196 ? -15.303 16.463 -16.958 1.00 90.75 196 MET A C 1
ATOM 1491 O O . MET A 1 196 ? -14.727 17.438 -16.474 1.00 90.75 196 MET A O 1
ATOM 1495 N N . MET A 1 197 ? -16.191 15.743 -16.278 1.00 88.94 197 MET A N 1
ATOM 1496 C CA . MET A 1 197 ? -16.632 16.070 -14.912 1.00 88.94 197 MET A CA 1
ATOM 1497 C C . MET A 1 197 ? -16.790 14.814 -14.055 1.00 88.94 197 MET A C 1
ATOM 1499 O O . MET A 1 197 ? -17.014 13.732 -14.598 1.00 88.94 197 MET A O 1
ATOM 1503 N N . ASP A 1 198 ? -16.726 14.970 -12.728 1.00 90.38 198 ASP A N 1
ATOM 1504 C CA . ASP A 1 198 ? -17.216 13.934 -11.803 1.00 90.38 198 ASP A CA 1
ATOM 1505 C C . ASP A 1 198 ? -18.745 13.829 -11.956 1.00 90.38 198 ASP A C 1
ATOM 1507 O O . ASP A 1 198 ? -19.466 14.822 -11.848 1.00 90.38 198 ASP A O 1
ATOM 1511 N N . GLY A 1 199 ? -19.243 12.633 -12.264 1.00 87.50 199 GLY A N 1
ATOM 1512 C CA . GLY A 1 199 ? -20.659 12.385 -12.509 1.00 87.50 199 GLY A CA 1
ATOM 1513 C C . GLY A 1 199 ? -21.549 12.593 -11.287 1.00 87.50 199 GLY A C 1
ATOM 1514 O O . GLY A 1 199 ? -22.742 12.845 -11.462 1.00 87.50 199 GLY A O 1
ATOM 1515 N N . ARG A 1 200 ? -20.973 12.549 -10.082 1.00 82.75 200 ARG A N 1
ATOM 1516 C CA . ARG A 1 200 ? -21.681 12.648 -8.799 1.00 82.75 200 ARG A CA 1
ATOM 1517 C C . ARG A 1 200 ? -21.886 14.094 -8.346 1.00 82.75 200 ARG A C 1
ATOM 1519 O O . ARG A 1 200 ? -22.846 14.393 -7.648 1.00 82.75 200 ARG A O 1
ATOM 1526 N N . ASP A 1 201 ? -21.036 15.016 -8.793 1.00 78.69 201 ASP A N 1
ATOM 1527 C CA . ASP A 1 201 ? -21.074 16.433 -8.406 1.00 78.69 201 ASP A CA 1
ATOM 1528 C C . ASP A 1 201 ? -21.638 17.305 -9.549 1.00 78.69 201 ASP A C 1
ATOM 1530 O O . ASP A 1 201 ? -20.969 18.167 -10.119 1.00 78.69 201 ASP A O 1
ATOM 1534 N N . ARG A 1 202 ? -22.893 17.053 -9.944 1.00 69.19 202 ARG A N 1
ATOM 1535 C CA . ARG A 1 202 ? -23.591 17.815 -10.998 1.00 69.19 202 ARG A CA 1
ATOM 1536 C C . ARG A 1 202 ? -24.476 18.910 -10.392 1.00 69.19 202 ARG A C 1
ATOM 1538 O O . ARG A 1 202 ? -25.566 18.624 -9.911 1.00 69.19 202 ARG A O 1
ATOM 1545 N N . ALA A 1 203 ? -24.058 20.175 -10.499 1.00 63.88 203 ALA A N 1
ATOM 1546 C CA . ALA A 1 203 ? -24.845 21.326 -10.034 1.00 63.88 203 ALA A CA 1
ATOM 1547 C C . ALA A 1 203 ? -25.020 22.419 -11.108 1.00 63.88 203 ALA A C 1
ATOM 1549 O O . ALA A 1 203 ? -24.118 22.695 -11.910 1.00 63.88 203 ALA A O 1
ATOM 1550 N N . GLN A 1 204 ? -26.181 23.088 -11.117 1.00 58.03 204 GLN A N 1
ATOM 1551 C CA . GLN A 1 204 ? -26.451 24.268 -11.953 1.00 58.03 204 GLN A CA 1
ATOM 1552 C C . GLN A 1 204 ? -25.893 25.537 -11.303 1.00 58.03 204 GLN A C 1
ATOM 1554 O O . GLN A 1 204 ? -26.613 26.416 -10.840 1.00 58.03 204 GLN A O 1
ATOM 1559 N N . GLY A 1 205 ? -24.564 25.636 -11.311 1.00 58.38 205 GLY A N 1
ATOM 1560 C CA . GLY A 1 205 ? -23.846 26.720 -10.653 1.00 58.38 205 GLY A CA 1
ATOM 1561 C C . GLY A 1 205 ? -23.656 26.449 -9.169 1.00 58.38 205 GLY A C 1
ATOM 1562 O O . GLY A 1 205 ? -24.604 26.171 -8.447 1.00 58.38 205 GLY A O 1
ATOM 1563 N N . ARG A 1 206 ? -22.407 26.560 -8.723 1.00 66.12 206 ARG A N 1
ATOM 1564 C CA . ARG A 1 206 ? -22.067 26.423 -7.314 1.00 66.12 206 ARG A CA 1
ATOM 1565 C C . ARG A 1 206 ? -22.370 27.730 -6.585 1.00 66.12 206 ARG A C 1
ATOM 1567 O O . ARG A 1 206 ? -21.967 28.802 -7.048 1.00 66.12 206 ARG A O 1
ATOM 1574 N N . ILE A 1 207 ? -23.123 27.644 -5.496 1.00 66.50 207 ILE A N 1
ATOM 1575 C CA . ILE A 1 207 ? -23.331 28.760 -4.561 1.00 66.50 207 ILE A CA 1
ATOM 1576 C C . ILE A 1 207 ? -22.608 28.523 -3.237 1.00 66.50 207 ILE A C 1
ATOM 1578 O O . ILE A 1 207 ? -22.328 29.488 -2.533 1.00 66.50 207 ILE A O 1
ATOM 1582 N N . GLU A 1 208 ? -22.288 27.263 -2.929 1.00 74.19 208 GLU A N 1
ATOM 1583 C CA . GLU A 1 208 ? -21.584 26.900 -1.704 1.00 74.19 208 GLU A CA 1
ATOM 1584 C C . GLU A 1 208 ? -20.124 27.364 -1.757 1.00 74.19 208 GLU A C 1
ATOM 1586 O O . GLU A 1 208 ? -19.437 27.216 -2.776 1.00 74.19 208 GLU A O 1
ATOM 1591 N N . ASN A 1 209 ? -19.635 27.888 -0.634 1.00 81.31 209 ASN A N 1
ATOM 1592 C CA . ASN A 1 209 ? -18.216 28.147 -0.440 1.00 81.31 209 ASN A CA 1
ATOM 1593 C C . ASN A 1 209 ? -17.568 26.867 0.083 1.00 81.31 209 ASN A C 1
ATOM 1595 O O . ASN A 1 209 ? -17.709 26.538 1.255 1.00 81.31 209 ASN A O 1
ATOM 1599 N N . LEU A 1 210 ? -16.866 26.143 -0.790 1.00 89.69 210 LEU A N 1
ATOM 1600 C CA . LEU A 1 210 ? -16.190 24.918 -0.376 1.00 89.69 210 LEU A CA 1
ATOM 1601 C C . LEU A 1 210 ? -14.890 25.238 0.354 1.00 89.69 210 LEU A C 1
ATOM 1603 O O . LEU A 1 210 ? -14.010 25.916 -0.187 1.00 89.69 210 LEU A O 1
ATOM 1607 N N . LYS A 1 211 ? -14.739 24.683 1.551 1.00 93.50 211 LYS A N 1
ATOM 1608 C CA . LYS A 1 211 ? -13.480 24.680 2.283 1.00 93.50 211 LYS A CA 1
ATOM 1609 C C . LYS A 1 211 ? -12.555 23.627 1.690 1.00 93.50 211 LYS A C 1
ATOM 1611 O O . LYS A 1 211 ? -12.946 22.482 1.474 1.00 93.50 211 LYS A O 1
ATOM 1616 N N . ILE A 1 212 ? -11.314 24.019 1.422 1.00 94.31 212 ILE A N 1
ATOM 1617 C CA . ILE A 1 212 ? -10.288 23.100 0.934 1.00 94.31 212 ILE A CA 1
ATOM 1618 C C . ILE A 1 212 ? -9.523 22.551 2.133 1.00 94.31 212 ILE A C 1
ATOM 1620 O O . ILE A 1 212 ? -8.949 23.315 2.910 1.00 94.31 212 ILE A O 1
ATOM 1624 N N . VAL A 1 213 ? -9.493 21.228 2.255 1.00 95.06 213 VAL A N 1
ATOM 1625 C CA . VAL A 1 213 ? -8.790 20.512 3.319 1.00 95.06 213 VAL A CA 1
ATOM 1626 C C . VAL A 1 213 ? -7.744 19.608 2.682 1.00 95.06 213 VAL A C 1
ATOM 1628 O O . VAL A 1 213 ? -8.059 18.609 2.033 1.00 95.06 213 VAL A O 1
ATOM 1631 N N . ASP A 1 214 ? -6.481 19.986 2.851 1.00 96.00 214 ASP A N 1
ATOM 1632 C CA . ASP A 1 214 ? -5.340 19.188 2.413 1.00 96.00 214 ASP A CA 1
ATOM 1633 C C . ASP A 1 214 ? -5.064 18.072 3.418 1.00 96.00 214 ASP A C 1
ATOM 1635 O O . ASP A 1 214 ? -4.766 18.333 4.583 1.00 96.00 214 ASP A O 1
ATOM 1639 N N . THR A 1 215 ? -5.104 16.827 2.960 1.00 95.81 215 THR A N 1
ATOM 1640 C CA . THR A 1 215 ? -4.840 15.639 3.773 1.00 95.81 215 THR A CA 1
ATOM 1641 C C . THR A 1 215 ? -4.170 14.552 2.921 1.00 95.81 215 THR A C 1
ATOM 1643 O O . THR A 1 215 ? -3.618 14.835 1.851 1.00 95.81 215 THR A O 1
ATOM 1646 N N . ILE A 1 216 ? -4.169 13.307 3.388 1.00 95.94 216 ILE A N 1
ATOM 1647 C CA . ILE A 1 216 ? -3.575 12.162 2.689 1.00 95.94 216 ILE A CA 1
ATOM 1648 C C . ILE A 1 216 ? -4.607 11.074 2.398 1.00 95.94 216 ILE A C 1
ATOM 1650 O O . ILE A 1 216 ? -5.558 10.865 3.144 1.00 95.94 216 ILE A O 1
ATOM 1654 N N . CYS A 1 217 ? -4.402 10.360 1.296 1.00 96.69 217 CYS A N 1
ATOM 1655 C CA . CYS A 1 217 ? -5.178 9.180 0.941 1.00 96.69 217 CYS A CA 1
ATOM 1656 C C . CYS A 1 217 ? -4.819 7.999 1.858 1.00 96.69 217 CYS A C 1
ATOM 1658 O O . CYS A 1 217 ? -3.654 7.614 1.945 1.00 96.69 217 CYS A O 1
ATOM 1660 N N . THR A 1 218 ? -5.828 7.366 2.458 1.00 94.56 218 THR A N 1
ATOM 1661 C CA . THR A 1 218 ? -5.682 6.284 3.452 1.00 94.56 218 THR A CA 1
ATOM 1662 C C . THR A 1 218 ? -5.970 4.877 2.912 1.00 94.56 218 THR A C 1
ATOM 1664 O O . THR A 1 218 ? -6.230 3.949 3.667 1.00 94.56 218 THR A O 1
ATOM 1667 N N . TYR A 1 219 ? -5.891 4.693 1.590 1.00 96.69 219 TYR A N 1
ATOM 1668 C CA . TYR A 1 219 ? -6.033 3.381 0.945 1.00 96.69 219 TYR A CA 1
ATOM 1669 C C . TYR A 1 219 ? -4.726 2.568 0.948 1.00 96.69 219 TYR A C 1
ATOM 1671 O O . TYR A 1 219 ? -4.482 1.751 1.831 1.00 96.69 219 TYR A O 1
ATOM 1679 N N . CYS A 1 220 ? -3.889 2.763 -0.076 1.00 96.88 220 CYS A N 1
ATOM 1680 C CA . CYS A 1 220 ? -2.625 2.041 -0.233 1.00 96.88 220 CYS A CA 1
ATOM 1681 C C . CYS A 1 220 ? -1.460 2.771 0.453 1.00 96.88 220 CYS A C 1
ATOM 1683 O O . CYS A 1 220 ? -1.539 3.974 0.707 1.00 96.88 220 CYS A O 1
ATOM 1685 N N . GLY A 1 221 ? -0.346 2.070 0.662 1.00 96.69 221 GLY A N 1
ATOM 1686 C CA . GLY A 1 221 ? 0.870 2.562 1.316 1.00 96.69 221 GLY A CA 1
ATOM 1687 C C . GLY A 1 221 ? 1.627 3.667 0.579 1.00 96.69 221 GLY A C 1
ATOM 1688 O O . GLY A 1 221 ? 2.709 4.035 1.015 1.00 96.69 221 GLY A O 1
ATOM 1689 N N . VAL A 1 222 ? 1.113 4.209 -0.531 1.00 98.06 222 VAL A N 1
ATOM 1690 C CA . VAL A 1 222 ? 1.791 5.279 -1.285 1.00 98.06 222 VAL A CA 1
ATOM 1691 C C . VAL A 1 222 ? 1.754 6.615 -0.536 1.00 98.06 222 VAL A C 1
ATOM 1693 O O . VAL A 1 222 ? 2.752 7.326 -0.527 1.00 98.06 222 VAL A O 1
ATOM 1696 N N . GLY A 1 223 ? 0.632 6.966 0.103 1.00 97.25 223 GLY A N 1
ATOM 1697 C CA . GLY A 1 223 ? 0.491 8.248 0.811 1.00 97.25 223 GLY A CA 1
ATOM 1698 C C . GLY A 1 223 ? 0.264 9.458 -0.109 1.00 97.25 223 GLY A C 1
ATOM 1699 O O . GLY A 1 223 ? 0.852 10.521 0.082 1.00 97.25 223 GLY A O 1
ATOM 1700 N N . CYS A 1 224 ? -0.570 9.322 -1.145 1.00 98.12 224 CYS A N 1
ATOM 1701 C CA . CYS A 1 224 ? -0.879 10.435 -2.052 1.00 98.12 224 CYS A CA 1
ATOM 1702 C C . CYS A 1 224 ? -1.511 11.614 -1.294 1.00 98.12 224 CYS A C 1
ATOM 1704 O O . CYS A 1 224 ? -2.450 11.409 -0.521 1.00 98.12 224 CYS A O 1
ATOM 1706 N N . LYS A 1 225 ? -1.054 12.844 -1.560 1.00 97.44 225 LYS A N 1
ATOM 1707 C CA . LYS A 1 225 ? -1.696 14.053 -1.033 1.00 97.44 225 LYS A CA 1
ATOM 1708 C C . LYS A 1 225 ? -3.014 14.297 -1.767 1.00 97.44 225 LYS A C 1
ATOM 1710 O O . LYS A 1 225 ? -3.064 14.255 -2.999 1.00 97.44 225 LYS A O 1
ATOM 1715 N N . VAL A 1 226 ? -4.068 14.580 -1.012 1.00 97.00 226 VAL A N 1
ATOM 1716 C CA . VAL A 1 226 ? -5.409 14.871 -1.527 1.00 97.00 226 VAL A CA 1
ATOM 1717 C C . VAL A 1 226 ? -5.903 16.208 -0.984 1.00 97.00 226 VAL A C 1
ATOM 1719 O O . VAL A 1 226 ? -5.626 16.554 0.161 1.00 97.00 226 VAL A O 1
ATOM 1722 N N . SER A 1 227 ? -6.650 16.942 -1.801 1.00 96.25 227 SER A N 1
ATOM 1723 C CA . SER A 1 227 ? -7.316 18.189 -1.421 1.00 96.25 227 SER A CA 1
ATOM 1724 C C . SER A 1 227 ? -8.825 17.974 -1.501 1.00 96.25 227 SER A C 1
ATOM 1726 O O . SER A 1 227 ? -9.407 17.950 -2.593 1.00 96.25 227 SER A O 1
ATOM 1728 N N . MET A 1 228 ? -9.455 17.772 -0.346 1.00 95.12 228 MET A N 1
ATOM 1729 C CA . MET A 1 228 ? -10.902 17.598 -0.227 1.00 95.12 228 MET A CA 1
ATOM 1730 C C . MET A 1 228 ? -11.591 18.953 -0.310 1.00 95.12 228 MET A C 1
ATOM 1732 O O . MET A 1 228 ? -11.171 19.895 0.355 1.00 95.12 228 MET A O 1
ATOM 1736 N N . HIS A 1 229 ? -12.632 19.057 -1.130 1.00 93.38 229 HIS A N 1
ATOM 1737 C CA . HIS A 1 229 ? -13.458 20.257 -1.215 1.00 93.38 229 HIS A CA 1
ATOM 1738 C C . HIS A 1 229 ? -14.764 19.981 -0.472 1.00 93.38 229 HIS A C 1
ATOM 1740 O O . HIS A 1 229 ? -15.614 19.232 -0.958 1.00 93.38 229 HIS A O 1
ATOM 1746 N N . VAL A 1 230 ? -14.870 20.540 0.730 1.00 93.19 230 VAL A N 1
ATOM 1747 C CA . VAL A 1 230 ? -15.914 20.248 1.714 1.00 93.19 230 VAL A CA 1
ATOM 1748 C C . VAL A 1 230 ? -16.941 21.369 1.725 1.00 93.19 230 VAL A C 1
ATOM 1750 O O . VAL A 1 230 ? -16.590 22.544 1.799 1.00 93.19 230 VAL A O 1
ATOM 1753 N N . ASP A 1 231 ? -18.207 20.994 1.647 1.00 91.44 231 ASP A N 1
ATOM 1754 C CA . ASP A 1 231 ? -19.340 21.855 1.947 1.00 91.44 231 ASP A CA 1
ATOM 1755 C C . ASP A 1 231 ? -19.637 21.741 3.448 1.00 91.44 231 ASP A C 1
ATOM 1757 O O . ASP A 1 231 ? -20.164 20.721 3.896 1.00 91.44 231 ASP A O 1
ATOM 1761 N N . GLU A 1 232 ? -19.224 22.743 4.231 1.00 90.44 232 GLU A N 1
ATOM 1762 C CA . GLU A 1 232 ? -19.372 22.731 5.695 1.00 90.44 232 GLU A CA 1
ATOM 1763 C C . GLU A 1 232 ? -20.844 22.814 6.126 1.00 90.44 232 GLU A C 1
ATOM 1765 O O . GLU A 1 232 ? -21.217 22.195 7.120 1.00 90.44 232 GLU A O 1
ATOM 1770 N N . ASP A 1 233 ? -21.691 23.509 5.359 1.00 89.25 233 ASP A N 1
ATOM 1771 C CA . ASP A 1 233 ? -23.115 23.659 5.679 1.00 89.25 233 ASP A CA 1
ATOM 1772 C C . ASP A 1 233 ? -23.858 22.326 5.511 1.00 89.25 233 ASP A C 1
ATOM 1774 O O . ASP A 1 233 ? -24.711 21.969 6.325 1.00 89.25 233 ASP A O 1
ATOM 1778 N N . ALA A 1 234 ? -23.518 21.569 4.463 1.00 88.38 234 ALA A N 1
ATOM 1779 C CA . ALA A 1 234 ? -24.076 20.240 4.214 1.00 88.38 234 ALA A CA 1
ATOM 1780 C C . ALA A 1 234 ? -23.314 19.104 4.919 1.00 88.38 234 ALA A C 1
ATOM 1782 O O . ALA A 1 234 ? -23.732 17.950 4.820 1.00 88.38 234 ALA A O 1
ATOM 1783 N N . ASN A 1 235 ? -22.192 19.406 5.584 1.00 88.75 235 ASN A N 1
ATOM 1784 C CA . ASN A 1 235 ? -21.246 18.434 6.138 1.00 88.75 235 ASN A CA 1
ATOM 1785 C C . ASN A 1 235 ? -20.890 17.309 5.139 1.00 88.75 235 ASN A C 1
ATOM 1787 O O . ASN A 1 235 ? -20.939 16.120 5.457 1.00 88.75 235 ASN A O 1
ATOM 1791 N N . GLN A 1 236 ? -20.584 17.685 3.894 1.00 89.56 236 GLN A N 1
ATOM 1792 C CA . GLN A 1 236 ? -20.332 16.744 2.799 1.00 89.56 236 GLN A CA 1
ATOM 1793 C C . GLN A 1 236 ? -19.057 17.076 2.030 1.00 89.56 236 GLN A C 1
ATOM 1795 O O . GLN A 1 236 ? -18.810 18.214 1.631 1.00 89.56 236 GLN A O 1
ATOM 1800 N N . ILE A 1 237 ? -18.280 16.041 1.713 1.00 91.94 237 ILE A N 1
ATOM 1801 C CA . ILE A 1 237 ? -17.197 16.137 0.733 1.00 91.94 237 ILE A CA 1
ATOM 1802 C C . ILE A 1 237 ? -17.834 16.156 -0.659 1.00 91.94 237 ILE A C 1
ATOM 1804 O O . ILE A 1 237 ? -18.506 15.205 -1.050 1.00 91.94 237 ILE A O 1
ATOM 1808 N N . ARG A 1 238 ? -17.622 17.234 -1.420 1.00 89.38 238 ARG A N 1
ATOM 1809 C CA . ARG A 1 238 ? -18.174 17.371 -2.778 1.00 89.38 238 ARG A CA 1
ATOM 1810 C C . ARG A 1 238 ? -17.320 16.661 -3.818 1.00 89.38 238 ARG A C 1
ATOM 1812 O O . ARG A 1 238 ? -17.843 15.936 -4.654 1.00 89.38 238 ARG A O 1
ATOM 1819 N N . TYR A 1 239 ? -16.008 16.878 -3.778 1.00 91.69 239 TYR A N 1
ATOM 1820 C CA . TYR A 1 239 ? -15.053 16.217 -4.667 1.00 91.69 239 TYR A CA 1
ATOM 1821 C C . TYR A 1 239 ? -13.625 16.311 -4.119 1.00 91.69 239 TYR A C 1
ATOM 1823 O O . TYR A 1 239 ? -13.321 17.106 -3.223 1.00 91.69 239 TYR A O 1
ATOM 1831 N N . VAL A 1 240 ? -12.722 15.517 -4.701 1.00 94.44 240 VAL A N 1
ATOM 1832 C CA . VAL A 1 240 ? -11.310 15.458 -4.309 1.00 94.44 240 VAL A CA 1
ATOM 1833 C C . VAL A 1 240 ? -10.391 15.793 -5.484 1.00 94.44 240 VAL A C 1
ATOM 1835 O O . VAL A 1 240 ? -10.549 15.300 -6.607 1.00 94.44 240 VAL A O 1
ATOM 1838 N N . LYS A 1 241 ? -9.384 16.631 -5.215 1.00 95.06 241 LYS A N 1
ATOM 1839 C CA . LYS A 1 241 ? -8.272 16.914 -6.131 1.00 95.06 241 LYS A CA 1
ATOM 1840 C C . LYS A 1 241 ? -6.983 16.235 -5.677 1.00 95.06 241 LYS A C 1
ATOM 1842 O O . LYS A 1 241 ? -6.776 16.025 -4.485 1.00 95.06 241 LYS A O 1
ATOM 1847 N N . GLY A 1 242 ? -6.119 15.886 -6.629 1.00 96.50 242 GLY A N 1
ATOM 1848 C CA . GLY A 1 242 ? -4.761 15.461 -6.314 1.00 96.50 242 GLY A CA 1
ATOM 1849 C C . GLY A 1 242 ? -3.961 16.670 -5.861 1.00 96.50 242 GLY A C 1
ATOM 1850 O O . GLY A 1 242 ? -3.842 17.636 -6.611 1.00 96.50 242 GLY A O 1
ATOM 1851 N N . GLY A 1 243 ? -3.456 16.618 -4.632 1.00 94.31 243 GLY A N 1
ATOM 1852 C CA . GLY A 1 243 ? -2.627 17.675 -4.072 1.00 94.31 243 GLY A CA 1
ATOM 1853 C C . GLY A 1 243 ? -1.212 17.631 -4.643 1.00 94.31 243 GLY A C 1
ATOM 1854 O O . GLY A 1 243 ? -0.727 16.574 -5.056 1.00 94.31 243 GLY A O 1
ATOM 1855 N N . ASP A 1 244 ? -0.545 18.782 -4.631 1.00 92.31 244 ASP A N 1
ATOM 1856 C CA . ASP A 1 244 ? 0.867 18.878 -4.991 1.00 92.31 244 ASP A CA 1
ATOM 1857 C C . ASP A 1 244 ? 1.743 18.247 -3.899 1.00 92.31 244 ASP A C 1
ATOM 1859 O O . ASP A 1 244 ? 1.685 18.633 -2.725 1.00 92.31 244 ASP A O 1
ATOM 1863 N N . SER A 1 245 ? 2.503 17.219 -4.272 1.00 95.19 245 SER A N 1
ATOM 1864 C CA . SER A 1 245 ? 3.440 16.533 -3.387 1.00 95.19 245 SER A CA 1
ATOM 1865 C C . SER A 1 245 ? 4.473 15.746 -4.199 1.00 95.19 245 SER A C 1
ATOM 1867 O O . SER A 1 245 ? 4.144 15.278 -5.290 1.00 95.19 245 SER A O 1
ATOM 1869 N N . PRO A 1 246 ? 5.678 15.497 -3.652 1.00 95.44 246 PRO A N 1
ATOM 1870 C CA . PRO A 1 246 ? 6.682 14.664 -4.318 1.00 95.44 246 PRO A CA 1
ATOM 1871 C C . PRO A 1 246 ? 6.238 13.201 -4.487 1.00 95.44 246 PRO A C 1
ATOM 1873 O O . PRO A 1 246 ? 6.818 12.466 -5.272 1.00 95.44 246 PRO A O 1
ATOM 1876 N N . VAL A 1 247 ? 5.214 12.756 -3.752 1.00 96.75 247 VAL A N 1
ATOM 1877 C CA . VAL A 1 247 ? 4.727 11.373 -3.811 1.00 96.75 247 VAL A CA 1
ATOM 1878 C C . VAL A 1 247 ? 3.885 11.147 -5.064 1.00 96.75 247 VAL A C 1
ATOM 1880 O O . VAL A 1 247 ? 4.078 10.170 -5.783 1.00 96.75 247 VAL A O 1
ATOM 1883 N N . ASN A 1 248 ? 2.907 12.022 -5.309 1.00 96.75 248 ASN A N 1
ATOM 1884 C CA . ASN A 1 248 ? 1.900 11.815 -6.351 1.00 96.75 248 ASN A CA 1
ATOM 1885 C C . ASN A 1 248 ? 1.866 12.896 -7.432 1.00 96.75 248 ASN A C 1
ATOM 1887 O O . ASN A 1 248 ? 1.211 12.668 -8.440 1.00 96.75 248 ASN A O 1
ATOM 1891 N N . GLU A 1 249 ? 2.531 14.040 -7.249 1.00 95.50 249 GLU A N 1
ATOM 1892 C CA . GLU A 1 249 ? 2.650 15.109 -8.256 1.00 95.50 249 GLU A CA 1
ATOM 1893 C C . GLU A 1 249 ? 1.292 15.492 -8.886 1.00 95.50 249 GLU A C 1
ATOM 1895 O O . GLU A 1 249 ? 1.131 15.597 -10.104 1.00 95.50 249 GLU A O 1
ATOM 1900 N N . GLY A 1 250 ? 0.255 15.612 -8.047 1.00 94.81 250 GLY A N 1
ATOM 1901 C CA . GLY A 1 250 ? -1.115 15.921 -8.471 1.00 94.81 250 GLY A CA 1
ATOM 1902 C C . GLY A 1 250 ? -1.907 14.756 -9.090 1.00 94.81 250 GLY A C 1
ATOM 1903 O O . GLY A 1 250 ? -3.104 14.915 -9.348 1.00 94.81 250 GLY A O 1
ATOM 1904 N N . MET A 1 251 ? -1.300 13.583 -9.298 1.00 96.88 251 MET A N 1
ATOM 1905 C CA . MET A 1 251 ? -1.973 12.364 -9.762 1.00 96.88 251 MET A CA 1
ATOM 1906 C C . MET A 1 251 ? -2.749 11.687 -8.627 1.00 96.88 251 MET A C 1
ATOM 1908 O O . MET A 1 251 ? -2.335 11.722 -7.472 1.00 96.88 251 MET A O 1
ATOM 1912 N N . LEU A 1 252 ? -3.855 11.016 -8.949 1.00 97.62 252 LEU A N 1
ATOM 1913 C CA . LEU A 1 252 ? -4.570 10.113 -8.038 1.00 97.62 252 LEU A CA 1
ATOM 1914 C C . LEU A 1 252 ? -5.039 8.882 -8.811 1.00 97.62 252 LEU A C 1
ATOM 1916 O O . LEU A 1 252 ? -5.155 8.929 -10.031 1.00 97.62 252 LEU A O 1
ATOM 1920 N N . CYS A 1 253 ? -5.328 7.794 -8.100 1.00 97.25 253 CYS A N 1
ATOM 1921 C CA . CYS A 1 253 ? -6.086 6.671 -8.653 1.00 97.25 253 CYS A CA 1
ATOM 1922 C C . CYS A 1 253 ? -7.581 6.823 -8.341 1.00 97.25 253 CYS A C 1
ATOM 1924 O O . CYS A 1 253 ? -7.957 7.661 -7.520 1.00 97.25 253 CYS A O 1
ATOM 1926 N N . VAL A 1 254 ? -8.414 5.961 -8.930 1.00 96.25 254 VAL A N 1
ATOM 1927 C CA . VAL A 1 254 ? -9.872 5.931 -8.706 1.00 96.25 254 VAL A CA 1
ATOM 1928 C C . VAL A 1 254 ? -10.243 5.936 -7.213 1.00 96.25 254 VAL A C 1
ATOM 1930 O O . VAL A 1 254 ? -11.093 6.716 -6.795 1.00 96.25 254 VAL A O 1
ATOM 1933 N N . LYS A 1 255 ? -9.523 5.172 -6.374 1.00 96.81 255 LYS A N 1
ATOM 1934 C CA . LYS A 1 255 ? -9.776 5.072 -4.924 1.00 96.81 255 LYS A CA 1
ATOM 1935 C C . LYS A 1 255 ? -9.587 6.411 -4.209 1.00 96.81 255 LYS A C 1
ATOM 1937 O O . LYS A 1 255 ? -10.478 6.869 -3.512 1.00 96.81 255 LYS A O 1
ATOM 1942 N N . GLY A 1 256 ? -8.443 7.065 -4.418 1.00 96.00 256 GLY A N 1
ATOM 1943 C CA . GLY A 1 256 ? -8.153 8.360 -3.792 1.00 96.00 256 GLY A CA 1
ATOM 1944 C C . GLY A 1 256 ? -8.955 9.520 -4.388 1.00 96.00 256 GLY A C 1
ATOM 1945 O O . GLY A 1 256 ? -9.128 10.539 -3.731 1.00 96.00 256 GLY A O 1
ATOM 1946 N N . ARG A 1 257 ? -9.428 9.376 -5.633 1.00 96.19 257 ARG A N 1
ATOM 1947 C CA . ARG A 1 257 ? -10.214 10.389 -6.342 1.00 96.19 257 ARG A CA 1
ATOM 1948 C C . ARG A 1 257 ? -11.689 10.368 -5.952 1.00 96.19 257 ARG A C 1
ATOM 1950 O O . ARG A 1 257 ? -12.265 11.433 -5.764 1.00 96.19 257 ARG A O 1
ATOM 1957 N N . PHE A 1 258 ? -12.281 9.178 -5.882 1.00 95.69 258 PHE A N 1
ATOM 1958 C CA . PHE A 1 258 ? -13.730 9.002 -5.785 1.00 95.69 258 PHE A CA 1
ATOM 1959 C C . PHE A 1 258 ? -14.164 8.195 -4.553 1.00 95.69 258 PHE A C 1
ATOM 1961 O O . PHE A 1 258 ? -15.281 8.365 -4.082 1.00 95.69 258 PHE A O 1
ATOM 1968 N N . GLY A 1 259 ? -13.288 7.372 -3.972 1.00 94.81 259 GLY A N 1
ATOM 1969 C CA . GLY A 1 259 ? -13.605 6.504 -2.835 1.00 94.81 259 GLY A CA 1
ATOM 1970 C C . GLY A 1 259 ? -13.647 7.232 -1.489 1.00 94.81 259 GLY A C 1
ATOM 1971 O O . GLY A 1 259 ? -12.879 6.902 -0.593 1.00 94.81 259 GLY A O 1
ATOM 1972 N N . PHE A 1 260 ? -14.507 8.229 -1.326 1.00 93.81 260 PHE A N 1
ATOM 1973 C CA . PHE A 1 260 ? -14.703 8.929 -0.049 1.00 93.81 260 PHE A CA 1
ATOM 1974 C C . PHE A 1 260 ? -16.140 8.816 0.484 1.00 93.81 260 PHE A C 1
ATOM 1976 O O . PHE A 1 260 ? -16.400 9.215 1.615 1.00 93.81 260 PHE A O 1
ATOM 1983 N N . ASP A 1 261 ? -17.050 8.215 -0.287 1.00 92.06 261 ASP A N 1
ATOM 1984 C CA . ASP A 1 261 ? -18.486 8.146 0.023 1.00 92.06 261 ASP A CA 1
ATOM 1985 C C . ASP A 1 261 ? -18.776 7.386 1.330 1.00 92.06 261 ASP A C 1
ATOM 1987 O O . ASP A 1 261 ? -19.715 7.716 2.050 1.00 92.06 261 ASP A O 1
ATOM 1991 N N . PHE A 1 262 ? -17.913 6.432 1.704 1.00 94.75 262 PHE A N 1
ATOM 1992 C CA . PHE A 1 262 ? -18.044 5.664 2.946 1.00 94.75 262 PHE A CA 1
ATOM 1993 C C . PHE A 1 262 ? -18.014 6.536 4.212 1.00 94.75 262 PHE A C 1
ATOM 1995 O O . PHE A 1 262 ? -18.533 6.121 5.243 1.00 94.75 262 PHE A O 1
ATOM 2002 N N . ILE A 1 263 ? -17.418 7.734 4.159 1.00 94.19 263 ILE A N 1
ATOM 2003 C CA . ILE A 1 263 ? -17.323 8.647 5.310 1.00 94.19 263 ILE A CA 1
ATOM 2004 C C . ILE A 1 263 ? -18.717 9.112 5.745 1.00 94.19 263 ILE A C 1
ATOM 2006 O O . ILE A 1 263 ? -18.977 9.195 6.944 1.00 94.19 263 ILE A O 1
ATOM 2010 N N . GLY A 1 264 ? -19.598 9.382 4.778 1.00 92.25 264 GLY A N 1
ATOM 2011 C CA . GLY A 1 264 ? -20.972 9.836 4.995 1.00 92.25 264 GLY A CA 1
ATOM 2012 C C . GLY A 1 264 ? -22.018 8.727 4.879 1.00 92.25 264 GLY A C 1
ATOM 2013 O O . GLY A 1 264 ? -23.180 9.040 4.649 1.00 92.25 264 GLY A O 1
ATOM 2014 N N . SER A 1 265 ? -21.618 7.453 4.965 1.00 94.94 265 SER A N 1
ATOM 2015 C CA . SER A 1 265 ? -22.549 6.323 4.885 1.00 94.94 265 SER A CA 1
ATOM 2016 C C . SER A 1 265 ? -23.411 6.213 6.145 1.00 94.94 265 SER A C 1
ATOM 2018 O O . SER A 1 265 ? -22.886 6.255 7.261 1.00 94.94 265 SER A O 1
ATOM 2020 N N . ASP A 1 266 ? -24.709 5.971 5.959 1.00 95.06 266 ASP A N 1
ATOM 2021 C CA . ASP A 1 266 ? -25.665 5.708 7.043 1.00 95.06 266 ASP A CA 1
ATOM 2022 C C . ASP A 1 266 ? -25.385 4.381 7.777 1.00 95.06 266 ASP A C 1
ATOM 2024 O O . ASP A 1 266 ? -25.861 4.169 8.889 1.00 95.06 266 ASP A O 1
ATOM 2028 N N . GLU A 1 267 ? -24.585 3.488 7.183 1.00 96.44 267 GLU A N 1
ATOM 2029 C CA . GLU A 1 267 ? -24.180 2.213 7.794 1.00 96.44 267 GLU A CA 1
ATOM 2030 C C . GLU A 1 267 ? -23.046 2.367 8.823 1.00 96.44 267 GLU A C 1
ATOM 2032 O O . GLU A 1 267 ? -22.648 1.391 9.467 1.00 96.44 267 GLU A O 1
ATOM 2037 N N . ARG A 1 268 ? -22.485 3.575 8.982 1.00 97.06 268 ARG A N 1
ATOM 2038 C CA . ARG A 1 268 ? -21.397 3.811 9.935 1.00 97.06 268 ARG A CA 1
ATOM 2039 C C . ARG A 1 268 ? -21.851 3.632 11.377 1.00 97.06 268 ARG A C 1
ATOM 2041 O O . ARG A 1 268 ? -22.917 4.080 11.796 1.00 97.06 268 ARG A O 1
ATOM 2048 N N . LEU A 1 269 ? -20.962 3.054 12.179 1.00 97.75 269 LEU A N 1
ATOM 2049 C CA . LEU A 1 269 ? -21.137 2.984 13.622 1.00 97.75 269 LEU A CA 1
ATOM 2050 C C . LEU A 1 269 ? -21.038 4.392 14.221 1.00 97.75 269 LEU A C 1
ATOM 2052 O O . LEU A 1 269 ? -20.028 5.077 14.064 1.00 97.75 269 LEU A O 1
ATOM 2056 N N . THR A 1 270 ? -22.078 4.806 14.942 1.00 96.38 270 THR A N 1
ATOM 2057 C CA . THR A 1 270 ? -22.168 6.128 15.593 1.00 96.38 270 THR A CA 1
ATOM 2058 C C . THR A 1 270 ? -22.328 6.046 17.112 1.00 96.38 270 THR A C 1
ATOM 2060 O O . THR A 1 270 ? -22.167 7.046 17.808 1.00 96.38 270 THR A O 1
ATOM 2063 N N . THR A 1 271 ? -22.611 4.858 17.650 1.00 97.88 271 THR A N 1
ATOM 2064 C CA . THR A 1 271 ? -22.805 4.617 19.084 1.00 97.88 271 THR A CA 1
ATOM 2065 C C . THR A 1 271 ? -22.146 3.297 19.498 1.00 97.88 271 THR A C 1
ATOM 2067 O O . THR A 1 271 ? -22.112 2.372 18.680 1.00 97.88 271 THR A O 1
ATOM 2070 N N . PRO A 1 272 ? -21.587 3.191 20.719 1.00 98.81 272 PRO A N 1
ATOM 2071 C CA . PRO A 1 272 ? -21.124 1.917 21.257 1.00 98.81 272 PRO A CA 1
ATOM 2072 C C . PRO A 1 272 ? -22.230 0.864 21.255 1.00 98.81 272 PRO A C 1
ATOM 2074 O O . PRO A 1 272 ? -23.394 1.172 21.513 1.00 98.81 272 PRO A O 1
ATOM 2077 N N . LEU A 1 273 ? -21.861 -0.389 21.006 1.00 98.81 273 LEU A N 1
ATOM 2078 C CA . LEU A 1 273 ? -22.764 -1.532 21.094 1.00 98.81 273 LEU A CA 1
ATOM 2079 C C . LEU A 1 273 ? -22.233 -2.525 22.128 1.00 98.81 273 LEU A C 1
ATOM 2081 O O . LEU A 1 273 ? -21.036 -2.796 22.166 1.00 98.81 273 LEU A O 1
ATOM 2085 N N . ILE A 1 274 ? -23.120 -3.098 22.939 1.00 98.81 274 ILE A N 1
ATOM 2086 C CA . ILE A 1 274 ? -22.800 -4.172 23.889 1.00 98.81 274 ILE A CA 1
ATOM 2087 C C . ILE A 1 274 ? -23.699 -5.367 23.596 1.00 98.81 274 ILE A C 1
ATOM 2089 O O . ILE A 1 274 ? -24.906 -5.215 23.387 1.00 98.81 274 ILE A O 1
ATOM 2093 N N . ARG A 1 275 ? -23.129 -6.571 23.610 1.00 98.38 275 ARG A N 1
ATOM 2094 C CA . ARG A 1 275 ? -23.884 -7.811 23.457 1.00 98.38 275 ARG A CA 1
ATOM 2095 C C . ARG A 1 275 ? -24.680 -8.106 24.724 1.00 98.38 275 ARG A C 1
ATOM 2097 O O . ARG A 1 275 ? -24.117 -8.369 25.784 1.00 98.38 275 ARG A O 1
ATOM 2104 N N . LYS A 1 276 ? -26.005 -8.089 24.600 1.00 95.50 276 LYS A N 1
ATOM 2105 C CA . LYS A 1 276 ? -26.968 -8.426 25.656 1.00 95.50 276 LYS A CA 1
ATOM 2106 C C . LYS A 1 276 ? -28.019 -9.360 25.066 1.00 95.50 276 LYS A C 1
ATOM 2108 O O . LYS A 1 276 ? -28.512 -9.115 23.967 1.00 95.50 276 LYS A O 1
ATOM 2113 N N . ASP A 1 277 ? -28.325 -10.445 25.774 1.00 92.25 277 ASP A N 1
ATOM 2114 C CA . ASP A 1 277 ? -29.286 -11.472 25.338 1.00 92.25 277 ASP A CA 1
ATOM 2115 C C . ASP A 1 277 ? -28.963 -12.107 23.968 1.00 92.25 277 ASP A C 1
ATOM 2117 O O . ASP A 1 277 ? -29.850 -12.562 23.257 1.00 92.25 277 ASP A O 1
ATOM 2121 N N . GLY A 1 278 ? -27.678 -12.152 23.594 1.00 92.31 278 GLY A N 1
ATOM 2122 C CA . GLY A 1 278 ? -27.199 -12.766 22.349 1.00 92.31 278 GLY A CA 1
ATOM 2123 C C . GLY A 1 278 ? -27.024 -11.808 21.164 1.00 92.31 278 GLY A C 1
ATOM 2124 O O . GLY A 1 278 ? -26.373 -12.182 20.190 1.00 92.31 278 GLY A O 1
ATOM 2125 N N . TRP A 1 279 ? -27.494 -10.561 21.253 1.00 96.19 279 TRP A N 1
ATOM 2126 C CA . TRP A 1 279 ? -27.408 -9.560 20.176 1.00 96.19 279 TRP A CA 1
ATOM 2127 C C . TRP A 1 279 ? -26.775 -8.247 20.645 1.00 96.19 279 TRP A C 1
ATOM 2129 O O . TRP A 1 279 ? -26.833 -7.891 21.820 1.00 96.19 279 TRP A O 1
ATOM 2139 N N . LEU A 1 280 ? -26.155 -7.526 19.708 1.00 98.19 280 LEU A N 1
ATOM 2140 C CA . LEU A 1 280 ? -25.552 -6.215 19.944 1.00 98.19 280 LEU A CA 1
ATOM 2141 C C . LEU A 1 280 ? -26.641 -5.145 20.082 1.00 98.19 280 LEU A C 1
ATOM 2143 O O . LEU A 1 280 ? -27.479 -4.988 19.196 1.00 98.19 280 LEU A O 1
ATOM 2147 N N . GLN A 1 281 ? -26.618 -4.409 21.191 1.00 98.19 281 GLN A N 1
ATOM 2148 C CA . GLN A 1 281 ? -27.575 -3.348 21.503 1.00 98.19 281 GLN A CA 1
ATOM 2149 C C . GLN A 1 281 ? -26.831 -2.030 21.779 1.00 98.19 281 GLN A C 1
ATOM 2151 O O . GLN A 1 281 ? -25.753 -2.082 22.378 1.00 98.19 281 GLN A O 1
ATOM 2156 N N . PRO A 1 282 ? -27.378 -0.860 21.389 1.00 98.25 282 PRO A N 1
ATOM 2157 C CA . PRO A 1 282 ? -26.788 0.441 21.711 1.00 98.25 282 PRO A CA 1
ATOM 2158 C C . PRO A 1 282 ? -26.527 0.631 23.208 1.00 98.25 282 PRO A C 1
ATOM 2160 O O . PRO A 1 282 ? -27.357 0.261 24.042 1.00 98.25 282 PRO A O 1
ATOM 2163 N N . ALA A 1 283 ? -25.389 1.234 23.540 1.00 98.31 283 ALA A N 1
ATOM 2164 C CA . ALA A 1 283 ? -24.945 1.500 24.903 1.00 98.31 283 ALA A CA 1
ATOM 2165 C C . ALA A 1 283 ? -24.289 2.884 25.017 1.00 98.31 283 ALA A C 1
ATOM 2167 O O . ALA A 1 283 ? -23.877 3.483 24.020 1.00 98.31 283 ALA A O 1
ATOM 2168 N N . SER A 1 284 ? -24.175 3.401 26.244 1.00 98.50 284 SER A N 1
ATOM 2169 C CA . SER A 1 284 ? -23.402 4.625 26.480 1.00 98.50 284 SER A CA 1
ATOM 2170 C C . SER A 1 284 ? -21.897 4.335 26.454 1.00 98.50 284 SER A C 1
ATOM 2172 O O . SER A 1 284 ? -21.458 3.200 26.658 1.00 98.50 284 SER A O 1
ATOM 2174 N N . TRP A 1 285 ? -21.089 5.372 26.221 1.00 98.56 285 TRP A N 1
ATOM 2175 C CA . TRP A 1 285 ? -19.631 5.253 26.283 1.00 98.56 285 TRP A CA 1
ATOM 2176 C C . TRP A 1 285 ? -19.149 4.834 27.671 1.00 98.56 285 TRP A C 1
ATOM 2178 O O . TRP A 1 285 ? -18.260 3.994 27.774 1.00 98.56 285 TRP A O 1
ATOM 2188 N N . GLU A 1 286 ? -19.747 5.381 28.728 1.00 98.56 286 GLU A N 1
ATOM 2189 C CA . GLU A 1 286 ? -19.412 5.050 30.113 1.00 98.56 286 GLU A CA 1
ATOM 2190 C C . GLU A 1 286 ? -19.666 3.570 30.400 1.00 98.56 286 GLU A C 1
ATOM 2192 O O . GLU A 1 286 ? -18.771 2.890 30.897 1.00 98.56 286 GLU A O 1
ATOM 2197 N N . GLU A 1 287 ? -20.840 3.054 30.016 1.00 98.38 287 GLU A N 1
ATOM 2198 C CA . GLU A 1 287 ? -21.192 1.644 30.203 1.00 98.38 287 GLU A CA 1
ATOM 2199 C C . GLU A 1 287 ? -20.230 0.719 29.442 1.00 98.38 287 GLU A C 1
ATOM 2201 O O . GLU A 1 287 ? -19.726 -0.258 30.000 1.00 98.38 287 GLU A O 1
ATOM 2206 N N . ALA A 1 288 ? -19.943 1.038 28.176 1.00 98.69 288 ALA A N 1
ATOM 2207 C CA . ALA A 1 288 ? -19.054 0.236 27.345 1.00 98.69 288 ALA A CA 1
ATOM 2208 C C . ALA A 1 288 ? -17.619 0.220 27.894 1.00 98.69 288 ALA A C 1
ATOM 2210 O O . ALA A 1 288 ? -17.020 -0.847 28.027 1.00 98.69 288 ALA A O 1
ATOM 2211 N N . ILE A 1 289 ? -17.073 1.383 28.261 1.00 98.44 289 ILE A N 1
ATOM 2212 C CA . ILE A 1 289 ? -15.711 1.498 28.797 1.00 98.44 289 ILE A CA 1
ATOM 2213 C C . ILE A 1 289 ? -15.596 0.806 30.159 1.00 98.44 289 ILE A C 1
ATOM 2215 O O . ILE A 1 289 ? -14.616 0.096 30.394 1.00 98.44 289 ILE A O 1
ATOM 2219 N N . GLU A 1 290 ? -16.581 0.970 31.046 1.00 98.62 290 GLU A N 1
ATOM 2220 C CA . GLU A 1 290 ? -16.586 0.318 32.360 1.00 98.62 290 GLU A CA 1
ATOM 2221 C C . GLU A 1 290 ? -16.623 -1.209 32.223 1.00 98.62 290 GLU A C 1
ATOM 2223 O O . GLU A 1 290 ? -15.853 -1.911 32.888 1.00 98.62 290 GLU A O 1
ATOM 2228 N N . LEU A 1 291 ? -17.445 -1.732 31.306 1.00 98.75 291 LEU A N 1
ATOM 2229 C CA . LEU A 1 291 ? -17.497 -3.161 31.017 1.00 98.75 291 LEU A CA 1
ATOM 2230 C C . LEU A 1 291 ? -16.153 -3.680 30.491 1.00 98.75 291 LEU A C 1
ATOM 2232 O O . LEU A 1 291 ? -15.652 -4.687 30.998 1.00 98.75 291 LEU A O 1
ATOM 2236 N N . VAL A 1 292 ? -15.549 -2.986 29.520 1.00 98.75 292 VAL A N 1
ATOM 2237 C CA . VAL A 1 292 ? -14.243 -3.365 28.957 1.00 98.75 292 VAL A CA 1
ATOM 2238 C C . VAL A 1 292 ? -13.164 -3.385 30.039 1.00 98.75 292 VAL A C 1
ATOM 2240 O O . VAL A 1 292 ? -12.450 -4.381 30.186 1.00 98.75 292 VAL A O 1
ATOM 2243 N N . ALA A 1 293 ? -13.074 -2.322 30.840 1.00 98.62 293 ALA A N 1
ATOM 2244 C CA . ALA A 1 293 ? -12.097 -2.213 31.917 1.00 98.62 293 ALA A CA 1
ATOM 2245 C C . ALA A 1 293 ? -12.283 -3.318 32.968 1.00 98.62 293 ALA A C 1
ATOM 2247 O O . ALA A 1 293 ? -11.309 -3.963 33.364 1.00 98.62 293 ALA A O 1
ATOM 2248 N N . SER A 1 294 ? -13.526 -3.576 33.383 1.00 98.62 294 SER A N 1
ATOM 2249 C CA . SER A 1 294 ? -13.866 -4.623 34.349 1.00 98.62 294 SER A CA 1
ATOM 2250 C C . SER A 1 294 ? -13.480 -6.017 33.843 1.00 98.62 294 SER A C 1
ATOM 2252 O O . SER A 1 294 ? -12.789 -6.768 34.539 1.00 98.62 294 SER A O 1
ATOM 2254 N N . LYS A 1 295 ? -13.846 -6.355 32.600 1.00 98.69 295 LYS A N 1
ATOM 2255 C CA . LYS A 1 295 ? -13.590 -7.675 32.007 1.00 98.69 295 LYS A CA 1
ATOM 2256 C C . LYS A 1 295 ? -12.107 -7.939 31.776 1.00 98.69 295 LYS A C 1
ATOM 2258 O O . LYS A 1 295 ? -11.610 -8.973 32.223 1.00 98.69 295 LYS A O 1
ATOM 2263 N N . PHE A 1 296 ? -11.375 -7.005 31.169 1.00 98.69 296 PHE A N 1
ATOM 2264 C CA . PHE A 1 296 ? -9.930 -7.168 30.988 1.00 98.69 296 PHE A CA 1
ATOM 2265 C C . PHE A 1 296 ? -9.178 -7.209 32.320 1.00 98.69 296 PHE A C 1
ATOM 2267 O O . PHE A 1 296 ? -8.275 -8.031 32.480 1.00 98.69 296 PHE A O 1
ATOM 2274 N N . THR A 1 297 ? -9.582 -6.410 33.313 1.00 98.56 297 THR A N 1
ATOM 2275 C CA . THR A 1 297 ? -8.996 -6.482 34.662 1.00 98.56 297 THR A CA 1
ATOM 2276 C C . THR A 1 297 ? -9.233 -7.849 35.299 1.00 98.56 297 THR A C 1
ATOM 2278 O O . THR A 1 297 ? -8.293 -8.444 35.826 1.00 98.56 297 THR A O 1
ATOM 2281 N N . SER A 1 298 ? -10.457 -8.380 35.212 1.00 98.69 298 SER A N 1
ATOM 2282 C CA . SER A 1 298 ? -10.791 -9.706 35.739 1.00 98.69 298 SER A CA 1
ATOM 2283 C C . SER A 1 298 ? -9.960 -10.805 35.074 1.00 98.69 298 SER A C 1
ATOM 2285 O O . SER A 1 298 ? -9.390 -11.638 35.775 1.00 98.69 298 SER A O 1
ATOM 2287 N N . ILE A 1 299 ? -9.839 -10.796 33.741 1.00 98.69 299 ILE A N 1
ATOM 2288 C CA . ILE A 1 299 ? -9.034 -11.783 33.005 1.00 98.69 299 ILE A CA 1
ATOM 2289 C C . ILE A 1 299 ? -7.564 -11.686 33.423 1.00 98.69 299 ILE A C 1
ATOM 2291 O O . ILE A 1 299 ? -6.958 -12.699 33.772 1.00 98.69 299 ILE A O 1
ATOM 2295 N N . LYS A 1 300 ? -7.006 -10.470 33.479 1.00 98.06 300 LYS A N 1
ATOM 2296 C CA . LYS A 1 300 ? -5.621 -10.240 33.912 1.00 98.06 300 LYS A CA 1
ATOM 2297 C C . LYS A 1 300 ? -5.369 -10.749 35.333 1.00 98.06 300 LYS A C 1
ATOM 2299 O O . LYS A 1 300 ? -4.328 -11.348 35.584 1.00 98.06 300 LYS A O 1
ATOM 2304 N N . GLN A 1 301 ? -6.295 -10.520 36.264 1.00 98.12 301 GLN A N 1
ATOM 2305 C CA . GLN A 1 301 ? -6.163 -10.969 37.655 1.00 98.12 301 GLN A CA 1
ATOM 2306 C C . GLN A 1 301 ? -6.265 -12.492 37.794 1.00 98.12 301 GLN A C 1
ATOM 2308 O O . GLN A 1 301 ? -5.564 -13.070 38.621 1.00 98.12 301 GLN A O 1
ATOM 2313 N N . SER A 1 302 ? -7.122 -13.144 37.004 1.00 98.38 302 SER A N 1
ATOM 2314 C CA . SER A 1 302 ? -7.327 -14.596 37.072 1.00 98.38 302 SER A CA 1
ATOM 2315 C C . SER A 1 302 ? -6.280 -15.405 36.298 1.00 98.38 302 SER A C 1
ATOM 2317 O O . SER A 1 302 ? -5.919 -16.491 36.745 1.00 98.38 302 SER A O 1
ATOM 2319 N N . PHE A 1 303 ? -5.789 -14.896 35.163 1.00 98.06 303 PHE A N 1
ATOM 2320 C CA . PHE A 1 303 ? -4.968 -15.662 34.211 1.00 98.06 303 PHE A CA 1
ATOM 2321 C C . PHE A 1 303 ? -3.633 -14.993 33.837 1.00 98.06 303 PHE A C 1
ATOM 2323 O O . PHE A 1 303 ? -2.804 -15.609 33.171 1.00 98.06 303 PHE A O 1
ATOM 2330 N N . GLY A 1 304 ? -3.385 -13.761 34.287 1.00 97.44 304 GLY A N 1
ATOM 2331 C CA . GLY A 1 304 ? -2.187 -12.987 33.952 1.00 97.44 304 GLY A CA 1
ATOM 2332 C C . GLY A 1 304 ? -2.325 -12.165 32.665 1.00 97.44 304 GLY A C 1
ATOM 2333 O O . GLY A 1 304 ? -3.262 -12.328 31.888 1.00 97.44 304 GLY A O 1
ATOM 2334 N N . GLY A 1 305 ? -1.373 -11.254 32.434 1.00 97.19 305 GLY A N 1
ATOM 2335 C CA . GLY A 1 305 ? -1.414 -10.325 31.294 1.00 97.19 305 GLY A CA 1
ATOM 2336 C C . GLY A 1 305 ? -1.345 -11.010 29.927 1.00 97.19 305 GLY A C 1
ATOM 2337 O O . GLY A 1 305 ? -2.003 -10.567 28.995 1.00 97.19 305 GLY A O 1
ATOM 2338 N N . ASN A 1 306 ? -0.616 -12.124 29.808 1.00 98.00 306 ASN A N 1
ATOM 2339 C CA . ASN A 1 306 ? -0.488 -12.869 28.547 1.00 98.00 306 ASN A CA 1
ATOM 2340 C C . ASN A 1 306 ? -1.768 -13.604 28.119 1.00 98.00 306 ASN A C 1
ATOM 2342 O O . ASN A 1 306 ? -1.822 -14.081 26.991 1.00 98.00 306 ASN A O 1
ATOM 2346 N N . ALA A 1 307 ? -2.798 -13.653 28.972 1.00 98.62 307 ALA A N 1
ATOM 2347 C CA . ALA A 1 307 ? -4.135 -14.090 28.571 1.00 98.62 307 ALA A CA 1
ATOM 2348 C C . ALA A 1 307 ? -4.918 -13.002 27.812 1.00 98.62 307 ALA A C 1
ATOM 2350 O O . ALA A 1 307 ? -6.069 -13.216 27.427 1.00 98.62 307 ALA A O 1
ATOM 2351 N N . LEU A 1 308 ? -4.317 -11.829 27.614 1.00 98.81 308 LEU A N 1
ATOM 2352 C CA . LEU A 1 308 ? -4.864 -10.727 26.839 1.00 98.81 308 LEU A CA 1
ATOM 2353 C C . LEU A 1 308 ? -4.009 -10.482 25.595 1.00 98.81 308 LEU A C 1
ATOM 2355 O O . LEU A 1 308 ? -2.816 -10.795 25.566 1.00 98.81 308 LEU A O 1
ATOM 2359 N N . ALA A 1 309 ? -4.626 -9.907 24.571 1.00 98.81 309 ALA A N 1
ATOM 2360 C CA . ALA A 1 309 ? -3.956 -9.515 23.342 1.00 98.81 309 ALA A CA 1
ATOM 2361 C C . ALA A 1 309 ? -4.648 -8.312 22.686 1.00 98.81 309 ALA A C 1
ATOM 2363 O O . ALA A 1 309 ? -5.800 -7.990 22.994 1.00 98.81 309 ALA A O 1
ATOM 2364 N N . GLY A 1 310 ? -3.947 -7.656 21.762 1.00 98.56 310 GLY A N 1
ATOM 2365 C CA . GLY A 1 310 ? -4.503 -6.576 20.957 1.00 98.56 310 GLY A CA 1
ATOM 2366 C C . GLY A 1 310 ? -4.046 -6.617 19.502 1.00 98.56 310 GLY A C 1
ATOM 2367 O O . GLY A 1 310 ? -2.859 -6.777 19.226 1.00 98.56 310 GLY A O 1
ATOM 2368 N N . PHE A 1 311 ? -4.973 -6.404 18.572 1.00 98.62 311 PHE A N 1
ATOM 2369 C CA . PHE A 1 311 ? -4.663 -6.138 17.170 1.00 98.62 311 PHE A CA 1
ATOM 2370 C C . PHE A 1 311 ? -4.761 -4.638 16.911 1.00 98.62 311 PHE A C 1
ATOM 2372 O O . PHE A 1 311 ? -5.826 -4.044 17.065 1.00 98.62 311 PHE A O 1
ATOM 2379 N N . SER A 1 312 ? -3.632 -4.029 16.558 1.00 98.06 312 SER A N 1
ATOM 2380 C CA . SER A 1 312 ? -3.578 -2.640 16.098 1.00 98.06 312 SER A CA 1
ATOM 2381 C C . SER A 1 312 ? -3.908 -2.559 14.606 1.00 98.06 312 SER A C 1
ATOM 2383 O O . SER A 1 312 ? -4.066 -3.588 13.960 1.00 98.06 312 SER A O 1
ATOM 2385 N N . SER A 1 313 ? -3.943 -1.354 14.026 1.00 96.88 313 SER A N 1
ATOM 2386 C CA . SER A 1 313 ? -4.291 -1.171 12.612 1.00 96.88 313 SER A CA 1
ATOM 2387 C C . SER A 1 313 ? -3.373 -0.220 11.861 1.00 96.88 313 SER A C 1
ATOM 2389 O O . SER A 1 313 ? -3.064 0.891 12.292 1.00 96.88 313 SER A O 1
ATOM 2391 N N . ALA A 1 314 ? -3.014 -0.632 10.647 1.00 96.25 314 ALA A N 1
ATOM 2392 C CA . ALA A 1 314 ? -2.310 0.191 9.670 1.00 96.25 314 ALA A CA 1
ATOM 2393 C C . ALA A 1 314 ? -3.230 1.159 8.894 1.00 96.25 314 ALA A C 1
ATOM 2395 O O . ALA A 1 314 ? -2.782 1.824 7.953 1.00 96.25 314 ALA A O 1
ATOM 2396 N N . LYS A 1 315 ? -4.506 1.260 9.287 1.00 95.38 315 LYS A N 1
ATOM 2397 C CA . LYS A 1 315 ? -5.466 2.264 8.802 1.00 95.38 315 LYS A CA 1
ATOM 2398 C C . LYS A 1 315 ? -5.644 3.430 9.779 1.00 95.38 315 LYS A C 1
ATOM 2400 O O . LYS A 1 315 ? -6.298 4.411 9.433 1.00 95.38 315 LYS A O 1
ATOM 2405 N N . THR A 1 316 ? -5.077 3.342 10.983 1.00 96.31 316 THR A N 1
ATOM 2406 C CA . THR A 1 316 ? -5.113 4.412 11.990 1.00 96.31 316 THR A CA 1
ATOM 2407 C C . THR A 1 316 ? -3.809 5.211 11.992 1.00 96.31 316 THR A C 1
ATOM 2409 O O . THR A 1 316 ? -2.866 4.895 11.267 1.00 96.31 316 THR A O 1
ATOM 2412 N N . THR A 1 317 ? -3.752 6.299 12.765 1.00 97.81 317 THR A N 1
ATOM 2413 C CA . THR A 1 317 ? -2.574 7.179 12.799 1.00 97.81 317 THR A CA 1
ATOM 2414 C C . THR A 1 317 ? -1.434 6.570 13.617 1.00 97.81 317 THR A C 1
ATOM 2416 O O . THR A 1 317 ? -1.619 5.615 14.375 1.00 97.81 317 THR A O 1
ATOM 2419 N N . ASN A 1 318 ? -0.238 7.141 13.489 1.00 98.62 318 ASN A N 1
ATOM 2420 C CA . ASN A 1 318 ? 0.917 6.800 14.316 1.00 98.62 318 ASN A CA 1
ATOM 2421 C C . ASN A 1 318 ? 0.599 6.995 15.806 1.00 98.62 318 ASN A C 1
ATOM 2423 O O . ASN A 1 318 ? 0.947 6.162 16.636 1.00 98.62 318 ASN A O 1
ATOM 2427 N N . GLU A 1 319 ? -0.117 8.064 16.144 1.00 98.44 319 GLU A N 1
ATOM 2428 C CA . GLU A 1 319 ? -0.511 8.372 17.516 1.00 98.44 319 GLU A CA 1
ATOM 2429 C C . GLU A 1 319 ? -1.444 7.306 18.102 1.00 98.44 319 GLU A C 1
ATOM 2431 O O . GLU A 1 319 ? -1.216 6.866 19.229 1.00 98.44 319 GLU A O 1
ATOM 2436 N N . ASP A 1 320 ? -2.431 6.833 17.333 1.00 97.94 320 ASP A N 1
ATOM 2437 C CA . ASP A 1 320 ? -3.315 5.742 17.759 1.00 97.94 320 ASP A CA 1
ATOM 2438 C C . ASP A 1 320 ? -2.528 4.455 17.970 1.00 97.94 320 ASP A C 1
ATOM 2440 O O . ASP A 1 320 ? -2.678 3.808 18.999 1.00 97.94 320 ASP A O 1
ATOM 2444 N N . ASN A 1 321 ? -1.656 4.097 17.022 1.00 98.69 321 ASN A N 1
ATOM 2445 C CA . ASN A 1 321 ? -0.829 2.897 17.133 1.00 98.69 321 ASN A CA 1
ATOM 2446 C C . ASN A 1 321 ? 0.084 2.962 18.365 1.00 98.69 321 ASN A C 1
ATOM 2448 O O . ASN A 1 321 ? 0.191 1.982 19.101 1.00 98.69 321 ASN A O 1
ATOM 2452 N N . TYR A 1 322 ? 0.698 4.121 18.633 1.00 98.75 322 TYR A N 1
ATOM 2453 C CA . TYR A 1 322 ? 1.512 4.338 19.828 1.00 98.75 322 TYR A CA 1
ATOM 2454 C C . TYR A 1 322 ? 0.686 4.216 21.113 1.00 98.75 322 TYR A C 1
ATOM 2456 O O . TYR A 1 322 ? 1.124 3.552 22.056 1.00 98.75 322 TYR A O 1
ATOM 2464 N N . ALA A 1 323 ? -0.494 4.841 21.159 1.00 98.50 323 ALA A N 1
ATOM 2465 C CA . ALA A 1 323 ? -1.386 4.784 22.310 1.00 98.50 323 ALA A CA 1
ATOM 2466 C C . ALA A 1 323 ? -1.882 3.354 22.562 1.00 98.50 323 ALA A C 1
ATOM 2468 O O . ALA A 1 323 ? -1.818 2.876 23.694 1.00 98.50 323 ALA A O 1
ATOM 2469 N N . PHE A 1 324 ? -2.290 2.650 21.506 1.00 98.75 324 PHE A N 1
ATOM 2470 C CA . PHE A 1 324 ? -2.797 1.286 21.564 1.00 98.75 324 PHE A CA 1
ATOM 2471 C C . PHE A 1 324 ? -1.735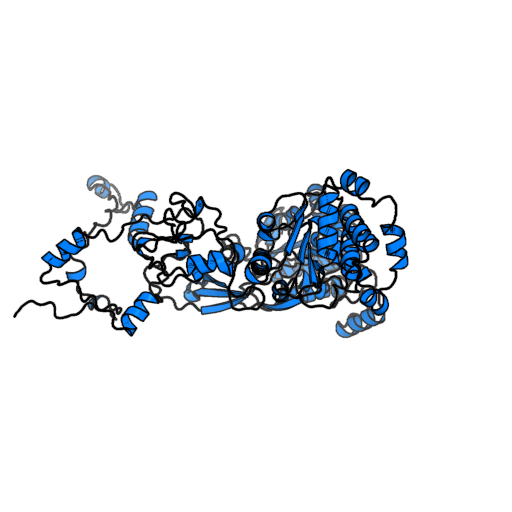 0.309 22.069 1.00 98.75 324 PHE A C 1
ATOM 2473 O O . PHE A 1 324 ? -1.956 -0.396 23.052 1.00 98.75 324 PHE A O 1
ATOM 2480 N N . GLN A 1 325 ? -0.533 0.319 21.483 1.00 98.62 325 GLN A N 1
ATOM 2481 C CA . GLN A 1 325 ? 0.527 -0.576 21.948 1.00 98.62 325 GLN A CA 1
ATOM 2482 C C . GLN A 1 325 ? 0.978 -0.254 23.378 1.00 98.62 325 GLN A C 1
ATOM 2484 O O . GLN A 1 325 ? 1.300 -1.165 24.141 1.00 98.62 325 GLN A O 1
ATOM 2489 N N . LYS A 1 326 ? 0.966 1.032 23.769 1.00 98.62 326 LYS A N 1
ATOM 2490 C CA . LYS A 1 326 ? 1.299 1.447 25.136 1.00 98.62 326 LYS A CA 1
ATOM 2491 C C . LYS A 1 326 ? 0.245 0.928 26.106 1.00 98.62 326 LYS A C 1
ATOM 2493 O O . LYS A 1 326 ? 0.615 0.409 27.151 1.00 98.62 326 LYS A O 1
ATOM 2498 N N . PHE A 1 327 ? -1.036 1.025 25.756 1.00 98.50 327 PHE A N 1
ATOM 2499 C CA . PHE A 1 327 ? -2.139 0.470 26.537 1.00 98.50 327 PHE A CA 1
ATOM 2500 C C . PHE A 1 327 ? -1.996 -1.048 26.723 1.00 98.50 327 PHE A C 1
ATOM 2502 O O . PHE A 1 327 ? -2.004 -1.520 27.860 1.00 98.50 327 PHE A O 1
ATOM 2509 N N . VAL A 1 328 ? -1.770 -1.806 25.645 1.00 98.56 328 VAL A N 1
ATOM 2510 C CA . VAL A 1 328 ? -1.592 -3.268 25.724 1.00 98.56 328 VAL A CA 1
ATOM 2511 C C . VAL A 1 328 ? -0.399 -3.633 26.620 1.00 98.56 328 VAL A C 1
ATOM 2513 O O . VAL A 1 328 ? -0.516 -4.454 27.531 1.00 98.56 328 VAL A O 1
ATOM 2516 N N . ARG A 1 329 ? 0.739 -2.956 26.453 1.00 98.50 329 ARG A N 1
ATOM 2517 C CA . ARG A 1 329 ? 1.949 -3.242 27.239 1.00 98.50 329 ARG A CA 1
ATOM 2518 C C . ARG A 1 329 ? 1.860 -2.823 28.694 1.00 98.50 329 ARG A C 1
ATOM 2520 O O . ARG A 1 329 ? 2.250 -3.587 29.572 1.00 98.50 329 ARG A O 1
ATOM 2527 N N . ARG A 1 330 ? 1.385 -1.607 28.948 1.00 97.50 330 ARG A N 1
ATOM 2528 C CA . ARG A 1 330 ? 1.364 -0.996 30.278 1.00 97.50 330 ARG A CA 1
ATOM 2529 C C . ARG A 1 330 ? 0.174 -1.475 31.098 1.00 97.50 330 ARG A C 1
ATOM 2531 O O . ARG A 1 330 ? 0.356 -1.944 32.218 1.00 97.50 330 ARG A O 1
ATOM 2538 N N . GLU A 1 331 ? -1.029 -1.375 30.539 1.00 97.06 331 GLU A N 1
ATOM 2539 C CA . GLU A 1 331 ? -2.267 -1.633 31.277 1.00 97.06 331 GLU A CA 1
ATOM 2540 C C . GLU A 1 331 ? -2.641 -3.109 31.252 1.00 97.06 331 GLU A C 1
ATOM 2542 O O . GLU A 1 331 ? -2.933 -3.679 32.304 1.00 97.06 331 GLU A O 1
ATOM 2547 N N . LEU A 1 332 ? -2.569 -3.772 30.092 1.00 97.56 332 LEU A N 1
ATOM 2548 C CA . LEU A 1 332 ? -2.858 -5.211 30.024 1.00 97.56 332 LEU A CA 1
ATOM 2549 C C . LEU A 1 332 ? -1.671 -6.044 30.531 1.00 97.56 332 LEU A C 1
ATOM 2551 O O . LEU A 1 332 ? -1.867 -7.101 31.129 1.00 97.56 332 LEU A O 1
ATOM 2555 N N . GLY A 1 333 ? -0.450 -5.510 30.433 1.00 97.12 333 GLY A N 1
ATOM 2556 C CA . GLY A 1 333 ? 0.756 -6.137 30.976 1.00 97.12 333 GLY A CA 1
ATOM 2557 C C . GLY A 1 333 ? 1.297 -7.255 30.089 1.00 97.12 333 GLY A C 1
ATOM 2558 O O . GLY A 1 333 ? 1.766 -8.265 30.608 1.00 97.12 333 GLY A O 1
ATOM 2559 N N . THR A 1 334 ? 1.194 -7.106 28.767 1.00 98.31 334 THR A N 1
ATOM 2560 C CA . THR A 1 334 ? 1.641 -8.110 27.793 1.00 98.31 334 THR A CA 1
ATOM 2561 C C . THR A 1 334 ? 2.250 -7.473 26.548 1.00 98.31 334 THR A C 1
ATOM 2563 O O . THR A 1 334 ? 1.910 -6.353 26.177 1.00 98.31 334 THR A O 1
ATOM 2566 N N . ASN A 1 335 ? 3.157 -8.195 25.890 1.00 98.56 335 ASN A N 1
ATOM 2567 C CA . ASN A 1 335 ? 3.683 -7.827 24.578 1.00 98.56 335 ASN A CA 1
ATOM 2568 C C . ASN A 1 335 ? 2.864 -8.431 23.420 1.00 98.56 335 ASN A C 1
ATOM 2570 O O . ASN A 1 335 ? 3.281 -8.288 22.276 1.00 98.56 335 ASN A O 1
ATOM 2574 N N . ASN A 1 336 ? 1.719 -9.076 23.687 1.00 98.56 336 ASN A N 1
ATOM 2575 C CA . ASN A 1 336 ? 0.795 -9.618 22.680 1.00 98.56 336 ASN A CA 1
ATOM 2576 C C . ASN A 1 336 ? 0.067 -8.493 21.915 1.00 98.56 336 ASN A C 1
ATOM 2578 O O . ASN A 1 336 ? -1.136 -8.281 22.077 1.00 98.56 336 ASN A O 1
ATOM 2582 N N . VAL A 1 337 ? 0.814 -7.737 21.114 1.00 98.44 337 VAL A N 1
ATOM 2583 C CA . VAL A 1 337 ? 0.312 -6.685 20.229 1.00 98.44 337 VAL A CA 1
ATOM 2584 C C . VAL A 1 337 ? 0.901 -6.861 18.839 1.00 98.44 337 VAL A C 1
ATOM 2586 O O . VAL A 1 337 ? 2.119 -6.901 18.677 1.00 98.44 337 VAL A O 1
ATOM 2589 N N . ASP A 1 338 ? 0.041 -6.955 17.832 1.00 97.94 338 ASP A N 1
ATOM 2590 C CA . ASP A 1 338 ? 0.449 -7.129 16.435 1.00 97.94 338 ASP A CA 1
ATOM 2591 C C . ASP A 1 338 ? -0.588 -6.494 15.486 1.00 97.94 338 ASP A C 1
ATOM 2593 O O . ASP A 1 338 ? -1.558 -5.892 15.948 1.00 97.94 338 ASP A O 1
ATOM 2597 N N . HIS A 1 339 ? -0.373 -6.561 14.171 1.00 96.50 339 HIS A N 1
ATOM 2598 C CA . HIS A 1 339 ? -1.276 -6.001 13.150 1.00 96.50 339 HIS A CA 1
ATOM 2599 C C . HIS A 1 339 ? -1.050 -6.633 11.760 1.00 96.50 339 HIS A C 1
ATOM 2601 O O . HIS A 1 339 ? -0.199 -7.512 11.585 1.00 96.50 339 HIS A O 1
ATOM 2607 N N . CYS A 1 340 ? -1.753 -6.142 10.727 1.00 93.25 340 CYS A N 1
ATOM 2608 C CA . CYS A 1 340 ? -1.726 -6.692 9.363 1.00 93.25 340 CYS A CA 1
ATOM 2609 C C . CYS A 1 340 ? -0.335 -6.877 8.717 1.00 93.25 340 CYS A C 1
ATOM 2611 O O . CYS A 1 340 ? -0.203 -7.633 7.746 1.00 93.25 340 CYS A O 1
ATOM 2613 N N . ALA A 1 341 ? 0.724 -6.197 9.188 1.00 91.88 341 ALA A N 1
ATOM 2614 C CA . ALA A 1 341 ? 2.075 -6.395 8.655 1.00 91.88 341 ALA A CA 1
ATOM 2615 C C . ALA A 1 341 ? 2.524 -7.857 8.752 1.00 91.88 341 ALA A C 1
ATOM 2617 O O . ALA A 1 341 ? 3.284 -8.300 7.884 1.00 91.88 341 ALA A O 1
ATOM 2618 N N . ARG A 1 342 ? 2.020 -8.598 9.750 1.00 94.06 342 ARG A N 1
ATOM 2619 C CA . ARG A 1 342 ? 2.292 -10.021 9.964 1.00 94.06 342 ARG A CA 1
ATOM 2620 C C . ARG A 1 342 ? 2.007 -10.866 8.726 1.00 94.06 342 ARG A C 1
ATOM 2622 O O . ARG A 1 342 ? 2.848 -11.682 8.345 1.00 94.06 342 ARG A O 1
ATOM 2629 N N . LEU A 1 343 ? 0.861 -10.632 8.091 1.00 90.75 343 LEU A N 1
ATOM 2630 C CA . LEU A 1 343 ? 0.404 -11.365 6.908 1.00 90.75 343 LEU A CA 1
ATOM 2631 C C . LEU A 1 343 ? 0.939 -10.775 5.600 1.00 90.75 343 LEU A C 1
ATOM 2633 O O . LEU A 1 343 ? 0.978 -11.466 4.585 1.00 90.75 343 LEU A O 1
ATOM 2637 N N . CYS A 1 344 ? 1.360 -9.507 5.613 1.00 91.81 344 CYS A N 1
ATOM 2638 C CA . CYS A 1 344 ? 1.816 -8.815 4.410 1.00 91.81 344 CYS A CA 1
ATOM 2639 C C . CYS A 1 344 ? 3.341 -8.878 4.236 1.00 91.81 344 CYS A C 1
ATOM 2641 O O . CYS A 1 344 ? 3.860 -9.557 3.356 1.00 91.81 344 CYS A O 1
ATOM 2643 N N . HIS A 1 345 ? 4.088 -8.141 5.059 1.00 94.69 345 HIS A N 1
ATOM 2644 C CA . HIS A 1 345 ? 5.510 -7.843 4.840 1.00 94.69 345 HIS A CA 1
ATOM 2645 C C . HIS A 1 345 ? 6.399 -8.231 6.02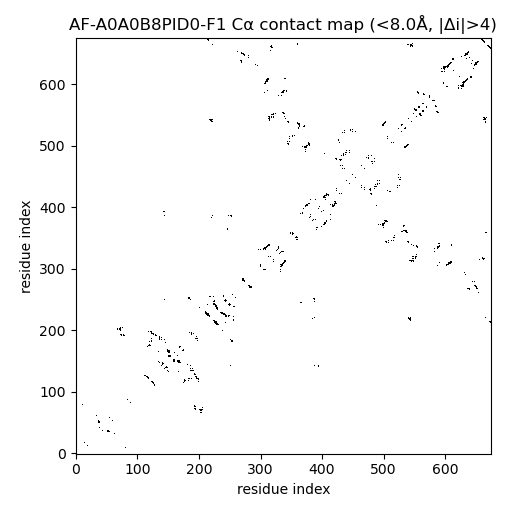5 1.00 94.69 345 HIS A C 1
ATOM 2647 O O . HIS A 1 345 ? 7.523 -7.748 6.145 1.00 94.69 345 HIS A O 1
ATOM 2653 N N . ALA A 1 346 ? 5.951 -9.108 6.917 1.00 91.62 346 ALA A N 1
ATOM 2654 C CA . ALA A 1 346 ? 6.803 -9.559 8.011 1.00 91.62 346 ALA A CA 1
ATOM 2655 C C . ALA A 1 346 ? 8.079 -10.262 7.510 1.00 91.62 346 ALA A C 1
ATOM 2657 O O . ALA A 1 346 ? 9.154 -10.011 8.048 1.00 91.62 346 ALA A O 1
ATOM 2658 N N . SER A 1 347 ? 7.992 -11.044 6.426 1.00 93.94 347 SER A N 1
ATOM 2659 C CA . SER A 1 347 ? 9.158 -11.644 5.753 1.00 93.94 347 SER A CA 1
ATOM 2660 C C . SER A 1 347 ? 10.133 -10.590 5.216 1.00 93.94 347 SER A C 1
ATOM 2662 O O . SER A 1 347 ? 11.344 -10.774 5.294 1.00 93.94 347 SER A O 1
ATOM 2664 N N . THR A 1 348 ? 9.614 -9.456 4.722 1.00 95.31 348 THR A N 1
ATOM 2665 C CA . THR A 1 348 ? 10.432 -8.288 4.352 1.00 95.31 348 THR A CA 1
ATOM 2666 C C . THR A 1 348 ? 11.181 -7.748 5.562 1.00 95.31 348 THR A C 1
ATOM 2668 O O . THR A 1 348 ? 12.380 -7.504 5.470 1.00 95.31 348 THR A O 1
ATOM 2671 N N . VAL A 1 349 ? 10.480 -7.555 6.686 1.00 90.25 349 VAL A N 1
ATOM 2672 C CA . VAL A 1 349 ? 11.083 -6.989 7.897 1.00 90.25 349 VAL A CA 1
ATOM 2673 C C . VAL A 1 349 ? 12.213 -7.882 8.388 1.00 90.25 349 VAL A C 1
ATOM 2675 O O . VAL A 1 349 ? 13.325 -7.395 8.544 1.00 90.25 349 VAL A O 1
ATOM 2678 N N . THR A 1 350 ? 11.968 -9.181 8.556 1.00 91.06 350 THR A N 1
ATOM 2679 C CA . THR A 1 350 ? 12.990 -10.100 9.074 1.00 91.06 350 THR A CA 1
ATOM 2680 C C . THR A 1 350 ? 14.123 -10.345 8.078 1.00 91.06 350 THR A C 1
ATOM 2682 O O . THR A 1 350 ? 15.279 -10.419 8.484 1.00 91.06 350 THR A O 1
ATOM 2685 N N . GLY A 1 351 ? 13.819 -10.453 6.780 1.00 94.12 351 GLY A N 1
ATOM 2686 C CA . GLY A 1 351 ? 14.812 -10.688 5.730 1.00 94.12 351 GLY A CA 1
ATOM 2687 C C . GLY A 1 351 ? 15.758 -9.505 5.538 1.00 94.12 351 GLY A C 1
ATOM 2688 O O . GLY A 1 351 ? 16.973 -9.682 5.554 1.00 94.12 351 GLY A O 1
ATOM 2689 N N . LEU A 1 352 ? 15.219 -8.287 5.413 1.00 96.12 352 LEU A N 1
ATOM 2690 C CA . LEU A 1 352 ? 16.045 -7.091 5.232 1.00 96.12 352 LEU A CA 1
ATOM 2691 C C . LEU A 1 352 ? 16.685 -6.604 6.535 1.00 96.12 352 LEU A C 1
ATOM 2693 O O . LEU A 1 352 ? 17.777 -6.054 6.476 1.00 96.12 352 LEU A O 1
ATOM 2697 N N . GLU A 1 353 ? 16.085 -6.826 7.710 1.00 92.88 353 GLU A N 1
ATOM 2698 C CA . GLU A 1 353 ? 16.768 -6.549 8.983 1.00 92.88 353 GLU A CA 1
ATOM 2699 C C . GLU A 1 353 ? 18.036 -7.405 9.116 1.00 92.88 353 GLU A C 1
ATOM 2701 O O . GLU A 1 353 ? 19.088 -6.876 9.462 1.00 92.88 353 GLU A O 1
ATOM 2706 N N . ALA A 1 354 ? 17.970 -8.691 8.753 1.00 91.62 354 ALA A N 1
ATOM 2707 C CA . ALA A 1 354 ? 19.131 -9.577 8.764 1.00 91.62 354 ALA A CA 1
ATOM 2708 C C . ALA A 1 354 ? 20.205 -9.197 7.727 1.00 91.62 354 ALA A C 1
ATOM 2710 O O . ALA A 1 354 ? 21.386 -9.423 7.974 1.00 91.62 354 ALA A O 1
ATOM 2711 N N . SER A 1 355 ? 19.814 -8.633 6.577 1.00 94.50 355 SER A N 1
ATOM 2712 C CA . SER A 1 355 ? 20.752 -8.257 5.504 1.00 94.50 355 SER A CA 1
ATOM 2713 C C . SER A 1 355 ? 21.307 -6.832 5.623 1.00 94.50 355 SER A C 1
ATOM 2715 O O . SER A 1 355 ? 22.478 -6.616 5.348 1.00 94.50 355 SER A O 1
ATOM 2717 N N . LEU A 1 356 ? 20.475 -5.856 5.993 1.00 94.94 356 LEU A N 1
ATOM 2718 C CA . LEU A 1 356 ? 20.769 -4.416 5.923 1.00 94.94 356 LEU A CA 1
ATOM 2719 C C . LEU A 1 356 ? 20.584 -3.690 7.266 1.00 94.94 356 LEU A C 1
ATOM 2721 O O . LEU A 1 356 ? 20.808 -2.484 7.349 1.00 94.94 356 LEU A O 1
ATOM 2725 N N . GLY A 1 357 ? 20.108 -4.377 8.308 1.00 92.56 357 GLY A N 1
ATOM 2726 C CA . GLY A 1 357 ? 19.777 -3.769 9.600 1.00 92.56 357 GLY A CA 1
ATOM 2727 C C . GLY A 1 357 ? 18.449 -3.003 9.623 1.00 92.56 357 GLY A C 1
ATOM 2728 O O . GLY A 1 357 ? 18.093 -2.431 10.651 1.00 92.56 357 GLY A O 1
ATOM 2729 N N . SER A 1 358 ? 17.688 -2.978 8.521 1.00 92.19 358 SER A N 1
ATOM 2730 C CA . SER A 1 358 ? 16.366 -2.348 8.475 1.00 92.19 358 SER A CA 1
ATOM 2731 C C . SER A 1 358 ? 15.410 -3.052 7.517 1.00 92.19 358 SER A C 1
ATOM 2733 O O . SER A 1 358 ? 15.750 -3.335 6.375 1.00 92.19 358 SER A O 1
ATOM 2735 N N . GLY A 1 359 ? 14.174 -3.261 7.977 1.00 91.62 359 GLY A N 1
ATOM 2736 C CA . GLY A 1 359 ? 13.076 -3.853 7.211 1.00 91.62 359 GLY A CA 1
ATOM 2737 C C . GLY A 1 359 ? 12.373 -2.922 6.215 1.00 91.62 359 GLY A C 1
ATOM 2738 O O . GLY A 1 359 ? 11.385 -3.322 5.598 1.00 91.62 359 GLY A O 1
ATOM 2739 N N . ALA A 1 360 ? 12.774 -1.656 6.129 1.00 94.19 360 ALA A N 1
ATOM 2740 C CA . ALA A 1 360 ? 12.038 -0.633 5.393 1.00 94.19 360 ALA A CA 1
ATOM 2741 C C . ALA A 1 360 ? 12.523 -0.474 3.944 1.00 94.19 360 ALA A C 1
ATOM 2743 O O . ALA A 1 360 ? 13.569 -0.987 3.558 1.00 94.19 360 ALA A O 1
ATOM 2744 N N . MET A 1 361 ? 11.753 0.264 3.143 1.00 96.38 361 MET A N 1
ATOM 2745 C CA . MET A 1 361 ? 12.163 0.656 1.795 1.00 96.38 361 MET A CA 1
ATOM 2746 C C . MET A 1 361 ? 13.413 1.537 1.835 1.00 96.38 361 MET A C 1
ATOM 2748 O O . MET A 1 361 ? 13.516 2.459 2.653 1.00 96.38 361 MET A O 1
ATOM 2752 N N . THR A 1 362 ? 14.380 1.228 0.967 1.00 97.38 362 THR A N 1
ATOM 2753 C CA . THR A 1 362 ? 15.702 1.867 1.005 1.00 97.38 362 THR A CA 1
ATOM 2754 C C . THR A 1 362 ? 15.703 3.258 0.377 1.00 97.38 362 THR A C 1
ATOM 2756 O O . THR A 1 362 ? 16.468 4.111 0.824 1.00 97.38 362 THR A O 1
ATOM 2759 N N . ASN A 1 363 ? 14.832 3.503 -0.606 1.00 97.12 363 ASN A N 1
ATOM 2760 C CA . ASN A 1 363 ? 14.813 4.715 -1.425 1.00 97.12 363 ASN A CA 1
ATOM 2761 C C . ASN A 1 363 ? 13.445 5.410 -1.416 1.00 97.12 363 ASN A C 1
ATOM 2763 O O . ASN A 1 363 ? 12.456 4.868 -0.931 1.00 97.12 363 ASN A O 1
ATOM 2767 N N . ASP A 1 364 ? 13.388 6.632 -1.935 1.00 97.00 364 ASP A N 1
ATOM 2768 C CA . ASP A 1 364 ? 12.159 7.406 -2.073 1.00 97.00 364 ASP A CA 1
ATOM 2769 C C . ASP A 1 364 ? 11.518 7.220 -3.463 1.00 97.00 364 ASP A C 1
ATOM 2771 O O . ASP A 1 364 ? 12.161 6.840 -4.441 1.00 97.00 364 ASP A O 1
ATOM 2775 N N . ILE A 1 365 ? 10.216 7.472 -3.555 1.00 98.00 365 ILE A N 1
ATOM 2776 C CA . ILE A 1 365 ? 9.397 7.394 -4.767 1.00 98.00 365 ILE A CA 1
ATOM 2777 C C . ILE A 1 365 ? 9.907 8.360 -5.854 1.00 98.00 365 ILE A C 1
ATOM 2779 O O . ILE A 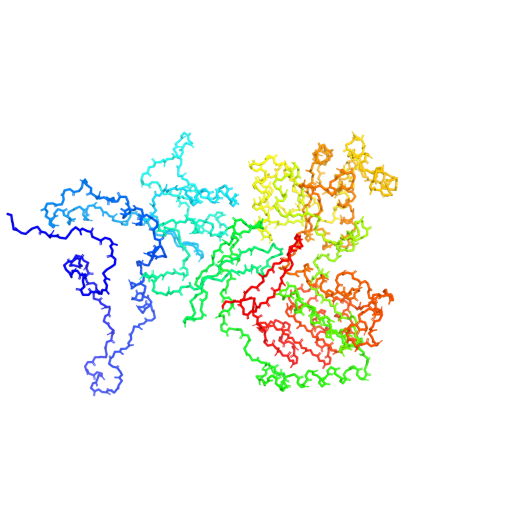1 365 ? 10.021 7.917 -6.999 1.00 98.00 365 ILE A O 1
ATOM 2783 N N . PRO A 1 366 ? 10.284 9.626 -5.561 1.00 97.00 366 PRO A N 1
ATOM 2784 C CA . PRO A 1 366 ? 10.852 10.521 -6.571 1.00 97.00 366 PRO A CA 1
ATOM 2785 C C . PRO A 1 366 ? 12.092 9.969 -7.280 1.00 97.00 366 PRO A C 1
ATOM 2787 O O . PRO A 1 366 ? 12.322 10.321 -8.439 1.00 97.00 366 PRO A O 1
ATOM 2790 N N . SER A 1 367 ? 12.875 9.100 -6.626 1.00 96.69 367 SER A N 1
ATOM 2791 C CA . SER A 1 367 ? 14.082 8.531 -7.228 1.00 96.69 367 SER A CA 1
ATOM 2792 C C . SER A 1 367 ? 13.825 7.495 -8.324 1.00 96.69 367 SER A C 1
ATOM 2794 O O . SER A 1 367 ? 14.752 7.195 -9.074 1.00 96.69 367 SER A O 1
ATOM 2796 N N . ILE A 1 368 ? 12.583 7.015 -8.506 1.00 98.31 368 ILE A N 1
ATOM 2797 C CA . ILE A 1 368 ? 12.209 6.074 -9.585 1.00 98.31 368 ILE A CA 1
ATOM 2798 C C . ILE A 1 368 ? 12.682 6.577 -10.960 1.00 98.31 368 ILE A C 1
ATOM 2800 O O . ILE A 1 368 ? 13.166 5.805 -11.785 1.00 98.31 368 ILE A O 1
ATOM 2804 N N . LYS A 1 369 ? 12.592 7.889 -11.214 1.00 97.12 369 LYS A N 1
ATOM 2805 C CA . LYS A 1 369 ? 12.995 8.499 -12.496 1.00 97.12 369 LYS A CA 1
ATOM 2806 C C . LYS A 1 369 ? 14.505 8.463 -12.768 1.00 97.12 369 LYS A C 1
ATOM 2808 O O . LYS A 1 369 ? 14.928 8.810 -13.868 1.00 97.12 369 LYS A O 1
ATOM 2813 N N . HIS A 1 370 ? 15.316 8.109 -11.771 1.00 98.00 370 HIS A N 1
ATOM 2814 C CA . HIS A 1 370 ? 16.778 8.068 -11.850 1.00 98.00 370 HIS A CA 1
ATOM 2815 C C . HIS A 1 370 ? 17.341 6.653 -12.051 1.00 98.00 370 HIS A C 1
ATOM 2817 O O . HIS A 1 370 ? 18.563 6.512 -12.161 1.00 98.00 370 HIS A O 1
ATOM 2823 N N . SER A 1 371 ? 16.477 5.635 -12.093 1.00 98.50 371 SER A N 1
ATOM 2824 C CA . SER A 1 371 ? 16.837 4.238 -12.346 1.00 98.50 371 SER A CA 1
ATOM 2825 C C . SER A 1 371 ? 17.211 3.995 -13.810 1.00 98.50 371 SER A C 1
ATOM 2827 O O . SER A 1 371 ? 16.496 4.427 -14.712 1.00 98.50 371 SER A O 1
ATOM 2829 N N . ASP A 1 372 ? 18.279 3.228 -14.048 1.00 98.31 372 ASP A N 1
ATOM 2830 C CA . ASP A 1 372 ? 18.612 2.722 -15.388 1.00 98.31 372 ASP A CA 1
ATOM 2831 C C . ASP A 1 372 ? 17.803 1.455 -15.695 1.00 98.31 372 ASP A C 1
ATOM 2833 O O . ASP A 1 372 ? 17.337 1.246 -16.817 1.00 98.31 372 ASP A O 1
ATOM 2837 N N . VAL A 1 373 ? 17.638 0.603 -14.678 1.00 98.81 373 VAL A N 1
ATOM 2838 C CA . VAL A 1 373 ? 16.835 -0.619 -14.721 1.00 98.81 373 VAL A CA 1
ATOM 2839 C C . VAL A 1 373 ? 15.855 -0.621 -13.556 1.00 98.81 373 VAL A C 1
ATOM 2841 O O . VAL A 1 373 ? 16.221 -0.388 -12.405 1.00 98.81 373 VAL A O 1
ATOM 2844 N N . ILE A 1 374 ? 14.599 -0.930 -13.852 1.00 98.88 374 ILE A N 1
ATOM 2845 C CA . ILE A 1 374 ? 13.552 -1.157 -12.862 1.00 98.88 374 ILE A CA 1
ATOM 2846 C C . ILE A 1 374 ? 13.174 -2.631 -12.941 1.00 98.88 374 ILE A C 1
ATOM 2848 O O . ILE A 1 374 ? 12.730 -3.109 -13.984 1.00 98.88 374 ILE A O 1
ATOM 2852 N N . PHE A 1 375 ? 13.353 -3.356 -11.842 1.00 98.75 375 PHE A N 1
ATOM 2853 C CA . PHE A 1 375 ? 13.003 -4.766 -11.738 1.00 98.75 375 PHE A CA 1
ATOM 2854 C C . PHE A 1 375 ? 11.805 -4.940 -10.802 1.00 98.75 375 PHE A C 1
ATOM 2856 O O . PHE A 1 375 ? 11.911 -4.758 -9.593 1.00 98.75 375 PHE A O 1
ATOM 2863 N N . VAL A 1 376 ? 10.650 -5.292 -11.363 1.00 98.75 376 VAL A N 1
ATOM 2864 C CA . VAL A 1 376 ? 9.430 -5.589 -10.607 1.00 98.75 376 VAL A CA 1
ATOM 2865 C C . VAL A 1 376 ? 9.276 -7.101 -10.482 1.00 98.75 376 VAL A C 1
ATOM 2867 O O . VAL A 1 376 ? 9.262 -7.791 -11.498 1.00 98.75 376 VAL A O 1
ATOM 2870 N N . ILE A 1 377 ? 9.132 -7.623 -9.262 1.00 98.31 377 ILE A N 1
ATOM 2871 C CA . ILE A 1 377 ? 8.920 -9.057 -9.015 1.00 98.31 377 ILE A CA 1
ATOM 2872 C C . ILE A 1 377 ? 7.816 -9.301 -7.982 1.00 98.31 377 ILE A C 1
ATOM 2874 O O . ILE A 1 377 ? 7.792 -8.665 -6.928 1.00 98.31 377 ILE A O 1
ATOM 2878 N N . GLY A 1 378 ? 6.894 -10.221 -8.281 1.00 96.62 378 GLY A N 1
ATOM 2879 C CA . GLY A 1 378 ? 5.815 -10.618 -7.368 1.00 96.62 378 GLY A CA 1
ATOM 2880 C C . GLY A 1 378 ? 4.921 -9.449 -6.934 1.00 96.62 378 GLY A C 1
ATOM 2881 O O . GLY A 1 378 ? 4.676 -9.259 -5.735 1.00 96.62 378 GLY A O 1
ATOM 2882 N N . SER A 1 379 ? 4.498 -8.617 -7.890 1.00 96.06 379 SER A N 1
ATOM 2883 C CA . SER A 1 379 ? 3.741 -7.388 -7.631 1.00 96.06 379 SER A CA 1
ATOM 2884 C C . SER A 1 379 ? 2.911 -6.941 -8.835 1.00 96.06 379 SER A C 1
ATOM 2886 O O . SER A 1 379 ? 3.461 -6.514 -9.848 1.00 96.06 379 SER A O 1
ATOM 2888 N N . ASP A 1 380 ? 1.583 -6.886 -8.678 1.00 96.19 380 ASP A N 1
ATOM 2889 C CA . ASP A 1 380 ? 0.674 -6.175 -9.592 1.00 96.19 380 ASP A CA 1
ATOM 2890 C C . ASP A 1 380 ? 0.615 -4.681 -9.236 1.00 96.19 380 ASP A C 1
ATOM 2892 O O . ASP A 1 380 ? -0.379 -4.150 -8.730 1.00 96.19 380 ASP A O 1
ATOM 2896 N N . THR A 1 381 ? 1.736 -3.996 -9.468 1.00 96.06 381 THR A N 1
ATOM 2897 C CA . THR A 1 381 ? 1.932 -2.591 -9.080 1.00 96.06 381 THR A CA 1
ATOM 2898 C C . THR A 1 381 ? 0.881 -1.669 -9.709 1.00 96.06 381 THR A C 1
ATOM 2900 O O . THR A 1 381 ? 0.469 -0.691 -9.088 1.00 96.06 381 THR A O 1
ATOM 2903 N N . THR A 1 382 ? 0.402 -1.984 -10.916 1.00 95.31 382 THR A N 1
ATOM 2904 C CA . THR A 1 382 ? -0.641 -1.225 -11.627 1.00 95.31 382 THR A CA 1
ATOM 2905 C C . THR A 1 382 ? -1.975 -1.196 -10.892 1.00 95.31 382 THR A C 1
ATOM 2907 O O . THR A 1 382 ? -2.617 -0.148 -10.859 1.00 95.31 382 THR A O 1
ATOM 2910 N N . ALA A 1 383 ? -2.368 -2.298 -10.251 1.00 94.50 383 ALA A N 1
ATOM 2911 C CA . ALA A 1 383 ? -3.601 -2.369 -9.470 1.00 94.50 383 ALA A CA 1
ATOM 2912 C C . ALA A 1 383 ? -3.399 -1.925 -8.008 1.00 94.50 383 ALA A C 1
ATOM 2914 O O . ALA A 1 383 ? -4.209 -1.168 -7.452 1.00 94.50 383 ALA A O 1
ATOM 2915 N N . ALA A 1 384 ? -2.311 -2.386 -7.384 1.00 95.81 384 ALA A N 1
ATOM 2916 C CA . ALA A 1 384 ? -2.057 -2.205 -5.957 1.00 95.81 384 ALA A CA 1
ATOM 2917 C C . ALA A 1 384 ? -1.537 -0.796 -5.619 1.00 95.81 384 ALA A C 1
ATOM 2919 O O . ALA A 1 384 ? -2.055 -0.150 -4.702 1.00 95.81 384 ALA A O 1
ATOM 2920 N N . HIS A 1 385 ? -0.595 -0.270 -6.414 1.00 97.88 385 HIS A N 1
ATOM 2921 C CA . HIS A 1 385 ? 0.071 1.021 -6.191 1.00 97.88 385 HIS A CA 1
ATOM 2922 C C . HIS A 1 385 ? 0.095 1.879 -7.472 1.00 97.88 385 HIS A C 1
ATOM 2924 O O . HIS A 1 385 ? 1.173 2.204 -7.978 1.00 97.88 385 HIS A O 1
ATOM 2930 N N . PRO A 1 386 ? -1.071 2.312 -8.003 1.00 97.44 386 PRO A N 1
ATOM 2931 C CA . PRO A 1 386 ? -1.161 2.877 -9.356 1.00 97.44 386 PRO A CA 1
ATOM 2932 C C . PRO A 1 386 ? -0.291 4.121 -9.600 1.00 97.44 386 PRO A C 1
ATOM 2934 O O . PRO A 1 386 ? 0.145 4.374 -10.722 1.00 97.44 386 PRO A O 1
ATOM 2937 N N . ILE A 1 387 ? -0.016 4.904 -8.552 1.00 97.81 387 ILE A N 1
ATOM 2938 C CA . ILE A 1 387 ? 0.859 6.081 -8.645 1.00 97.81 387 ILE A CA 1
ATOM 2939 C C . ILE A 1 387 ? 2.327 5.681 -8.801 1.00 97.81 387 ILE A C 1
ATOM 2941 O O . ILE A 1 387 ? 3.014 6.245 -9.645 1.00 97.81 387 ILE A O 1
ATOM 2945 N N . ILE A 1 388 ? 2.795 4.659 -8.077 1.00 98.31 388 ILE A N 1
ATOM 2946 C CA . ILE A 1 388 ? 4.143 4.109 -8.281 1.00 98.31 388 ILE A CA 1
ATOM 2947 C C . ILE A 1 388 ? 4.244 3.488 -9.679 1.00 98.31 388 ILE A C 1
ATOM 2949 O O . ILE A 1 388 ? 5.227 3.722 -10.375 1.00 98.31 388 ILE A O 1
ATOM 2953 N N . ALA A 1 389 ? 3.210 2.775 -10.143 1.00 98.00 389 ALA A N 1
ATOM 2954 C CA . ALA A 1 389 ? 3.176 2.275 -11.518 1.00 98.00 389 ALA A CA 1
ATOM 2955 C C . ALA A 1 389 ? 3.270 3.410 -12.550 1.00 98.00 389 ALA A C 1
ATOM 2957 O O . ALA A 1 389 ? 3.990 3.273 -13.535 1.00 98.00 389 ALA A O 1
ATOM 2958 N N . SER A 1 390 ? 2.589 4.537 -12.317 1.00 97.75 390 SER A N 1
ATOM 2959 C CA . SER A 1 390 ? 2.674 5.716 -13.189 1.00 97.75 390 SER A CA 1
ATOM 2960 C C . SER A 1 390 ? 4.096 6.284 -13.217 1.00 97.75 390 SER A C 1
ATOM 2962 O O . SER A 1 390 ? 4.621 6.517 -14.301 1.00 97.75 390 SER A O 1
ATOM 2964 N N . HIS A 1 391 ? 4.759 6.408 -12.063 1.00 98.25 391 HIS A N 1
ATOM 2965 C CA . HIS A 1 391 ? 6.166 6.830 -11.976 1.00 98.25 391 HIS A CA 1
ATOM 2966 C C . HIS A 1 391 ? 7.121 5.872 -12.699 1.00 98.25 391 HIS A C 1
ATOM 2968 O O . HIS A 1 391 ? 7.996 6.320 -13.433 1.00 98.25 391 HIS A O 1
ATOM 2974 N N . ILE A 1 392 ? 6.925 4.554 -12.577 1.00 98.56 392 ILE A N 1
ATOM 2975 C CA . ILE A 1 392 ? 7.712 3.557 -13.325 1.00 98.56 392 ILE A CA 1
ATOM 2976 C C . ILE A 1 392 ? 7.489 3.722 -14.834 1.00 98.56 392 ILE A C 1
ATOM 2978 O O . ILE A 1 392 ? 8.447 3.777 -15.603 1.00 98.56 392 ILE A O 1
ATOM 2982 N N . LYS A 1 393 ? 6.234 3.854 -15.279 1.00 98.00 393 LYS A N 1
ATOM 2983 C CA . LYS A 1 393 ? 5.909 4.078 -16.696 1.00 98.00 393 LYS A CA 1
ATOM 2984 C C . LYS A 1 393 ? 6.503 5.393 -17.217 1.00 98.00 393 LYS A C 1
ATOM 2986 O O . LYS A 1 393 ? 6.965 5.435 -18.357 1.00 98.00 393 LYS A O 1
ATOM 2991 N N . GLN A 1 394 ? 6.530 6.450 -16.403 1.00 97.75 394 GLN A N 1
ATOM 2992 C CA . GLN A 1 394 ? 7.211 7.705 -16.732 1.00 97.75 394 GLN A CA 1
ATOM 2993 C C . GLN A 1 394 ? 8.729 7.522 -16.833 1.00 97.75 394 GLN A C 1
ATOM 2995 O O . GLN A 1 394 ? 9.325 8.019 -17.785 1.00 97.75 394 GLN A O 1
ATOM 3000 N N . ALA A 1 395 ? 9.356 6.782 -15.915 1.00 98.19 395 ALA A N 1
ATOM 3001 C CA . ALA A 1 395 ? 10.784 6.473 -15.971 1.00 98.19 395 ALA A CA 1
ATOM 3002 C C . ALA A 1 395 ? 11.156 5.745 -17.270 1.00 98.19 395 ALA A C 1
ATOM 3004 O O . ALA A 1 395 ? 12.089 6.147 -17.965 1.00 98.19 395 ALA A O 1
ATOM 3005 N N . VAL A 1 396 ? 10.365 4.746 -17.666 1.00 97.94 396 VAL A N 1
ATOM 3006 C CA . VAL A 1 396 ? 10.558 4.034 -18.938 1.00 97.94 396 VAL A CA 1
ATOM 3007 C C . VAL A 1 396 ? 10.386 4.977 -20.129 1.00 97.94 396 VAL A C 1
ATOM 3009 O O . VAL A 1 396 ? 11.230 5.034 -21.020 1.00 97.94 396 VAL A O 1
ATOM 3012 N N . ARG A 1 397 ? 9.295 5.749 -20.150 1.00 95.81 397 ARG A N 1
ATOM 3013 C CA . ARG A 1 397 ? 8.910 6.537 -21.325 1.00 95.81 397 ARG A CA 1
ATOM 3014 C C . ARG A 1 397 ? 9.721 7.818 -21.521 1.00 95.81 397 ARG A C 1
ATOM 3016 O O . ARG A 1 397 ? 10.034 8.159 -22.658 1.00 95.81 397 ARG A O 1
ATOM 3023 N N . HIS A 1 398 ? 10.009 8.536 -20.440 1.00 95.62 398 HIS A N 1
ATOM 3024 C CA . HIS A 1 398 ? 10.600 9.881 -20.471 1.00 95.62 398 HIS A CA 1
ATOM 3025 C C . HIS A 1 398 ? 12.071 9.895 -20.072 1.00 95.62 398 HIS A C 1
ATOM 3027 O O . HIS A 1 398 ? 12.800 10.798 -20.477 1.00 95.62 398 HIS A O 1
ATOM 3033 N N . HIS A 1 399 ? 12.510 8.902 -19.294 1.00 95.69 399 HIS A N 1
ATOM 3034 C CA . HIS A 1 399 ? 13.865 8.843 -18.743 1.00 95.69 399 HIS A CA 1
ATOM 3035 C C . HIS A 1 399 ? 14.692 7.667 -19.286 1.00 95.69 399 HIS A C 1
ATOM 3037 O O . HIS A 1 399 ? 15.883 7.586 -19.004 1.00 95.69 399 HIS A O 1
ATOM 3043 N N . GLY A 1 400 ? 14.100 6.806 -20.123 1.00 96.06 400 GLY A N 1
ATOM 3044 C CA . GLY A 1 400 ? 14.803 5.720 -20.808 1.00 96.06 400 GLY A CA 1
ATOM 3045 C C . GLY A 1 400 ? 15.142 4.522 -19.920 1.00 96.06 400 GLY A C 1
ATOM 3046 O O . GLY A 1 400 ? 15.987 3.716 -20.308 1.00 96.06 400 GLY A O 1
ATOM 3047 N N . ALA A 1 401 ? 14.502 4.396 -18.753 1.00 98.25 401 ALA A N 1
ATOM 3048 C CA . ALA A 1 401 ? 14.684 3.242 -17.881 1.00 98.25 401 ALA A CA 1
ATOM 3049 C C . ALA A 1 401 ? 14.232 1.952 -18.584 1.00 98.25 401 ALA A C 1
ATOM 3051 O O . ALA A 1 401 ? 13.205 1.917 -19.266 1.00 98.25 401 ALA A O 1
ATOM 3052 N N . ARG A 1 402 ? 14.976 0.866 -18.389 1.00 98.62 402 ARG A N 1
ATOM 3053 C CA . ARG A 1 402 ? 14.617 -0.468 -18.884 1.00 98.62 402 ARG A CA 1
ATOM 3054 C C . ARG A 1 402 ? 13.821 -1.197 -17.809 1.00 98.62 402 ARG A C 1
ATOM 3056 O O . ARG A 1 402 ? 14.220 -1.211 -16.648 1.00 98.62 402 ARG A O 1
ATOM 3063 N N . LEU A 1 403 ? 12.699 -1.807 -18.176 1.00 98.81 403 LEU A N 1
ATOM 3064 C CA . LEU A 1 403 ? 11.795 -2.457 -17.226 1.00 98.81 403 LEU A CA 1
ATOM 3065 C C . LEU A 1 403 ? 11.826 -3.980 -17.384 1.00 98.81 403 LEU A C 1
ATOM 3067 O O . LEU A 1 403 ? 11.657 -4.501 -18.484 1.00 98.81 403 LEU A O 1
ATOM 3071 N N . ILE A 1 404 ? 11.992 -4.681 -16.266 1.00 98.81 404 ILE A N 1
ATOM 3072 C CA . ILE A 1 404 ? 11.858 -6.135 -16.150 1.00 98.81 404 ILE A CA 1
ATOM 3073 C C . ILE A 1 404 ? 10.677 -6.421 -15.227 1.00 98.81 404 ILE A C 1
ATOM 3075 O O . ILE A 1 404 ? 10.612 -5.873 -14.127 1.00 98.81 404 ILE A O 1
ATOM 3079 N N . VAL A 1 405 ? 9.765 -7.293 -15.650 1.00 98.69 405 VAL A N 1
ATOM 3080 C CA . VAL A 1 405 ? 8.632 -7.749 -14.833 1.00 98.69 405 VAL A CA 1
ATOM 3081 C C . VAL A 1 405 ? 8.706 -9.265 -14.690 1.00 98.69 405 VAL A C 1
ATOM 3083 O O . VAL A 1 405 ? 8.588 -9.973 -15.684 1.00 98.69 405 VAL A O 1
ATOM 3086 N N . ALA A 1 406 ? 8.887 -9.760 -13.466 1.00 98.06 406 ALA A N 1
ATOM 3087 C CA . ALA A 1 406 ? 8.855 -11.181 -13.132 1.00 98.06 406 ALA A CA 1
ATOM 3088 C C . ALA A 1 406 ? 7.619 -11.505 -12.286 1.00 98.06 406 ALA A C 1
ATOM 3090 O O . ALA A 1 406 ? 7.612 -11.329 -11.066 1.00 98.06 406 ALA A O 1
ATOM 3091 N N . ASP A 1 407 ? 6.558 -11.961 -12.940 1.00 96.88 407 ASP A N 1
ATOM 3092 C CA . ASP A 1 407 ? 5.309 -12.318 -12.278 1.00 96.88 407 ASP A CA 1
ATOM 3093 C C . ASP A 1 407 ? 4.596 -13.440 -13.059 1.00 96.88 407 ASP A C 1
ATOM 3095 O O . ASP A 1 407 ? 4.453 -13.334 -14.285 1.00 96.88 407 ASP A O 1
ATOM 3099 N N . PRO A 1 408 ? 4.122 -14.513 -12.392 1.00 95.81 408 PRO A N 1
ATOM 3100 C CA . PRO A 1 408 ? 3.365 -15.577 -13.054 1.00 95.81 408 PRO A CA 1
ATOM 3101 C C . PRO A 1 408 ? 2.124 -15.057 -13.796 1.00 95.81 408 PRO A C 1
ATOM 3103 O O . PRO A 1 408 ? 1.704 -15.640 -14.797 1.00 95.81 408 PRO A O 1
ATOM 3106 N N . LYS A 1 409 ? 1.529 -13.958 -13.313 1.00 94.44 409 LYS A N 1
ATOM 3107 C CA . LYS A 1 409 ? 0.427 -13.258 -13.969 1.00 94.44 409 LYS A CA 1
ATOM 3108 C C . LYS A 1 409 ? 0.995 -12.156 -14.860 1.00 94.44 409 LYS A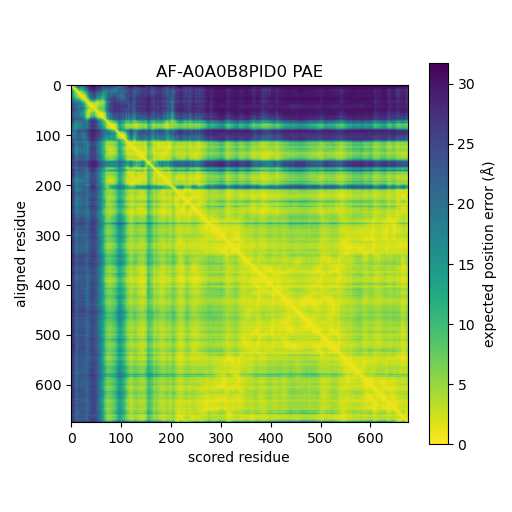 C 1
ATOM 3110 O O . LYS A 1 409 ? 1.749 -11.297 -14.412 1.00 94.44 409 LYS A O 1
ATOM 3115 N N . ARG A 1 410 ? 0.562 -12.100 -16.122 1.00 95.75 410 ARG A N 1
ATOM 3116 C CA . ARG A 1 410 ? 0.880 -10.957 -16.987 1.00 95.75 410 ARG A CA 1
ATOM 3117 C C . ARG A 1 410 ? 0.061 -9.742 -16.552 1.00 95.75 410 ARG A C 1
ATOM 3119 O O . ARG A 1 410 ? -1.123 -9.638 -16.863 1.00 95.75 410 ARG A O 1
ATOM 3126 N N . ILE A 1 411 ? 0.695 -8.856 -15.797 1.00 95.44 411 ILE A N 1
ATOM 3127 C CA . ILE A 1 411 ? 0.125 -7.587 -15.327 1.00 95.44 411 ILE A CA 1
ATOM 3128 C C . ILE A 1 411 ? 0.223 -6.503 -16.410 1.00 95.44 411 ILE A C 1
ATOM 3130 O O . ILE A 1 411 ? 1.067 -6.595 -17.297 1.00 95.44 411 ILE A O 1
ATOM 3134 N N . GLU A 1 412 ? -0.580 -5.438 -16.315 1.00 94.06 412 GLU A N 1
ATOM 3135 C CA . GLU A 1 412 ? -0.582 -4.330 -17.295 1.00 94.06 412 GLU A CA 1
ATOM 3136 C C . GLU A 1 412 ? 0.801 -3.664 -17.421 1.00 94.06 412 GLU A C 1
ATOM 3138 O O . GLU A 1 412 ? 1.216 -3.241 -18.497 1.00 94.06 412 GLU A O 1
ATOM 3143 N N . LEU A 1 413 ? 1.572 -3.620 -16.329 1.00 96.06 413 LEU A N 1
ATOM 3144 C CA . LEU A 1 413 ? 2.930 -3.075 -16.350 1.00 96.06 413 LEU A CA 1
ATOM 3145 C C . LEU A 1 413 ? 3.877 -3.853 -17.288 1.00 96.06 413 LEU A C 1
ATOM 3147 O O . LEU A 1 413 ? 4.825 -3.266 -17.806 1.00 96.06 413 LEU A O 1
ATOM 3151 N N . ALA A 1 414 ? 3.609 -5.139 -17.547 1.00 96.81 414 ALA A N 1
ATOM 3152 C CA . ALA A 1 414 ? 4.420 -5.975 -18.431 1.00 96.81 414 ALA A CA 1
ATOM 3153 C C . ALA A 1 414 ? 4.384 -5.512 -19.897 1.00 96.81 414 ALA A C 1
ATOM 3155 O O . ALA A 1 414 ? 5.320 -5.792 -20.639 1.00 96.81 414 ALA A O 1
ATOM 3156 N N . ASP A 1 415 ? 3.363 -4.760 -20.318 1.00 94.44 415 ASP A N 1
ATOM 3157 C CA . ASP A 1 415 ? 3.285 -4.223 -21.685 1.00 94.44 415 ASP A CA 1
ATOM 3158 C C . ASP A 1 415 ? 4.275 -3.071 -21.933 1.00 94.44 415 ASP A C 1
ATOM 3160 O O . ASP A 1 415 ? 4.533 -2.700 -23.078 1.00 94.44 415 ASP A O 1
ATOM 3164 N N . HIS A 1 416 ? 4.870 -2.535 -20.864 1.00 95.56 416 HIS A N 1
ATOM 3165 C CA . HIS A 1 416 ? 5.978 -1.580 -20.917 1.00 95.56 416 HIS A CA 1
ATOM 3166 C C . HIS A 1 416 ? 7.345 -2.242 -20.680 1.00 95.56 416 HIS A C 1
ATOM 3168 O O . HIS A 1 416 ? 8.365 -1.553 -20.712 1.00 95.56 416 HIS A O 1
ATOM 3174 N N . ALA A 1 417 ? 7.375 -3.544 -20.379 1.00 97.44 417 ALA A N 1
ATOM 3175 C CA . ALA A 1 417 ? 8.593 -4.245 -20.009 1.00 97.44 417 ALA A CA 1
ATOM 3176 C C . ALA A 1 417 ? 9.407 -4.641 -21.243 1.00 97.44 417 ALA A C 1
ATOM 3178 O O . ALA A 1 417 ? 8.871 -5.086 -22.255 1.00 97.44 417 ALA A O 1
ATOM 3179 N N . GLU A 1 418 ? 10.726 -4.523 -21.128 1.00 97.75 418 GLU A N 1
ATOM 3180 C CA . GLU A 1 418 ? 11.655 -5.102 -22.093 1.00 97.75 418 GLU A CA 1
ATOM 3181 C C . GLU A 1 418 ? 11.717 -6.626 -21.941 1.00 97.75 418 GLU A C 1
ATOM 3183 O O . GLU A 1 418 ? 11.777 -7.345 -22.935 1.00 97.75 418 GLU A O 1
ATOM 3188 N N . LEU A 1 419 ? 11.660 -7.115 -20.696 1.00 97.75 419 LEU A N 1
ATOM 3189 C CA . LEU A 1 419 ? 11.591 -8.538 -20.373 1.00 97.75 419 LEU A CA 1
ATOM 3190 C C . LEU A 1 419 ? 10.407 -8.807 -19.445 1.00 97.75 419 LEU A C 1
ATOM 3192 O O . LEU A 1 419 ? 10.316 -8.241 -18.353 1.00 97.75 419 LEU A O 1
ATOM 3196 N N . TYR A 1 420 ? 9.530 -9.711 -19.874 1.00 98.19 420 TYR A N 1
ATOM 3197 C CA . TYR A 1 420 ? 8.478 -10.282 -19.043 1.00 98.19 420 TYR A CA 1
ATOM 3198 C C . TYR A 1 420 ? 8.791 -11.753 -18.769 1.00 98.19 420 TYR A C 1
ATOM 3200 O O . TYR A 1 420 ? 8.899 -12.557 -19.693 1.00 98.19 420 TYR A O 1
ATOM 3208 N N . MET A 1 421 ? 8.921 -12.088 -17.491 1.00 96.94 421 MET A N 1
ATOM 3209 C CA . MET A 1 421 ? 9.306 -13.402 -17.000 1.00 96.94 421 MET A CA 1
ATOM 3210 C C . MET A 1 421 ? 8.112 -13.995 -16.252 1.00 96.94 421 MET A C 1
ATOM 3212 O O . MET A 1 421 ? 7.707 -13.482 -15.214 1.00 96.94 421 MET A O 1
ATOM 3216 N N . ALA A 1 422 ? 7.529 -15.067 -16.783 1.00 97.00 422 ALA A N 1
ATOM 3217 C CA . ALA A 1 422 ? 6.415 -15.765 -16.147 1.00 97.00 422 ALA A CA 1
ATOM 3218 C C . ALA A 1 422 ? 6.936 -16.979 -15.366 1.00 97.00 422 ALA A C 1
ATOM 3220 O O . ALA A 1 422 ? 6.750 -18.122 -15.793 1.00 97.00 422 ALA A O 1
ATOM 3221 N N . GLN A 1 423 ? 7.649 -16.747 -14.258 1.00 96.50 423 GLN A N 1
ATOM 3222 C CA . GLN A 1 423 ? 8.141 -17.851 -13.429 1.00 96.50 423 GLN A CA 1
ATOM 3223 C C . GLN A 1 423 ? 6.988 -18.677 -12.852 1.00 96.50 423 GLN A C 1
ATOM 3225 O O . GLN A 1 423 ? 5.891 -18.173 -12.607 1.00 96.50 423 GLN A O 1
ATOM 3230 N N . ARG A 1 424 ? 7.245 -19.953 -12.562 1.00 97.25 424 ARG A N 1
ATOM 3231 C CA . ARG A 1 424 ? 6.330 -20.764 -11.753 1.00 97.25 424 ARG A CA 1
ATOM 3232 C C . ARG A 1 424 ? 6.261 -20.199 -10.323 1.00 97.25 424 ARG A C 1
ATOM 3234 O O . ARG A 1 424 ? 7.318 -19.909 -9.754 1.00 97.25 424 ARG A O 1
ATOM 3241 N N . PRO A 1 425 ? 5.065 -20.074 -9.717 1.00 96.62 425 PRO A N 1
ATOM 3242 C CA . PRO A 1 425 ? 4.928 -19.574 -8.348 1.00 96.62 425 PRO A CA 1
ATOM 3243 C C . PRO A 1 425 ? 5.804 -20.347 -7.350 1.00 96.62 425 PRO A C 1
ATOM 3245 O O . PRO A 1 425 ? 5.822 -21.578 -7.371 1.00 96.62 425 PRO A O 1
ATOM 3248 N N . GLY A 1 426 ? 6.517 -19.631 -6.475 1.00 95.44 426 GLY A N 1
ATOM 3249 C CA . GLY A 1 426 ? 7.383 -20.225 -5.449 1.00 95.44 426 GLY A CA 1
ATOM 3250 C C . GLY A 1 426 ? 8.777 -20.640 -5.929 1.00 95.44 426 GLY A C 1
ATOM 3251 O O . GLY A 1 426 ? 9.480 -21.343 -5.208 1.00 95.44 426 GLY A O 1
ATOM 3252 N N . THR A 1 427 ? 9.195 -20.225 -7.130 1.00 97.44 427 THR A N 1
ATOM 3253 C CA . THR A 1 427 ? 10.538 -20.512 -7.676 1.00 97.44 427 THR A CA 1
ATOM 3254 C C . THR A 1 427 ? 11.478 -19.299 -7.652 1.00 97.44 427 THR A C 1
ATOM 3256 O O . THR A 1 427 ? 12.505 -19.284 -8.329 1.00 97.44 427 THR A O 1
ATOM 3259 N N . ASP A 1 428 ? 11.158 -18.285 -6.847 1.00 97.69 428 ASP A N 1
ATOM 3260 C CA . ASP A 1 428 ? 11.815 -16.974 -6.856 1.00 97.69 428 ASP A CA 1
ATOM 3261 C C . ASP A 1 428 ? 13.288 -17.033 -6.419 1.00 97.69 428 ASP A C 1
ATOM 3263 O O . ASP A 1 428 ? 14.144 -16.462 -7.096 1.00 97.69 428 ASP A O 1
ATOM 3267 N N . VAL A 1 429 ? 13.623 -17.803 -5.370 1.00 97.44 429 VAL A N 1
ATOM 3268 C CA . VAL A 1 429 ? 15.028 -18.055 -4.972 1.00 97.44 429 VAL A CA 1
ATOM 3269 C C . VAL A 1 429 ? 15.830 -18.647 -6.132 1.00 97.44 429 VAL A C 1
ATOM 3271 O O . VAL A 1 429 ? 16.946 -18.209 -6.405 1.00 97.44 429 VAL A O 1
ATOM 3274 N N . MET A 1 430 ? 15.255 -19.618 -6.850 1.00 97.94 430 MET A N 1
ATOM 3275 C CA . MET A 1 430 ? 15.920 -20.279 -7.975 1.00 97.94 430 MET A CA 1
ATOM 3276 C C . MET A 1 430 ? 16.195 -19.299 -9.119 1.00 97.94 430 MET A C 1
ATOM 3278 O O . MET A 1 430 ? 17.297 -19.292 -9.669 1.00 97.94 430 MET A O 1
ATOM 3282 N N . LEU A 1 431 ? 15.213 -18.456 -9.456 1.00 98.44 431 LEU A N 1
ATOM 3283 C CA . LEU A 1 431 ? 15.357 -17.421 -10.477 1.00 98.44 431 LEU A CA 1
ATOM 3284 C C . LEU A 1 431 ? 16.459 -16.422 -10.101 1.00 98.44 431 LEU A C 1
ATOM 3286 O O . LEU A 1 431 ? 17.375 -16.191 -10.890 1.00 98.44 431 LEU A O 1
ATOM 3290 N N . ILE A 1 432 ? 16.394 -15.854 -8.893 1.00 98.56 432 ILE A N 1
ATOM 3291 C CA . ILE A 1 432 ? 17.324 -14.806 -8.455 1.00 98.56 432 ILE A CA 1
ATOM 3292 C C . ILE A 1 432 ? 18.748 -15.358 -8.319 1.00 98.56 432 ILE A C 1
ATOM 3294 O O . ILE A 1 432 ? 19.695 -14.729 -8.792 1.00 98.56 432 ILE A O 1
ATOM 3298 N N . ASN A 1 433 ? 18.922 -16.554 -7.752 1.00 98.56 433 ASN A N 1
ATOM 3299 C CA . ASN A 1 433 ? 20.240 -17.182 -7.641 1.00 98.56 433 ASN A CA 1
ATOM 3300 C C . ASN A 1 433 ? 20.802 -17.564 -9.021 1.00 98.56 433 ASN A C 1
ATOM 3302 O O . ASN A 1 433 ? 21.990 -17.368 -9.271 1.00 98.56 433 ASN A O 1
ATOM 3306 N N . GLY A 1 434 ? 19.959 -18.022 -9.954 1.00 98.56 434 GLY A N 1
ATOM 3307 C CA . GLY A 1 434 ? 20.348 -18.255 -11.348 1.00 98.56 434 GLY A CA 1
ATOM 3308 C C . GLY A 1 434 ? 20.854 -16.991 -12.049 1.00 98.56 434 GLY A C 1
ATOM 3309 O O . GLY A 1 434 ? 21.885 -17.020 -12.724 1.00 98.56 434 GLY A O 1
ATOM 3310 N N . VAL A 1 435 ? 20.167 -15.864 -11.834 1.00 98.75 435 VAL A N 1
ATOM 3311 C CA . VAL A 1 435 ? 20.577 -14.537 -12.319 1.00 98.75 435 VAL A CA 1
ATOM 3312 C C . VAL A 1 435 ? 21.918 -14.117 -11.710 1.00 98.75 435 VAL A C 1
ATOM 3314 O O . VAL A 1 435 ? 22.838 -13.771 -12.454 1.00 98.75 435 VAL A O 1
ATOM 3317 N N . MET A 1 436 ? 22.074 -14.216 -10.385 1.00 98.81 436 MET A N 1
ATOM 3318 C CA . MET A 1 436 ? 23.342 -13.916 -9.705 1.00 98.81 436 MET A CA 1
ATOM 3319 C C . MET A 1 436 ? 24.495 -14.781 -10.228 1.00 98.81 436 MET A C 1
ATOM 3321 O O . MET A 1 436 ? 25.585 -14.262 -10.458 1.00 98.81 436 MET A O 1
ATOM 3325 N N . GLN A 1 437 ? 24.262 -16.072 -10.497 1.00 98.69 437 GLN A N 1
ATOM 3326 C CA . GLN A 1 437 ? 25.293 -16.956 -11.046 1.00 98.69 437 GLN A CA 1
ATOM 3327 C C . GLN A 1 437 ? 25.813 -16.445 -12.395 1.00 98.69 437 GLN A C 1
ATOM 3329 O O . GLN A 1 437 ? 27.020 -16.474 -12.643 1.00 98.69 437 GLN A O 1
ATOM 3334 N N . GLN A 1 438 ? 24.927 -15.966 -13.272 1.00 98.75 438 GLN A N 1
ATOM 3335 C CA . GLN A 1 438 ? 25.349 -15.412 -14.558 1.00 98.75 438 GLN A CA 1
ATOM 3336 C C . GLN A 1 438 ? 26.093 -14.083 -14.397 1.00 98.75 438 GLN A C 1
ATOM 3338 O O . GLN A 1 438 ? 27.090 -13.875 -15.085 1.00 98.75 438 GLN A O 1
ATOM 3343 N N . ILE A 1 439 ? 25.671 -13.217 -13.470 1.00 98.81 439 ILE A N 1
ATOM 3344 C CA . ILE A 1 439 ? 26.385 -11.968 -13.152 1.00 98.81 439 ILE A CA 1
ATOM 3345 C C . ILE A 1 439 ? 27.817 -12.272 -12.689 1.00 98.81 439 ILE A C 1
ATOM 3347 O O . ILE A 1 439 ? 28.769 -11.689 -13.208 1.00 98.81 439 ILE A O 1
ATOM 3351 N N . ILE A 1 440 ? 27.983 -13.244 -11.788 1.00 98.62 440 ILE A N 1
ATOM 3352 C CA . ILE A 1 440 ? 29.290 -13.670 -11.271 1.00 98.62 440 ILE A CA 1
ATOM 3353 C C . ILE A 1 440 ? 30.161 -14.266 -12.382 1.00 98.62 440 ILE A C 1
ATOM 3355 O O . ILE A 1 440 ? 31.294 -13.830 -12.575 1.00 98.62 440 ILE A O 1
ATOM 3359 N N . LYS A 1 441 ? 29.633 -15.219 -13.164 1.00 98.31 441 LYS A N 1
ATOM 3360 C CA . LYS A 1 441 ? 30.376 -15.883 -14.255 1.00 98.31 441 LYS A CA 1
ATOM 3361 C C . LYS A 1 441 ? 30.912 -14.916 -15.309 1.00 98.31 441 LYS A C 1
ATOM 3363 O O . LYS A 1 441 ? 31.934 -15.208 -15.924 1.00 98.31 441 LYS A O 1
ATOM 3368 N N . ASN A 1 442 ? 30.219 -13.802 -15.532 1.00 98.44 442 ASN A N 1
ATOM 3369 C CA . ASN A 1 442 ? 30.592 -12.811 -16.538 1.00 98.44 442 ASN A CA 1
ATOM 3370 C C . ASN A 1 442 ? 31.335 -11.596 -15.954 1.00 98.44 442 ASN A C 1
ATOM 3372 O O . ASN A 1 442 ? 31.683 -10.694 -16.713 1.00 98.44 442 ASN A O 1
ATOM 3376 N N . GLY A 1 443 ? 31.595 -11.564 -14.640 1.00 97.94 443 GLY A N 1
ATOM 3377 C CA . GLY A 1 443 ? 32.305 -10.457 -13.992 1.00 97.94 443 GLY A CA 1
ATOM 3378 C C . GLY A 1 443 ? 31.532 -9.134 -14.009 1.00 97.94 443 GLY A C 1
ATOM 3379 O O . GLY A 1 443 ? 32.138 -8.081 -14.164 1.00 97.94 443 GLY A O 1
ATOM 3380 N N . TRP A 1 444 ? 30.201 -9.185 -13.907 1.00 98.56 444 TRP A N 1
ATOM 3381 C CA . TRP A 1 444 ? 29.318 -8.007 -13.918 1.00 98.56 444 TRP A CA 1
ATOM 3382 C C . TRP A 1 444 ? 28.935 -7.504 -12.515 1.00 98.56 444 TRP A C 1
ATOM 3384 O O . TRP A 1 444 ? 28.052 -6.670 -12.380 1.00 98.56 444 TRP A O 1
ATOM 3394 N N . TYR A 1 445 ? 29.531 -8.044 -11.458 1.00 97.56 445 TYR A N 1
ATOM 3395 C CA . TYR A 1 445 ? 29.278 -7.603 -10.086 1.00 97.56 445 TYR A CA 1
ATOM 3396 C C . TYR A 1 445 ? 30.216 -6.455 -9.693 1.00 97.56 445 TYR A C 1
ATOM 3398 O O . TYR A 1 445 ? 31.288 -6.288 -10.278 1.00 97.56 445 TYR A O 1
ATOM 3406 N N . ASP A 1 446 ? 29.824 -5.677 -8.687 1.00 98.00 446 ASP A N 1
ATOM 3407 C CA . ASP A 1 446 ? 30.591 -4.524 -8.212 1.00 98.00 446 ASP A CA 1
ATOM 3408 C C . ASP A 1 446 ? 31.564 -4.946 -7.102 1.00 98.00 446 ASP A C 1
ATOM 3410 O O . ASP A 1 446 ? 31.212 -5.003 -5.924 1.00 98.00 446 ASP A O 1
ATOM 3414 N N . MET A 1 447 ? 32.793 -5.295 -7.491 1.00 97.38 447 MET A N 1
ATOM 3415 C CA . MET A 1 447 ? 33.806 -5.763 -6.541 1.00 97.38 447 MET A CA 1
ATOM 3416 C C . MET A 1 447 ? 34.253 -4.668 -5.564 1.00 97.38 447 MET A C 1
ATOM 3418 O O . MET A 1 447 ? 34.495 -4.971 -4.401 1.00 97.38 447 MET A O 1
ATOM 3422 N N . GLU A 1 448 ? 34.322 -3.409 -6.006 1.00 97.69 448 GLU A N 1
ATOM 3423 C CA . GLU A 1 448 ? 34.711 -2.288 -5.139 1.00 97.69 448 GLU A CA 1
ATOM 3424 C C . GLU A 1 448 ? 33.666 -2.087 -4.033 1.00 97.69 448 GLU A C 1
ATOM 3426 O O . GLU A 1 448 ? 34.010 -2.003 -2.854 1.00 97.69 448 GLU A O 1
ATOM 3431 N N . TYR A 1 449 ? 32.378 -2.125 -4.392 1.00 98.00 449 TYR A N 1
ATOM 3432 C CA . TYR A 1 449 ? 31.291 -2.072 -3.417 1.00 98.00 449 TYR A CA 1
ATOM 3433 C C . TYR A 1 449 ? 31.323 -3.249 -2.436 1.00 98.00 449 TYR A C 1
ATOM 3435 O O . TYR A 1 449 ? 31.113 -3.062 -1.235 1.00 98.00 449 TYR A O 1
ATOM 3443 N N . ILE A 1 450 ? 31.567 -4.464 -2.938 1.00 98.06 450 ILE A N 1
ATOM 3444 C CA . ILE A 1 450 ? 31.613 -5.673 -2.111 1.00 98.06 450 ILE A CA 1
ATOM 3445 C C . ILE A 1 450 ? 32.747 -5.579 -1.088 1.00 98.06 450 ILE A C 1
ATOM 3447 O O . ILE A 1 450 ? 32.500 -5.800 0.094 1.00 98.06 450 ILE A O 1
ATOM 3451 N N . GLU A 1 451 ? 33.953 -5.203 -1.517 1.00 97.81 451 GLU A N 1
ATOM 3452 C CA . GLU A 1 451 ? 35.117 -5.063 -0.633 1.00 97.81 451 GLU A CA 1
ATOM 3453 C C . GLU A 1 451 ? 34.923 -3.973 0.433 1.00 97.81 451 GLU A C 1
ATOM 3455 O O . GLU A 1 451 ? 35.390 -4.128 1.562 1.00 97.81 451 GLU A O 1
ATOM 3460 N N . GLU A 1 452 ? 34.225 -2.880 0.106 1.00 98.00 452 GLU A N 1
ATOM 3461 C CA . GLU A 1 452 ? 33.993 -1.772 1.040 1.00 98.00 452 GLU A CA 1
ATOM 3462 C C . GLU A 1 452 ? 32.832 -2.042 2.017 1.00 98.00 452 GLU A C 1
ATOM 3464 O O . GLU A 1 452 ? 32.890 -1.611 3.173 1.00 98.00 452 GLU A O 1
ATOM 3469 N N . ARG A 1 453 ? 31.749 -2.696 1.568 1.00 97.25 453 ARG A N 1
ATOM 3470 C CA . ARG A 1 453 ? 30.442 -2.638 2.261 1.00 97.25 453 ARG A CA 1
ATOM 3471 C C . ARG A 1 453 ? 29.770 -3.971 2.546 1.00 97.25 453 ARG A C 1
ATOM 3473 O O . ARG A 1 453 ? 28.737 -3.968 3.216 1.00 97.25 453 ARG A O 1
ATOM 3480 N N . VAL A 1 454 ? 30.298 -5.086 2.049 1.00 97.38 454 VAL A N 1
ATOM 3481 C CA . VAL A 1 454 ? 29.628 -6.390 2.134 1.00 97.38 454 VAL A CA 1
ATOM 3482 C C . VAL A 1 454 ? 30.508 -7.399 2.865 1.00 97.38 454 VAL A C 1
ATOM 3484 O O . VAL A 1 454 ? 31.682 -7.565 2.558 1.00 97.38 454 VAL A O 1
ATOM 3487 N N . ASP A 1 455 ? 29.910 -8.125 3.810 1.00 95.50 455 ASP A N 1
ATOM 3488 C CA . ASP A 1 455 ? 30.501 -9.323 4.415 1.00 95.50 455 ASP A CA 1
ATOM 3489 C C . ASP A 1 455 ? 29.791 -10.587 3.891 1.00 95.50 455 ASP A C 1
ATOM 3491 O O . ASP A 1 455 ? 28.644 -10.539 3.439 1.00 95.50 455 ASP A O 1
ATOM 3495 N N . GLY A 1 456 ? 30.469 -11.735 3.935 1.00 95.06 456 GLY A N 1
ATOM 3496 C CA . GLY A 1 456 ? 29.900 -13.034 3.567 1.00 95.06 456 GLY A CA 1
ATOM 3497 C C . GLY A 1 456 ? 29.830 -13.332 2.062 1.00 95.06 456 GLY A C 1
ATOM 3498 O O . GLY A 1 456 ? 29.190 -14.315 1.673 1.00 95.06 456 GLY A O 1
ATOM 3499 N N . PHE A 1 457 ? 30.499 -12.544 1.209 1.00 97.31 457 PHE A N 1
ATOM 3500 C CA . PHE A 1 457 ? 30.513 -12.762 -0.246 1.00 97.31 457 PHE A CA 1
ATOM 3501 C C . PHE A 1 457 ? 31.023 -14.156 -0.639 1.00 97.31 457 PHE A C 1
ATOM 3503 O O . PHE A 1 457 ? 30.403 -14.808 -1.474 1.00 97.31 457 PHE A O 1
ATOM 3510 N N . ASP A 1 458 ? 32.074 -14.667 0.010 1.00 96.75 458 ASP A N 1
ATOM 3511 C CA . ASP A 1 458 ? 32.616 -16.006 -0.273 1.00 96.75 458 ASP A CA 1
ATOM 3512 C C . ASP A 1 458 ? 31.579 -17.121 -0.060 1.00 96.75 458 ASP A C 1
ATOM 3514 O O . ASP A 1 458 ? 31.516 -18.085 -0.825 1.00 96.75 458 ASP A O 1
ATOM 3518 N N . THR A 1 459 ? 30.721 -16.972 0.956 1.00 96.19 459 THR A N 1
ATOM 3519 C CA . THR A 1 459 ? 29.645 -17.936 1.237 1.00 96.19 459 THR A CA 1
ATOM 3520 C C . THR A 1 459 ? 28.572 -17.881 0.152 1.00 96.19 459 THR A C 1
ATOM 3522 O O . THR A 1 459 ? 28.138 -18.923 -0.341 1.00 96.19 459 THR A O 1
ATOM 3525 N N . LEU A 1 460 ? 28.175 -16.672 -0.265 1.00 96.56 460 LEU A N 1
ATOM 3526 C CA . LEU A 1 460 ? 27.249 -16.485 -1.384 1.00 96.56 460 LEU A CA 1
ATOM 3527 C C . LEU A 1 460 ? 27.827 -17.073 -2.676 1.00 96.56 460 LEU A C 1
ATOM 3529 O O . LEU A 1 460 ? 27.122 -17.773 -3.399 1.00 96.56 460 LEU A O 1
ATOM 3533 N N . LEU A 1 461 ? 29.106 -16.813 -2.950 1.00 97.25 461 LEU A N 1
ATOM 3534 C CA . LEU A 1 461 ? 29.812 -17.292 -4.130 1.00 97.25 461 LEU A CA 1
ATOM 3535 C C . LEU A 1 461 ? 29.811 -18.822 -4.186 1.00 97.25 461 LEU A C 1
ATO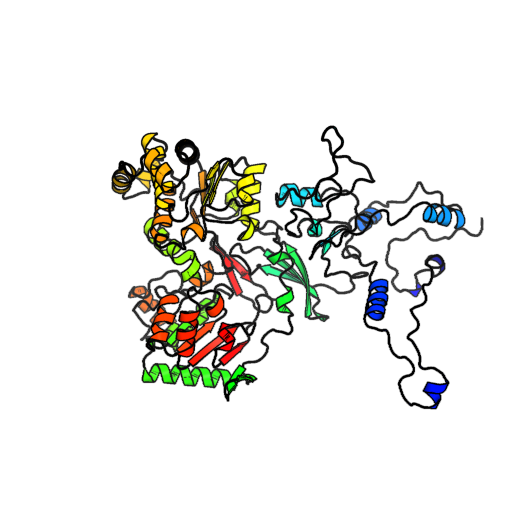M 3537 O O . LEU A 1 461 ? 29.461 -19.390 -5.219 1.00 97.25 461 LEU A O 1
ATOM 3541 N N . GLN A 1 462 ? 30.154 -19.491 -3.082 1.00 97.25 462 GLN A N 1
ATOM 3542 C CA . GLN A 1 462 ? 30.157 -20.951 -3.004 1.00 97.25 462 GLN A CA 1
ATOM 3543 C C . GLN A 1 462 ? 28.771 -21.549 -3.293 1.00 97.25 462 GLN A C 1
ATOM 3545 O O . GLN A 1 462 ? 28.669 -22.511 -4.056 1.00 97.25 462 GLN A O 1
ATOM 3550 N N . GLU A 1 463 ? 27.715 -20.977 -2.711 1.00 97.06 463 GLU A N 1
ATOM 3551 C CA . GLU A 1 463 ? 26.339 -21.442 -2.907 1.00 97.06 463 GLU A CA 1
ATOM 3552 C C . GLU A 1 463 ? 25.865 -21.196 -4.346 1.00 97.06 463 GLU A C 1
ATOM 3554 O O . GLU A 1 463 ? 25.472 -22.123 -5.054 1.00 97.06 463 GLU A O 1
ATOM 3559 N N . VAL A 1 464 ? 25.954 -19.954 -4.825 1.00 97.12 464 VAL A N 1
ATOM 3560 C CA . VAL A 1 464 ? 25.425 -19.544 -6.134 1.00 97.12 464 VAL A CA 1
ATOM 3561 C C . VAL A 1 464 ? 26.188 -20.195 -7.293 1.00 97.12 464 VAL A C 1
ATOM 3563 O O . VAL A 1 464 ? 25.602 -20.468 -8.342 1.00 97.12 464 VAL A O 1
ATOM 3566 N N . MET A 1 465 ? 27.473 -20.515 -7.123 1.00 97.88 465 MET A N 1
ATOM 3567 C CA . MET A 1 465 ? 28.262 -21.233 -8.134 1.00 97.88 465 MET A CA 1
ATOM 3568 C C . MET A 1 465 ? 28.009 -22.746 -8.163 1.00 97.88 465 MET A C 1
ATOM 3570 O O . MET A 1 465 ? 28.565 -23.439 -9.020 1.00 97.88 465 MET A O 1
ATOM 3574 N N . SER A 1 466 ? 27.136 -23.261 -7.293 1.00 97.25 466 SER A N 1
ATOM 3575 C CA . SER A 1 466 ? 26.685 -24.650 -7.333 1.00 97.25 466 SER A CA 1
ATOM 3576 C C . SER A 1 466 ? 26.090 -25.025 -8.704 1.00 97.25 466 SER A C 1
ATOM 3578 O O . SER A 1 466 ? 25.364 -24.227 -9.314 1.00 97.25 466 SER A O 1
ATOM 3580 N N . PRO A 1 467 ? 26.308 -26.266 -9.192 1.00 96.81 467 PRO A N 1
ATOM 3581 C CA . PRO A 1 467 ? 25.662 -26.776 -10.403 1.00 96.81 467 PRO A CA 1
ATOM 3582 C C . PRO A 1 467 ? 24.128 -26.710 -10.367 1.00 96.81 467 PRO A C 1
ATOM 3584 O O . PRO A 1 467 ? 23.499 -26.712 -11.424 1.00 96.81 467 PRO A O 1
ATOM 3587 N N . SER A 1 468 ? 23.526 -26.623 -9.176 1.00 96.50 468 SER A N 1
ATOM 3588 C CA . SER A 1 468 ? 22.079 -26.473 -8.997 1.00 96.50 468 SER A CA 1
ATOM 3589 C C . SER A 1 468 ? 21.514 -25.227 -9.683 1.00 96.50 468 SER A C 1
ATOM 3591 O O . SER A 1 468 ? 20.390 -25.282 -10.167 1.00 96.50 468 SER A O 1
ATOM 3593 N N . TYR A 1 469 ? 22.285 -24.138 -9.787 1.00 97.88 469 TYR A N 1
ATOM 3594 C CA . TYR A 1 469 ? 21.844 -22.882 -10.415 1.00 97.88 469 TYR A CA 1
ATOM 3595 C C . TYR A 1 469 ? 22.314 -22.726 -11.869 1.00 97.88 469 TYR A C 1
ATOM 3597 O O . TYR A 1 469 ? 22.262 -21.630 -12.427 1.00 97.88 469 TYR A O 1
ATOM 3605 N N . ALA A 1 470 ? 22.779 -23.810 -12.503 1.00 97.31 470 ALA A N 1
ATOM 3606 C CA . ALA A 1 470 ? 23.061 -23.804 -13.935 1.00 97.31 470 ALA A CA 1
ATOM 3607 C C . ALA A 1 470 ? 21.791 -23.471 -14.741 1.00 97.31 470 ALA A C 1
ATOM 3609 O O . ALA A 1 470 ? 20.685 -23.853 -14.356 1.00 97.31 470 ALA A O 1
ATOM 3610 N N . LEU A 1 471 ? 21.943 -22.766 -15.868 1.00 97.81 471 LEU A N 1
ATOM 3611 C CA . LEU A 1 471 ? 20.809 -22.246 -16.643 1.00 97.81 471 LEU A CA 1
ATOM 3612 C C . LEU A 1 471 ? 19.800 -23.328 -17.055 1.00 97.81 471 LEU A C 1
ATOM 3614 O O . LEU A 1 471 ? 18.603 -23.074 -16.979 1.00 97.81 471 LEU A O 1
ATOM 3618 N N . ASP A 1 472 ? 20.253 -24.536 -17.410 1.00 97.69 472 ASP A N 1
ATOM 3619 C CA . ASP A 1 472 ? 19.365 -25.657 -17.753 1.00 97.69 472 ASP A CA 1
ATOM 3620 C C . ASP A 1 472 ? 18.489 -26.092 -16.566 1.00 97.69 472 ASP A C 1
ATOM 3622 O O . ASP A 1 472 ? 17.341 -26.498 -16.746 1.00 97.69 472 ASP A O 1
ATOM 3626 N N . LYS A 1 473 ? 19.008 -25.985 -15.337 1.00 98.31 473 LYS A N 1
ATOM 3627 C CA . LYS A 1 473 ? 18.273 -26.294 -14.104 1.00 98.31 473 LYS A CA 1
ATOM 3628 C C . LYS A 1 473 ? 17.324 -25.174 -13.720 1.00 98.31 473 LYS A C 1
ATOM 3630 O O . LYS A 1 473 ? 16.183 -25.452 -13.355 1.00 98.31 473 LYS A O 1
ATOM 3635 N N . VAL A 1 474 ? 17.773 -23.923 -13.819 1.00 98.31 474 VAL A N 1
ATOM 3636 C CA . VAL A 1 474 ? 16.928 -22.755 -13.539 1.00 98.31 474 VAL A CA 1
ATOM 3637 C C . VAL A 1 474 ? 15.752 -22.734 -14.510 1.00 98.31 474 VAL A C 1
ATOM 3639 O O . VAL A 1 474 ? 14.618 -22.588 -14.061 1.00 98.31 474 VAL A O 1
ATOM 3642 N N . GLU A 1 475 ? 15.979 -22.988 -15.799 1.00 98.50 475 GLU A N 1
ATOM 3643 C CA . GLU A 1 475 ? 14.914 -23.119 -16.796 1.00 98.50 475 GLU A CA 1
ATOM 3644 C C . GLU A 1 475 ? 13.955 -24.262 -16.467 1.00 98.50 475 GLU A C 1
ATOM 3646 O O . GLU A 1 475 ? 12.737 -24.069 -16.441 1.00 98.50 475 GLU A O 1
ATOM 3651 N N . LEU A 1 476 ? 14.490 -25.438 -16.127 1.00 98.19 476 LEU A N 1
ATOM 3652 C CA . LEU A 1 476 ? 13.672 -26.588 -15.755 1.00 98.19 476 LEU A CA 1
ATOM 3653 C C . LEU A 1 476 ? 12.743 -26.288 -14.571 1.00 98.19 476 LEU A C 1
ATOM 3655 O O . LEU A 1 476 ? 11.585 -26.705 -14.602 1.00 98.19 476 LEU A O 1
ATOM 3659 N N . VAL A 1 477 ? 13.232 -25.599 -13.534 1.00 98.06 477 VAL A N 1
ATOM 3660 C CA . VAL A 1 477 ? 12.486 -25.329 -12.293 1.00 98.06 477 VAL A CA 1
ATOM 3661 C C . VAL A 1 477 ? 11.541 -24.141 -12.456 1.00 98.06 477 VAL A C 1
ATOM 3663 O O . VAL A 1 477 ? 10.343 -24.279 -12.202 1.00 98.06 477 VAL A O 1
ATOM 3666 N N . THR A 1 478 ? 12.057 -23.000 -12.911 1.00 98.19 478 THR A N 1
ATOM 3667 C CA . THR A 1 478 ? 11.293 -21.746 -13.025 1.00 98.19 478 THR A CA 1
ATOM 3668 C C . THR A 1 478 ? 10.333 -21.753 -14.208 1.00 98.19 478 THR A C 1
ATOM 3670 O O . THR A 1 478 ? 9.332 -21.045 -14.177 1.00 98.19 478 THR A O 1
ATOM 3673 N N . GLY A 1 479 ? 10.606 -22.556 -15.241 1.00 98.00 479 GLY A N 1
ATOM 3674 C CA . GLY A 1 479 ? 9.870 -22.537 -16.504 1.00 98.00 479 GLY A CA 1
ATOM 3675 C C . GLY A 1 479 ? 10.244 -21.372 -17.426 1.00 98.00 479 GLY A C 1
ATOM 3676 O O . GLY A 1 479 ? 9.646 -21.251 -18.492 1.00 98.00 479 GLY A O 1
ATOM 3677 N N . ILE A 1 480 ? 11.209 -20.530 -17.042 1.00 98.19 480 ILE A N 1
ATOM 3678 C CA . ILE A 1 480 ? 11.686 -19.422 -17.867 1.00 98.19 480 ILE A CA 1
ATOM 3679 C C . ILE A 1 480 ? 12.883 -19.876 -18.690 1.00 98.19 480 ILE A C 1
ATOM 3681 O O . ILE A 1 480 ? 13.786 -20.517 -18.164 1.00 98.19 480 ILE A O 1
ATOM 3685 N N . LYS A 1 481 ? 12.928 -19.518 -19.970 1.00 98.31 481 LYS A N 1
ATOM 3686 C CA . LYS A 1 481 ? 14.018 -19.939 -20.847 1.00 98.31 481 LYS A CA 1
ATOM 3687 C C . LYS A 1 481 ? 15.378 -19.439 -20.357 1.00 98.31 481 LYS A C 1
ATOM 3689 O O . LYS A 1 481 ? 15.514 -18.291 -19.928 1.00 98.31 481 LYS A O 1
ATOM 3694 N N . ALA A 1 482 ? 16.411 -20.262 -20.525 1.00 98.38 482 ALA A N 1
ATOM 3695 C CA . ALA A 1 482 ? 17.792 -19.908 -20.212 1.00 98.38 482 ALA A CA 1
ATOM 3696 C C . ALA A 1 482 ? 18.256 -18.611 -20.899 1.00 98.38 482 ALA A C 1
ATOM 3698 O O . ALA A 1 482 ? 18.997 -17.833 -20.295 1.00 98.38 482 ALA A O 1
ATOM 3699 N N . GLU A 1 483 ? 17.811 -18.366 -22.138 1.00 98.25 483 GLU A N 1
ATOM 3700 C CA . GLU A 1 483 ? 18.133 -17.148 -22.897 1.00 98.25 483 GLU A CA 1
ATOM 3701 C C . GLU A 1 483 ? 17.623 -15.878 -22.201 1.00 98.25 483 GLU A C 1
ATOM 3703 O O . GLU A 1 483 ? 18.371 -14.907 -22.064 1.00 98.25 483 GLU A O 1
ATOM 3708 N N . ASP A 1 484 ? 16.399 -15.919 -21.673 1.00 98.31 484 ASP A N 1
ATOM 3709 C CA . ASP A 1 484 ? 15.773 -14.788 -20.991 1.00 98.31 484 ASP A CA 1
ATOM 3710 C C . ASP A 1 484 ? 16.389 -14.573 -19.599 1.00 98.31 484 ASP A C 1
ATOM 3712 O O . ASP A 1 484 ? 16.627 -13.436 -19.190 1.00 98.31 484 ASP A O 1
ATOM 3716 N N . ILE A 1 485 ? 16.737 -15.654 -18.886 1.00 98.56 485 ILE A N 1
ATOM 3717 C CA . ILE A 1 485 ? 17.454 -15.581 -17.597 1.00 98.56 485 ILE A CA 1
ATOM 3718 C C . ILE A 1 485 ? 18.825 -14.920 -17.788 1.00 98.56 485 ILE A C 1
ATOM 3720 O O . ILE A 1 485 ? 19.215 -14.039 -17.017 1.00 98.56 485 ILE A O 1
ATOM 3724 N N . PHE A 1 486 ? 19.556 -15.307 -18.836 1.00 98.69 486 PHE A N 1
ATOM 3725 C CA . PHE A 1 486 ? 20.831 -14.681 -19.173 1.00 98.69 486 PHE A CA 1
ATOM 3726 C C . PHE A 1 486 ? 20.655 -13.209 -19.580 1.00 98.69 486 PHE A C 1
ATOM 3728 O O . PHE A 1 486 ? 21.434 -12.357 -19.149 1.00 98.69 486 PHE A O 1
ATOM 3735 N N . ALA A 1 487 ? 19.622 -12.882 -20.364 1.00 98.62 487 ALA A N 1
ATOM 3736 C CA . ALA A 1 487 ? 19.311 -11.506 -20.751 1.00 98.62 487 ALA A CA 1
ATOM 3737 C C . ALA A 1 487 ? 18.970 -10.621 -19.539 1.00 98.62 487 ALA A C 1
ATOM 3739 O O . ALA A 1 487 ? 19.446 -9.484 -19.450 1.00 98.62 487 ALA A O 1
ATOM 3740 N N . MET A 1 488 ? 18.213 -11.150 -18.576 1.00 98.56 488 MET A N 1
ATOM 3741 C CA . MET A 1 488 ? 17.921 -10.493 -17.303 1.00 98.56 488 MET A CA 1
ATOM 3742 C C . MET A 1 488 ? 19.203 -10.245 -16.502 1.00 98.56 488 MET A C 1
ATOM 3744 O O . MET A 1 488 ? 19.449 -9.117 -16.077 1.00 98.56 488 MET A O 1
ATOM 3748 N N . ALA A 1 489 ? 20.061 -11.259 -16.363 1.00 98.75 489 ALA A N 1
ATOM 3749 C CA . ALA A 1 489 ? 21.339 -11.127 -15.667 1.00 98.75 489 ALA A CA 1
ATOM 3750 C C . ALA A 1 489 ? 22.261 -10.090 -16.304 1.00 98.75 489 ALA A C 1
ATOM 3752 O O . ALA A 1 489 ? 22.838 -9.266 -15.599 1.00 98.75 489 ALA A O 1
ATOM 3753 N N . ARG A 1 490 ? 22.349 -10.074 -17.636 1.00 98.69 490 ARG A N 1
ATOM 3754 C CA . ARG A 1 490 ? 23.109 -9.057 -18.365 1.00 98.69 490 ARG A CA 1
ATOM 3755 C C . ARG A 1 490 ? 22.539 -7.668 -18.144 1.00 98.69 490 ARG A C 1
ATOM 3757 O O . ARG A 1 490 ? 23.296 -6.727 -17.938 1.00 98.69 490 ARG A O 1
ATOM 3764 N N . THR A 1 491 ? 21.220 -7.531 -18.188 1.00 98.62 491 THR A N 1
ATOM 3765 C CA . THR A 1 491 ? 20.548 -6.243 -18.006 1.00 98.62 491 THR A CA 1
ATOM 3766 C C . THR A 1 491 ? 20.809 -5.671 -16.620 1.00 98.62 491 THR A C 1
ATOM 3768 O O . THR A 1 491 ? 21.211 -4.518 -16.526 1.00 98.62 491 THR A O 1
ATOM 3771 N N . ILE A 1 492 ? 20.650 -6.483 -15.574 1.00 98.62 492 ILE A N 1
ATOM 3772 C CA . ILE A 1 492 ? 20.857 -6.054 -14.187 1.00 98.62 492 ILE A CA 1
ATOM 3773 C C . ILE A 1 492 ? 22.345 -5.832 -13.897 1.00 98.62 492 ILE A C 1
ATOM 3775 O O . ILE A 1 492 ? 22.713 -4.769 -13.413 1.00 98.62 492 ILE A O 1
ATOM 3779 N N . GLY A 1 493 ? 23.210 -6.794 -14.233 1.00 98.12 493 GLY A N 1
ATOM 3780 C CA . GLY A 1 493 ? 24.638 -6.726 -13.905 1.00 98.12 493 GLY A CA 1
ATOM 3781 C C . GLY A 1 493 ? 25.415 -5.647 -14.668 1.00 98.12 493 GLY A C 1
ATOM 3782 O O . GLY A 1 493 ? 26.467 -5.218 -14.223 1.00 98.12 493 GLY A O 1
ATOM 3783 N N . THR A 1 494 ? 24.928 -5.177 -15.821 1.00 97.94 494 THR A N 1
ATOM 3784 C CA . THR A 1 494 ? 25.617 -4.110 -16.583 1.00 97.94 494 THR A CA 1
ATOM 3785 C C . THR A 1 494 ? 25.024 -2.714 -16.379 1.00 97.94 494 THR A C 1
ATOM 3787 O O . THR A 1 494 ? 25.547 -1.742 -16.929 1.00 97.94 494 THR A O 1
ATOM 3790 N N . ALA A 1 495 ? 23.943 -2.593 -15.607 1.00 97.81 495 ALA A N 1
ATOM 3791 C CA . ALA A 1 495 ? 23.343 -1.311 -15.257 1.00 97.81 495 ALA A CA 1
ATOM 3792 C C . ALA A 1 495 ? 24.098 -0.645 -14.102 1.00 97.81 495 ALA A C 1
ATOM 3794 O O . ALA A 1 495 ? 24.629 -1.327 -13.232 1.00 97.81 495 ALA A O 1
ATOM 3795 N N . LYS A 1 496 ? 24.110 0.694 -14.057 1.00 96.31 496 LYS A N 1
ATOM 3796 C CA . LYS A 1 496 ? 24.704 1.417 -12.919 1.00 96.31 496 LYS A CA 1
ATOM 3797 C C . LYS A 1 496 ? 23.727 1.542 -11.756 1.00 96.31 496 LYS A C 1
ATOM 3799 O O . LYS A 1 496 ? 24.153 1.691 -10.618 1.00 96.31 496 LYS A O 1
ATOM 3804 N N . ARG A 1 497 ? 22.425 1.578 -12.057 1.00 97.69 497 ARG A N 1
ATOM 3805 C CA . ARG A 1 497 ? 21.350 1.766 -11.079 1.00 97.69 497 ARG A CA 1
ATOM 3806 C C . ARG A 1 497 ? 20.194 0.833 -11.394 1.00 97.69 497 ARG A C 1
ATOM 3808 O O . ARG A 1 497 ? 19.415 1.094 -12.312 1.00 97.69 497 ARG A O 1
ATOM 3815 N N . THR A 1 498 ? 20.081 -0.242 -10.624 1.00 98.62 498 THR A N 1
ATOM 3816 C CA . THR A 1 498 ? 18.912 -1.122 -10.645 1.00 98.62 498 THR A CA 1
ATOM 3817 C C . THR A 1 498 ? 18.086 -0.908 -9.386 1.00 98.62 498 THR A C 1
ATOM 3819 O O . THR A 1 498 ? 18.594 -1.122 -8.291 1.00 98.62 498 THR A O 1
ATOM 3822 N N . ALA A 1 499 ? 16.813 -0.546 -9.535 1.00 98.69 499 ALA A N 1
ATOM 3823 C CA . ALA A 1 499 ? 15.853 -0.509 -8.435 1.00 98.69 499 ALA A CA 1
ATOM 3824 C C . ALA A 1 499 ? 14.928 -1.728 -8.494 1.00 98.69 499 ALA A C 1
ATOM 3826 O O . ALA A 1 499 ? 14.320 -2.002 -9.532 1.00 98.69 499 ALA A O 1
ATOM 3827 N N . VAL A 1 500 ? 14.792 -2.448 -7.377 1.00 98.75 500 VAL A N 1
ATOM 3828 C CA . VAL A 1 500 ? 13.880 -3.596 -7.266 1.00 98.75 500 VAL A CA 1
ATOM 3829 C C . VAL A 1 500 ? 12.617 -3.189 -6.530 1.00 98.75 500 VAL A C 1
ATOM 3831 O O . VAL A 1 500 ? 12.705 -2.658 -5.426 1.00 98.75 500 VAL A O 1
ATOM 3834 N N . TYR A 1 501 ? 11.452 -3.488 -7.099 1.00 98.69 501 TYR A N 1
ATOM 3835 C CA . TYR A 1 501 ? 10.144 -3.287 -6.479 1.00 98.69 501 TYR A CA 1
ATOM 3836 C C . TYR A 1 501 ? 9.429 -4.627 -6.330 1.00 98.69 501 TYR A C 1
ATOM 3838 O O . TYR A 1 501 ? 9.318 -5.383 -7.294 1.00 98.69 501 TYR A O 1
ATOM 3846 N N . TYR A 1 502 ? 8.929 -4.927 -5.133 1.00 98.19 502 TYR A N 1
ATOM 3847 C CA . TYR A 1 502 ? 8.262 -6.205 -4.874 1.00 98.19 502 TYR A CA 1
ATOM 3848 C C . TYR A 1 502 ? 7.153 -6.101 -3.829 1.00 98.19 502 TYR A C 1
ATOM 3850 O O . TYR A 1 502 ? 7.133 -5.172 -3.021 1.00 98.19 502 TYR A O 1
ATOM 3858 N N . ALA A 1 503 ? 6.241 -7.072 -3.830 1.00 96.06 503 ALA A N 1
ATOM 3859 C CA . ALA A 1 503 ? 5.117 -7.127 -2.903 1.00 96.06 503 ALA A CA 1
ATOM 3860 C C . ALA A 1 503 ? 4.824 -8.576 -2.466 1.00 96.06 503 ALA A C 1
ATOM 3862 O O . ALA A 1 503 ? 5.728 -9.319 -2.078 1.00 96.06 503 ALA A O 1
ATOM 3863 N N . MET A 1 504 ? 3.547 -8.962 -2.469 1.00 95.38 504 MET A N 1
ATOM 3864 C CA . MET A 1 504 ? 3.057 -10.190 -1.842 1.00 95.38 504 MET A CA 1
ATOM 3865 C C . MET A 1 504 ? 3.488 -11.472 -2.553 1.00 95.38 504 MET A C 1
ATOM 3867 O O . MET A 1 504 ? 3.659 -12.489 -1.887 1.00 95.38 504 MET A O 1
ATOM 3871 N N . GLY A 1 505 ? 3.766 -11.416 -3.861 1.00 96.06 505 GLY A N 1
ATOM 3872 C CA . GLY A 1 505 ? 4.298 -12.557 -4.618 1.00 96.06 505 GLY A CA 1
ATOM 3873 C C . GLY A 1 505 ? 5.732 -12.942 -4.238 1.00 96.06 505 GLY A C 1
ATOM 3874 O O . GLY A 1 505 ? 6.285 -13.875 -4.796 1.00 96.06 505 GLY A O 1
ATOM 3875 N N . ILE A 1 506 ? 6.341 -12.215 -3.299 1.00 97.62 506 ILE A N 1
ATOM 3876 C CA . ILE A 1 506 ? 7.629 -12.544 -2.687 1.00 97.62 506 ILE A CA 1
ATOM 3877 C C . ILE A 1 506 ? 7.455 -12.919 -1.217 1.00 97.62 506 ILE A C 1
ATOM 3879 O O . ILE A 1 506 ? 8.100 -13.854 -0.746 1.00 97.62 506 ILE A O 1
ATOM 3883 N N . THR A 1 507 ? 6.612 -12.198 -0.475 1.00 96.81 507 THR A N 1
ATOM 3884 C CA . THR A 1 507 ? 6.538 -12.323 0.987 1.00 96.81 507 THR A CA 1
ATOM 3885 C C . THR A 1 507 ? 5.589 -13.416 1.467 1.00 96.81 507 THR A C 1
ATOM 3887 O O . THR A 1 507 ? 5.889 -14.037 2.490 1.00 96.81 507 THR A O 1
ATOM 3890 N N . GLN A 1 508 ? 4.487 -13.672 0.752 1.00 95.31 508 GLN A N 1
ATOM 3891 C CA . GLN A 1 508 ? 3.431 -14.622 1.135 1.00 95.31 508 GLN A CA 1
ATOM 3892 C C . GLN A 1 508 ? 3.724 -16.041 0.629 1.00 95.31 508 GLN A C 1
ATOM 3894 O O . GLN A 1 508 ? 2.898 -16.702 0.007 1.00 95.31 508 GLN A O 1
ATOM 3899 N N . HIS A 1 509 ? 4.941 -16.503 0.906 1.00 94.31 509 HIS A N 1
ATOM 3900 C CA . HIS A 1 509 ? 5.433 -17.831 0.565 1.00 94.31 509 HIS A CA 1
ATOM 3901 C C . HIS A 1 509 ? 6.057 -18.475 1.801 1.00 94.31 509 HIS A C 1
ATOM 3903 O O . HIS A 1 509 ? 6.590 -17.783 2.670 1.00 94.31 509 HIS A O 1
ATOM 3909 N N . THR A 1 510 ? 6.083 -19.808 1.845 1.00 93.12 510 THR A N 1
ATOM 3910 C CA . THR A 1 510 ? 6.817 -20.559 2.879 1.00 93.12 510 THR A CA 1
ATOM 3911 C C . THR A 1 510 ? 8.309 -20.208 2.907 1.00 93.12 510 THR A C 1
ATOM 3913 O O . THR A 1 510 ? 8.943 -20.325 3.948 1.00 93.12 510 THR A O 1
ATOM 3916 N N . THR A 1 511 ? 8.856 -19.728 1.785 1.00 95.06 511 THR A N 1
ATOM 3917 C CA . THR A 1 511 ? 10.242 -19.260 1.612 1.00 95.06 511 THR A CA 1
ATOM 3918 C C . THR A 1 511 ? 10.353 -17.733 1.538 1.00 95.06 511 THR A C 1
ATOM 3920 O O . THR A 1 511 ? 11.341 -17.207 1.032 1.00 95.06 511 THR A O 1
ATOM 3923 N N . GLY A 1 512 ? 9.354 -16.978 2.011 1.00 95.94 512 GLY A N 1
ATOM 3924 C CA . GLY A 1 512 ? 9.318 -15.523 1.824 1.00 95.94 512 GLY A CA 1
ATOM 3925 C C . GLY A 1 512 ? 10.515 -14.780 2.430 1.00 95.94 512 GLY A C 1
ATOM 3926 O O . GLY A 1 512 ? 10.973 -13.788 1.867 1.00 95.94 512 GLY A O 1
ATOM 3927 N N . HIS A 1 513 ? 11.056 -15.267 3.552 1.00 95.19 513 HIS A N 1
ATOM 3928 C CA . HIS A 1 513 ? 12.282 -14.726 4.149 1.00 95.19 513 HIS A CA 1
ATOM 3929 C C . HIS A 1 513 ? 13.492 -14.911 3.218 1.00 95.19 513 HIS A C 1
ATOM 3931 O O . HIS A 1 513 ? 14.250 -13.968 2.989 1.00 95.19 513 HIS A O 1
ATOM 3937 N N . ASP A 1 514 ? 13.633 -16.098 2.625 1.00 96.50 514 ASP A N 1
ATOM 3938 C CA . ASP A 1 514 ? 14.725 -16.419 1.704 1.00 96.50 514 ASP A CA 1
ATOM 3939 C C . ASP A 1 514 ? 14.594 -15.652 0.387 1.00 96.50 514 ASP A C 1
ATOM 3941 O O . ASP A 1 514 ? 15.585 -15.118 -0.104 1.00 96.50 514 ASP A O 1
ATOM 3945 N N . ASN A 1 515 ? 13.373 -15.495 -0.137 1.00 97.75 515 ASN A N 1
ATOM 3946 C CA . ASN A 1 515 ? 13.114 -14.679 -1.325 1.00 97.75 515 ASN A CA 1
ATOM 3947 C C . ASN A 1 515 ? 13.629 -13.241 -1.131 1.00 97.75 515 ASN A C 1
ATOM 3949 O O . ASN A 1 515 ? 14.339 -12.700 -1.981 1.00 97.75 515 ASN A O 1
ATOM 3953 N N . VAL A 1 516 ? 13.307 -12.627 0.013 1.00 98.19 516 VAL A N 1
ATOM 3954 C CA . VAL A 1 516 ? 13.751 -11.269 0.357 1.00 98.19 516 VAL A CA 1
ATOM 3955 C C . VAL A 1 516 ? 15.273 -11.201 0.497 1.00 98.19 516 VAL A C 1
ATOM 3957 O O . VAL A 1 516 ? 15.887 -10.257 -0.002 1.00 98.19 516 VAL A O 1
ATOM 3960 N N . ARG A 1 517 ? 15.901 -12.202 1.126 1.00 97.38 517 ARG A N 1
ATOM 3961 C CA . ARG A 1 517 ? 17.366 -12.268 1.239 1.00 97.38 517 ARG A CA 1
ATOM 3962 C C . ARG A 1 517 ? 18.044 -12.443 -0.117 1.00 97.38 517 ARG A C 1
ATOM 3964 O O . ARG A 1 517 ? 19.049 -11.786 -0.361 1.00 97.38 517 ARG A O 1
ATOM 3971 N N . SER A 1 518 ? 17.488 -13.242 -1.025 1.00 98.00 518 SER A N 1
ATOM 3972 C CA . SER A 1 518 ? 17.991 -13.358 -2.399 1.00 98.00 518 SER A CA 1
ATOM 3973 C C . SER A 1 518 ? 17.914 -12.022 -3.147 1.00 98.00 518 SER A C 1
ATOM 3975 O O . SER A 1 518 ? 18.878 -11.655 -3.818 1.00 98.00 518 SER A O 1
ATOM 3977 N N . ILE A 1 519 ? 16.828 -11.251 -2.989 1.00 98.62 519 ILE A N 1
ATOM 3978 C CA . ILE A 1 519 ? 16.734 -9.883 -3.535 1.00 98.62 519 ILE A CA 1
ATOM 3979 C C . ILE A 1 519 ? 17.834 -8.989 -2.947 1.00 98.62 519 ILE A C 1
ATOM 3981 O O . ILE A 1 519 ? 18.500 -8.267 -3.691 1.00 98.62 519 ILE A O 1
ATOM 3985 N N . ALA A 1 520 ? 18.050 -9.050 -1.629 1.00 98.44 520 ALA A N 1
ATOM 3986 C CA . ALA A 1 520 ? 19.091 -8.270 -0.970 1.00 98.44 520 ALA A CA 1
ATOM 3987 C C . ALA A 1 520 ? 20.493 -8.629 -1.468 1.00 98.44 520 ALA A C 1
ATOM 3989 O O . ALA A 1 520 ? 21.267 -7.736 -1.809 1.00 98.44 520 ALA A O 1
ATOM 3990 N N . ASN A 1 521 ? 20.786 -9.921 -1.595 1.00 98.44 521 ASN A N 1
ATOM 3991 C CA . ASN A 1 521 ? 22.053 -10.414 -2.121 1.00 98.44 521 ASN A CA 1
ATOM 3992 C C . ASN A 1 521 ? 22.287 -9.931 -3.556 1.00 98.44 521 ASN A C 1
ATOM 3994 O O . ASN A 1 521 ? 23.367 -9.430 -3.847 1.00 98.44 521 ASN A O 1
ATOM 3998 N N . LEU A 1 522 ? 21.278 -10.000 -4.434 1.00 98.69 522 LEU A N 1
ATOM 3999 C CA . LEU A 1 522 ? 21.385 -9.502 -5.810 1.00 98.69 522 LEU A CA 1
ATOM 4000 C C . LEU A 1 522 ? 21.701 -8.000 -5.851 1.00 98.69 522 LEU A C 1
ATOM 4002 O O . LEU A 1 522 ? 22.524 -7.554 -6.650 1.00 98.69 522 LEU A O 1
ATOM 4006 N N . GLN A 1 523 ? 21.040 -7.214 -5.002 1.00 98.62 523 GLN A N 1
ATOM 4007 C CA . GLN A 1 523 ? 21.227 -5.766 -4.958 1.00 98.62 523 GLN A CA 1
ATOM 4008 C C . GLN A 1 523 ? 22.594 -5.367 -4.396 1.00 98.62 523 GLN A C 1
ATOM 4010 O O . GLN A 1 523 ? 23.234 -4.490 -4.971 1.00 98.62 523 GLN A O 1
ATOM 4015 N N . MET A 1 524 ? 23.069 -6.039 -3.343 1.00 98.38 524 MET A N 1
ATOM 4016 C CA . MET A 1 524 ? 24.415 -5.830 -2.793 1.00 98.38 524 MET A CA 1
ATOM 4017 C C . MET A 1 524 ? 25.514 -6.309 -3.751 1.00 98.38 524 MET A C 1
ATOM 4019 O O . MET A 1 524 ? 26.508 -5.612 -3.915 1.00 98.38 524 MET A O 1
ATOM 4023 N N . LEU A 1 525 ? 25.310 -7.435 -4.449 1.00 98.44 525 LEU A N 1
ATOM 4024 C CA . LEU A 1 525 ? 26.229 -7.954 -5.474 1.00 98.44 525 LEU A CA 1
ATOM 4025 C C . LEU A 1 525 ? 26.491 -6.930 -6.589 1.00 98.44 525 LEU A C 1
ATOM 4027 O O . LEU A 1 525 ? 27.579 -6.880 -7.153 1.00 98.44 525 LEU A O 1
ATOM 4031 N N . CYS A 1 526 ? 25.485 -6.121 -6.917 1.00 98.44 526 CYS A N 1
ATOM 4032 C CA . CYS A 1 526 ? 25.548 -5.143 -8.001 1.00 98.44 526 CYS A CA 1
ATOM 4033 C C . CYS A 1 526 ? 25.704 -3.694 -7.499 1.00 98.44 526 CYS A C 1
ATOM 4035 O O . CYS A 1 526 ? 25.422 -2.774 -8.258 1.00 98.44 526 CYS A O 1
ATOM 4037 N N . GLY A 1 527 ? 26.056 -3.474 -6.224 1.00 98.00 527 GLY A N 1
ATOM 4038 C CA . GLY A 1 527 ? 26.302 -2.130 -5.681 1.00 98.00 527 GLY A CA 1
ATOM 4039 C C . GLY A 1 527 ? 25.087 -1.192 -5.642 1.00 98.00 527 GLY A C 1
ATOM 4040 O O . GLY A 1 527 ? 25.233 0.025 -5.562 1.00 98.00 527 GLY A O 1
ATOM 4041 N N . ASN A 1 528 ? 23.863 -1.726 -5.675 1.00 98.25 528 ASN A N 1
ATOM 4042 C CA . ASN A 1 528 ? 22.644 -0.923 -5.831 1.00 98.25 528 ASN A CA 1
ATOM 4043 C C . ASN A 1 528 ? 22.069 -0.362 -4.515 1.00 98.25 528 ASN A C 1
ATOM 4045 O O . ASN A 1 528 ? 21.007 0.262 -4.530 1.00 98.25 528 ASN A O 1
ATOM 4049 N N . ILE A 1 529 ? 22.726 -0.571 -3.369 1.00 97.94 529 ILE A N 1
ATOM 4050 C CA . ILE A 1 529 ? 22.262 -0.076 -2.062 1.00 97.94 529 ILE A CA 1
ATOM 4051 C C . ILE A 1 529 ? 23.043 1.174 -1.643 1.00 97.94 529 ILE A C 1
ATOM 4053 O O . ILE A 1 529 ? 24.272 1.169 -1.581 1.00 97.94 529 ILE A O 1
ATOM 4057 N N . GLY A 1 530 ? 22.313 2.231 -1.270 1.00 95.75 530 GLY A N 1
ATOM 4058 C CA . GLY A 1 530 ? 22.892 3.520 -0.866 1.00 95.75 530 GLY A CA 1
ATOM 4059 C C . GLY A 1 530 ? 23.075 4.515 -2.016 1.00 95.75 530 GLY A C 1
ATOM 4060 O O . GLY A 1 530 ? 23.800 5.494 -1.854 1.00 95.75 530 GLY A O 1
ATOM 4061 N N . ILE A 1 531 ? 22.417 4.277 -3.156 1.00 96.06 531 ILE A N 1
ATOM 4062 C CA . ILE A 1 531 ? 22.437 5.143 -4.341 1.00 96.06 531 ILE A CA 1
ATOM 4063 C C . ILE A 1 531 ? 21.018 5.575 -4.734 1.00 96.06 531 ILE A C 1
ATOM 4065 O O . ILE A 1 531 ? 20.052 4.842 -4.522 1.00 96.06 531 ILE A O 1
ATOM 4069 N N . GLU A 1 532 ? 20.882 6.762 -5.320 1.00 96.81 532 GLU A N 1
ATOM 4070 C CA . GLU A 1 532 ? 19.618 7.258 -5.879 1.00 96.81 532 GLU A CA 1
ATOM 4071 C C . GLU A 1 532 ? 19.238 6.482 -7.153 1.00 96.81 532 GLU A C 1
ATOM 4073 O O . GLU A 1 532 ? 20.091 6.221 -8.004 1.00 96.81 532 GLU A O 1
ATOM 4078 N N . GLY A 1 533 ? 17.962 6.104 -7.289 1.00 95.69 533 GLY A N 1
ATOM 4079 C CA . GLY A 1 533 ? 17.468 5.306 -8.417 1.00 95.69 533 GLY A CA 1
ATOM 4080 C C . GLY A 1 533 ? 17.814 3.813 -8.346 1.00 95.69 533 GLY A C 1
ATOM 4081 O O . GLY A 1 533 ? 17.538 3.090 -9.301 1.00 95.69 533 GLY A O 1
ATOM 4082 N N . GLY A 1 534 ? 18.413 3.345 -7.247 1.00 97.06 534 GLY A N 1
ATOM 4083 C CA . GLY A 1 534 ? 18.647 1.927 -6.969 1.00 97.06 534 GLY A CA 1
ATOM 4084 C C . GLY A 1 534 ? 17.729 1.371 -5.877 1.00 97.06 534 GLY A C 1
ATOM 4085 O O . GLY A 1 534 ? 16.625 1.869 -5.634 1.00 97.06 534 GLY A O 1
ATOM 4086 N N . GLY A 1 535 ? 18.218 0.353 -5.178 1.00 97.56 535 GLY A N 1
ATOM 4087 C CA . GLY A 1 535 ? 17.678 -0.064 -3.895 1.00 97.56 535 GLY A CA 1
ATOM 4088 C C . GLY A 1 535 ? 16.650 -1.190 -3.925 1.00 97.56 535 GLY A C 1
ATOM 4089 O O . GLY A 1 535 ? 16.263 -1.731 -4.962 1.00 97.56 535 GLY A O 1
ATOM 4090 N N . ILE A 1 536 ? 16.187 -1.523 -2.721 1.00 98.38 536 ILE A N 1
ATOM 4091 C CA . ILE A 1 536 ? 15.183 -2.547 -2.449 1.00 98.38 536 ILE A CA 1
ATOM 4092 C C . ILE A 1 536 ? 13.922 -1.863 -1.934 1.00 98.38 536 ILE A C 1
ATOM 4094 O O . ILE A 1 536 ? 13.893 -1.287 -0.843 1.00 98.38 536 ILE A O 1
ATOM 4098 N N . ASN A 1 537 ? 12.856 -1.970 -2.717 1.00 98.25 537 ASN A N 1
ATOM 4099 C CA . ASN A 1 537 ? 11.648 -1.183 -2.537 1.00 98.25 537 ASN A CA 1
ATOM 4100 C C . ASN A 1 537 ? 10.423 -2.097 -2.329 1.00 98.25 537 ASN A C 1
ATOM 4102 O O . ASN A 1 537 ? 9.660 -2.341 -3.267 1.00 98.25 537 ASN A O 1
ATOM 4106 N N . PRO A 1 538 ? 10.224 -2.643 -1.109 1.00 97.56 538 PRO A N 1
ATOM 4107 C CA . PRO A 1 538 ? 9.008 -3.363 -0.754 1.00 97.56 538 PRO A CA 1
ATOM 4108 C C . PRO A 1 538 ? 7.808 -2.418 -0.806 1.00 97.56 538 PRO A C 1
ATOM 4110 O O . PRO A 1 538 ? 7.725 -1.459 -0.038 1.00 97.56 538 PRO A O 1
ATOM 4113 N N . LEU A 1 539 ? 6.858 -2.712 -1.686 1.00 96.88 539 LEU A N 1
ATOM 4114 C CA . LEU A 1 539 ? 5.653 -1.921 -1.889 1.00 96.88 539 LEU A CA 1
ATOM 4115 C C . LEU A 1 539 ? 4.612 -2.243 -0.819 1.00 96.88 539 LEU A C 1
ATOM 4117 O O . LEU A 1 539 ? 3.762 -3.118 -0.985 1.00 96.88 539 LEU A O 1
ATOM 4121 N N . ARG A 1 540 ? 4.679 -1.508 0.291 1.00 94.44 540 ARG A N 1
ATOM 4122 C CA . ARG A 1 540 ? 3.811 -1.710 1.452 1.00 94.44 540 ARG A CA 1
ATOM 4123 C C . ARG A 1 540 ? 2.331 -1.534 1.092 1.00 94.44 540 ARG A C 1
ATOM 4125 O O . ARG A 1 540 ? 1.954 -0.578 0.418 1.00 94.44 540 ARG A O 1
ATOM 4132 N N . GLY A 1 541 ? 1.492 -2.464 1.553 1.00 90.75 541 GLY A N 1
ATOM 4133 C CA . GLY A 1 541 ? 0.068 -2.542 1.203 1.00 90.75 541 GLY A CA 1
ATOM 4134 C C . GLY A 1 541 ? -0.788 -1.407 1.769 1.00 90.75 541 GLY A C 1
ATOM 4135 O O . GLY A 1 541 ? -1.214 -0.538 1.016 1.00 90.75 541 GLY A O 1
ATOM 4136 N N . GLN A 1 542 ? -1.063 -1.424 3.076 1.00 95.69 542 GLN A N 1
ATOM 4137 C CA . GLN A 1 542 ? -1.949 -0.451 3.733 1.00 95.69 542 GLN A CA 1
ATOM 4138 C C . GLN A 1 542 ? -1.258 0.899 3.993 1.00 95.69 542 GLN A C 1
ATOM 4140 O O . GLN A 1 542 ? -0.035 0.968 4.136 1.00 95.69 542 GLN A O 1
ATOM 4145 N N . SER A 1 543 ? -2.052 1.970 4.071 1.00 94.94 543 SER A N 1
ATOM 4146 C CA . SER A 1 543 ? -1.599 3.369 4.115 1.00 94.94 543 SER A CA 1
ATOM 4147 C C . SER A 1 543 ? -0.597 3.716 5.211 1.00 94.94 543 SER A C 1
ATOM 4149 O O . SER A 1 543 ? 0.262 4.559 4.973 1.00 94.94 543 SER A O 1
ATOM 4151 N N . ASN A 1 544 ? -0.705 3.090 6.387 1.00 97.62 544 ASN A N 1
ATOM 4152 C CA . ASN A 1 544 ? 0.142 3.387 7.538 1.00 97.62 544 ASN A CA 1
ATOM 4153 C C . ASN A 1 544 ? 0.857 2.156 8.107 1.00 97.62 544 ASN A C 1
ATOM 4155 O O . ASN A 1 544 ? 1.224 2.132 9.278 1.00 97.62 544 ASN A O 1
ATOM 4159 N N . VAL A 1 545 ? 1.056 1.100 7.313 1.00 97.12 545 VAL A N 1
ATOM 4160 C CA . VAL A 1 545 ? 1.682 -0.131 7.835 1.00 97.12 545 VAL A CA 1
ATOM 4161 C C . VAL A 1 545 ? 3.126 0.101 8.276 1.00 97.12 545 VAL A C 1
ATOM 4163 O O . VAL A 1 545 ? 3.577 -0.496 9.250 1.00 97.12 545 VAL A O 1
ATOM 4166 N N . GLN A 1 546 ? 3.838 1.013 7.606 1.00 97.44 546 GLN A N 1
ATOM 4167 C CA . GLN A 1 546 ? 5.158 1.452 8.046 1.00 97.44 546 GLN A CA 1
ATOM 4168 C C . GLN A 1 546 ? 5.055 2.150 9.408 1.00 97.44 546 GLN A C 1
ATOM 4170 O O . GLN A 1 546 ? 5.777 1.784 10.326 1.00 97.44 546 GLN A O 1
ATOM 4175 N N . GLY A 1 547 ? 4.106 3.075 9.574 1.00 97.81 547 GLY A N 1
ATOM 4176 C CA . GLY A 1 547 ? 3.915 3.812 10.822 1.00 97.81 547 GLY A CA 1
ATOM 4177 C C . GLY A 1 547 ? 3.466 2.942 11.994 1.00 97.81 547 GLY A C 1
ATOM 4178 O O . GLY A 1 547 ? 4.000 3.078 13.090 1.00 97.81 547 GLY A O 1
ATOM 4179 N N . ALA A 1 548 ? 2.565 1.983 11.778 1.00 97.94 548 ALA A N 1
ATOM 4180 C CA . ALA A 1 548 ? 2.173 1.011 12.799 1.00 97.94 548 ALA A CA 1
ATOM 4181 C C . ALA A 1 548 ? 3.378 0.184 13.290 1.00 97.94 548 ALA A C 1
ATOM 4183 O O . ALA A 1 548 ? 3.597 0.058 14.499 1.00 97.94 548 ALA A O 1
ATOM 4184 N N . CYS A 1 549 ? 4.222 -0.295 12.364 1.00 96.94 549 CYS A N 1
ATOM 4185 C CA . CYS A 1 549 ? 5.489 -0.950 12.703 1.00 96.94 549 CYS A CA 1
ATOM 4186 C C . CYS A 1 549 ? 6.426 -0.007 13.478 1.00 96.94 549 CYS A C 1
ATOM 4188 O O . CYS A 1 549 ? 6.956 -0.388 14.523 1.00 96.94 549 CYS A O 1
ATOM 4190 N N . ASP A 1 550 ? 6.596 1.231 13.001 1.00 97.62 550 ASP A N 1
ATOM 4191 C CA . ASP A 1 550 ? 7.464 2.242 13.617 1.00 97.62 550 ASP A CA 1
ATOM 4192 C C . ASP A 1 550 ? 7.027 2.574 15.046 1.00 97.62 550 ASP A C 1
ATOM 4194 O O . ASP A 1 550 ? 7.864 2.808 15.914 1.00 97.62 550 ASP A O 1
ATOM 4198 N N . MET A 1 551 ? 5.722 2.580 15.315 1.00 98.56 551 MET A N 1
ATOM 4199 C CA . MET A 1 551 ? 5.160 2.867 16.635 1.00 98.56 551 MET A CA 1
ATOM 4200 C C . MET A 1 551 ? 5.180 1.658 17.572 1.00 98.56 551 MET A C 1
ATOM 4202 O O . MET A 1 551 ? 4.752 1.776 18.714 1.00 98.56 551 MET A O 1
ATOM 4206 N N . GLY A 1 552 ? 5.724 0.518 17.138 1.00 97.19 552 GLY A N 1
ATOM 4207 C CA . GLY A 1 552 ? 5.877 -0.669 17.973 1.00 97.19 552 GLY A CA 1
ATOM 4208 C C . GLY A 1 552 ? 4.602 -1.499 18.099 1.00 97.19 552 GLY A C 1
ATOM 4209 O O . GLY A 1 552 ? 4.470 -2.238 19.071 1.00 97.19 552 GLY A O 1
ATOM 4210 N N . ALA A 1 553 ? 3.665 -1.428 17.148 1.00 97.44 553 ALA A N 1
ATOM 4211 C CA . ALA A 1 553 ? 2.542 -2.372 17.064 1.00 97.44 553 ALA A CA 1
ATOM 4212 C C . ALA A 1 553 ? 3.007 -3.762 16.568 1.00 97.44 553 ALA A C 1
ATOM 4214 O O . ALA A 1 553 ? 2.490 -4.311 15.599 1.00 97.44 553 ALA A O 1
ATOM 4215 N N . LEU A 1 554 ? 4.059 -4.285 17.193 1.00 96.88 554 LEU A N 1
ATOM 4216 C CA . LEU A 1 554 ? 4.751 -5.528 16.880 1.00 96.88 554 LEU A CA 1
ATOM 4217 C C . LEU A 1 554 ? 5.091 -6.227 18.196 1.00 96.88 554 LEU A C 1
ATOM 4219 O O . LEU A 1 554 ? 5.521 -5.543 19.129 1.00 96.88 554 LEU A O 1
ATOM 4223 N N . PRO A 1 555 ? 5.043 -7.562 18.275 1.00 97.19 555 PRO A N 1
ATOM 4224 C CA . PRO A 1 555 ? 5.172 -8.257 19.554 1.00 97.19 555 PRO A CA 1
ATOM 4225 C C . PRO A 1 555 ? 6.591 -8.233 20.141 1.00 97.19 555 PRO A C 1
ATOM 4227 O O . PRO A 1 555 ? 6.796 -8.481 21.328 1.00 97.19 555 PRO A O 1
ATOM 4230 N N . ASN A 1 556 ? 7.592 -7.920 19.321 1.00 95.81 556 ASN A N 1
ATOM 4231 C CA . ASN A 1 556 ? 9.013 -7.971 19.666 1.00 95.81 556 ASN A CA 1
ATOM 4232 C C . ASN A 1 556 ? 9.699 -6.596 19.730 1.00 95.81 556 ASN A C 1
ATOM 4234 O O . ASN A 1 556 ? 10.891 -6.530 20.043 1.00 95.81 556 ASN A O 1
ATOM 4238 N N . ASN A 1 557 ? 8.990 -5.499 19.437 1.00 96.06 557 ASN A N 1
ATOM 4239 C CA . ASN A 1 557 ? 9.572 -4.156 19.390 1.00 96.06 557 ASN A CA 1
ATOM 4240 C C . ASN A 1 557 ? 8.719 -3.123 20.142 1.00 96.06 557 ASN A C 1
ATOM 4242 O O . ASN A 1 557 ? 7.515 -3.017 19.932 1.00 96.06 557 ASN A O 1
ATOM 4246 N N . PHE A 1 558 ? 9.383 -2.291 20.937 1.00 98.19 558 PHE A N 1
ATOM 4247 C CA . PHE A 1 558 ? 8.920 -0.954 21.302 1.00 98.19 558 PHE A CA 1
ATOM 4248 C C . PHE A 1 558 ? 9.020 0.014 20.100 1.00 98.19 558 PHE A C 1
ATOM 4250 O O . PHE A 1 558 ? 9.673 -0.323 19.102 1.00 98.19 558 PHE A O 1
ATOM 4257 N N . PRO A 1 559 ? 8.436 1.233 20.185 1.00 98.19 559 PRO A N 1
ATOM 4258 C CA . PRO A 1 559 ? 8.560 2.243 19.133 1.00 98.19 559 PRO A CA 1
ATOM 4259 C C . PRO A 1 559 ? 10.007 2.453 18.661 1.00 98.19 559 PRO A C 1
ATOM 4261 O O . PRO A 1 559 ? 10.935 2.491 19.471 1.00 98.19 559 PRO A O 1
ATOM 4264 N N . GLY A 1 560 ? 10.205 2.613 17.353 1.00 96.25 560 GLY A N 1
ATOM 4265 C CA . GLY A 1 560 ? 11.511 2.781 16.715 1.00 96.25 560 GLY A CA 1
ATOM 4266 C C . GLY A 1 560 ? 12.310 1.483 16.559 1.00 96.25 560 GLY A C 1
ATOM 4267 O O . GLY A 1 560 ? 13.535 1.537 16.593 1.00 96.25 560 GLY A O 1
ATOM 4268 N N . TYR A 1 561 ? 11.639 0.331 16.424 1.00 95.25 561 TYR A N 1
ATOM 4269 C CA . TYR A 1 561 ? 12.260 -1.000 16.275 1.00 95.25 561 TYR A CA 1
ATOM 4270 C C . TYR A 1 561 ? 13.197 -1.389 17.429 1.00 95.25 561 TYR A C 1
ATOM 4272 O O . TYR A 1 561 ? 14.201 -2.079 17.249 1.00 95.25 561 TYR A O 1
ATOM 4280 N N . GLN A 1 562 ? 12.885 -0.930 18.641 1.00 96.25 562 GLN A N 1
ATOM 4281 C CA . GLN A 1 562 ? 13.720 -1.188 19.808 1.00 96.25 562 GLN A CA 1
ATOM 4282 C C . GLN A 1 562 ? 13.269 -2.478 20.489 1.00 96.25 562 GLN A C 1
ATOM 4284 O O . GLN A 1 562 ? 12.155 -2.558 21.000 1.00 96.25 562 GLN A O 1
ATOM 4289 N N . LYS A 1 563 ? 14.132 -3.495 20.497 1.00 95.12 563 LYS A N 1
ATOM 4290 C CA . LYS A 1 563 ? 13.782 -4.843 20.962 1.0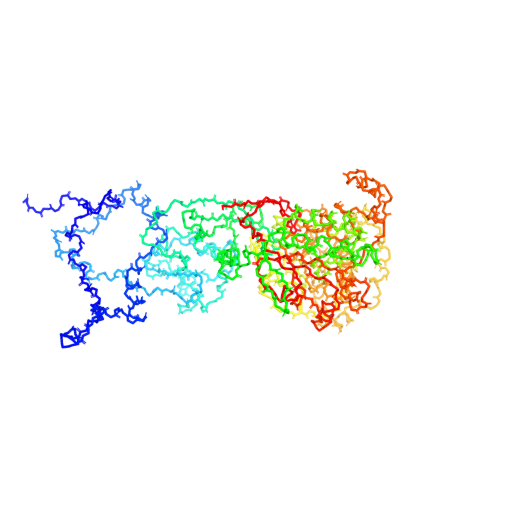0 95.12 563 LYS A CA 1
ATOM 4291 C C . LYS A 1 563 ? 13.300 -4.851 22.415 1.00 95.12 563 LYS A C 1
ATOM 4293 O O . LYS A 1 563 ? 13.976 -4.309 23.289 1.00 95.12 563 LYS A O 1
ATOM 4298 N N . VAL A 1 564 ? 12.168 -5.514 22.670 1.00 96.06 564 VAL A N 1
ATOM 4299 C CA . VAL A 1 564 ? 11.552 -5.586 24.015 1.00 96.06 564 VAL A CA 1
ATOM 4300 C C . VAL A 1 564 ? 12.433 -6.301 25.041 1.00 96.06 564 VAL A C 1
ATOM 4302 O O . VAL A 1 564 ? 12.427 -5.940 26.214 1.00 96.06 564 VAL A O 1
ATOM 4305 N N . TYR A 1 565 ? 13.255 -7.244 24.576 1.00 93.88 565 TYR A N 1
ATOM 4306 C CA . TYR A 1 565 ? 14.188 -8.015 25.396 1.00 93.88 565 TYR A CA 1
ATOM 4307 C C . TYR A 1 565 ? 15.523 -7.297 25.656 1.00 93.88 565 TYR A C 1
ATOM 4309 O O . TYR A 1 565 ? 16.383 -7.839 26.347 1.00 93.88 565 TYR A O 1
ATOM 4317 N N . ASN A 1 566 ? 15.749 -6.096 25.102 1.00 96.69 566 ASN A N 1
ATOM 4318 C CA . ASN A 1 566 ? 16.955 -5.323 25.399 1.00 96.69 566 ASN A CA 1
ATOM 4319 C C . ASN A 1 566 ? 16.802 -4.625 26.768 1.00 96.69 566 ASN A C 1
ATOM 4321 O O . ASN A 1 566 ? 15.956 -3.733 26.888 1.00 96.69 566 ASN A O 1
ATOM 4325 N N . PRO A 1 567 ? 17.642 -4.937 27.778 1.00 96.31 567 PRO A N 1
ATOM 4326 C CA . PRO A 1 567 ? 17.477 -4.404 29.132 1.00 96.31 567 PRO A CA 1
ATOM 4327 C C . PRO A 1 567 ? 17.544 -2.874 29.226 1.00 96.31 567 PRO A C 1
ATOM 4329 O O . PRO A 1 567 ? 16.809 -2.275 30.006 1.00 96.31 567 PRO A O 1
ATOM 4332 N N . LEU A 1 568 ? 18.392 -2.223 28.419 1.00 97.25 568 LEU A N 1
ATOM 4333 C CA . LEU A 1 568 ? 18.537 -0.760 28.429 1.00 97.25 568 LEU A CA 1
ATOM 4334 C C . LEU A 1 568 ? 17.310 -0.070 27.824 1.00 97.25 568 LEU A C 1
ATOM 4336 O O . LEU A 1 568 ? 16.852 0.959 28.319 1.00 97.25 568 LEU A O 1
ATOM 4340 N N . VAL A 1 569 ? 16.763 -0.650 26.752 1.00 97.19 569 VAL A N 1
ATOM 4341 C CA . VAL A 1 569 ? 15.525 -0.169 26.124 1.00 97.19 569 VAL A CA 1
ATOM 4342 C C . VAL A 1 569 ? 14.355 -0.351 27.082 1.00 97.19 569 VAL A C 1
ATOM 4344 O O . VAL A 1 569 ? 13.580 0.582 27.279 1.00 97.19 569 VAL A O 1
ATOM 4347 N N . HIS A 1 570 ? 14.245 -1.532 27.686 1.00 95.94 570 HIS A N 1
ATOM 4348 C CA . HIS A 1 570 ? 13.186 -1.853 28.634 1.00 95.94 570 HIS A CA 1
ATOM 4349 C C . HIS A 1 570 ? 13.194 -0.887 29.822 1.00 95.94 570 HIS A C 1
ATOM 4351 O O . HIS A 1 570 ? 12.179 -0.244 30.083 1.00 95.94 570 HIS A O 1
ATOM 4357 N N . GLN A 1 571 ? 14.358 -0.669 30.446 1.00 96.69 571 GLN A N 1
ATOM 4358 C CA . GLN A 1 571 ? 14.513 0.292 31.541 1.00 96.69 571 GLN A CA 1
ATOM 4359 C C . GLN A 1 571 ? 14.068 1.703 31.139 1.00 96.69 571 GLN A C 1
ATOM 4361 O O . GLN A 1 571 ? 13.371 2.374 31.900 1.00 96.69 571 GLN A O 1
ATOM 4366 N N . LYS A 1 572 ? 14.436 2.152 29.934 1.00 97.69 572 LYS A N 1
ATOM 4367 C CA . LYS A 1 572 ? 14.032 3.463 29.417 1.00 97.69 572 LYS A CA 1
ATOM 4368 C C . LYS A 1 572 ? 12.508 3.604 29.355 1.00 97.69 572 LYS A C 1
ATOM 4370 O O . LYS A 1 572 ? 11.980 4.603 29.832 1.00 97.69 572 LYS A O 1
ATOM 4375 N N . PHE A 1 573 ? 11.805 2.622 28.788 1.00 98.00 573 PHE A N 1
ATOM 4376 C CA . PHE A 1 573 ? 10.342 2.667 28.689 1.00 98.00 573 PHE A CA 1
ATOM 4377 C C . PHE A 1 573 ? 9.652 2.467 30.042 1.00 98.00 573 PHE A C 1
ATOM 4379 O O . PHE A 1 573 ? 8.648 3.121 30.299 1.00 98.00 573 PHE A O 1
ATOM 4386 N N . ALA A 1 574 ? 10.203 1.635 30.928 1.00 96.88 574 ALA A N 1
ATOM 4387 C CA . ALA A 1 574 ? 9.683 1.451 32.281 1.00 96.88 574 ALA A CA 1
ATOM 4388 C C . ALA A 1 574 ? 9.710 2.757 33.092 1.00 96.88 574 ALA A C 1
ATOM 4390 O O . ALA A 1 574 ? 8.753 3.050 33.806 1.00 96.88 574 ALA A O 1
ATOM 4391 N N . ILE A 1 575 ? 10.772 3.560 32.945 1.00 97.38 575 ILE A N 1
ATOM 4392 C CA . ILE A 1 575 ? 10.878 4.892 33.558 1.00 97.38 575 ILE A CA 1
ATOM 4393 C C . ILE A 1 575 ? 9.905 5.870 32.891 1.00 97.38 575 ILE A C 1
ATOM 4395 O O . ILE A 1 575 ? 9.096 6.488 33.575 1.00 97.38 575 ILE A O 1
ATOM 4399 N N . GLU A 1 576 ? 9.953 5.991 31.562 1.00 97.25 576 GLU A N 1
ATOM 4400 C CA . GLU A 1 576 ? 9.158 6.979 30.815 1.00 97.25 576 GLU A CA 1
ATOM 4401 C C . GLU A 1 576 ? 7.646 6.749 30.944 1.00 97.25 576 GLU A C 1
ATOM 4403 O O . GLU A 1 576 ? 6.844 7.681 30.896 1.00 97.25 576 GLU A O 1
ATOM 4408 N N . TRP A 1 577 ? 7.224 5.493 31.080 1.00 97.50 577 TRP A N 1
ATOM 4409 C CA . TRP A 1 577 ? 5.815 5.137 31.218 1.00 97.50 577 TRP A CA 1
ATOM 4410 C C . TRP A 1 577 ? 5.374 4.945 32.667 1.00 97.50 577 TRP A C 1
ATOM 4412 O O . TRP A 1 577 ? 4.214 4.588 32.868 1.00 97.50 577 TRP A O 1
ATOM 4422 N N . ASP A 1 578 ? 6.249 5.174 33.650 1.00 96.88 578 ASP A N 1
ATOM 4423 C CA . ASP A 1 578 ? 5.975 4.909 35.068 1.00 96.88 578 ASP A CA 1
ATOM 4424 C C . ASP A 1 578 ? 5.363 3.507 35.262 1.00 96.88 578 ASP A C 1
ATOM 4426 O O . ASP A 1 578 ? 4.227 3.329 35.709 1.00 96.88 578 ASP A O 1
ATOM 4430 N N . ALA A 1 579 ? 6.081 2.503 34.753 1.00 95.31 579 ALA A N 1
ATOM 4431 C CA . ALA A 1 579 ? 5.627 1.124 34.633 1.00 95.31 579 ALA A CA 1
ATOM 4432 C C . ALA A 1 579 ? 6.793 0.157 34.918 1.00 95.31 579 ALA A C 1
ATOM 4434 O O . ALA A 1 579 ? 7.405 -0.376 33.992 1.00 95.31 579 ALA A O 1
ATOM 4435 N N . PRO A 1 580 ? 7.126 -0.103 36.196 1.00 92.06 580 PRO A N 1
ATOM 4436 C CA . PRO A 1 580 ? 8.300 -0.905 36.557 1.00 92.06 580 PRO A CA 1
ATOM 4437 C C . PRO A 1 580 ? 8.187 -2.383 36.151 1.00 92.06 580 PRO A C 1
ATOM 4439 O O . PRO A 1 580 ? 9.200 -3.061 36.018 1.00 92.06 580 PRO A O 1
ATOM 4442 N N . ASN A 1 581 ? 6.965 -2.877 35.931 1.00 89.12 581 ASN A N 1
ATOM 4443 C CA . ASN A 1 581 ? 6.670 -4.283 35.648 1.00 89.12 581 ASN A CA 1
ATOM 4444 C C . ASN A 1 581 ? 6.284 -4.523 34.177 1.00 89.12 581 ASN A C 1
ATOM 4446 O O . ASN A 1 581 ? 5.405 -5.338 33.896 1.00 89.12 581 ASN A O 1
ATOM 4450 N N . LEU A 1 582 ? 6.883 -3.787 33.233 1.00 95.62 582 LEU A N 1
ATOM 4451 C CA . LEU A 1 582 ? 6.657 -4.037 31.806 1.00 95.62 582 LEU A CA 1
ATOM 4452 C C . LEU A 1 582 ? 7.144 -5.445 31.403 1.00 95.62 582 LEU A C 1
ATOM 4454 O O . LEU A 1 582 ? 8.180 -5.897 31.896 1.00 95.62 582 LEU A O 1
ATOM 4458 N N . PRO A 1 583 ? 6.460 -6.126 30.471 1.00 94.75 583 PRO A N 1
ATOM 4459 C CA . PRO A 1 583 ? 6.878 -7.438 29.979 1.00 94.75 583 PRO A CA 1
ATOM 4460 C C . PRO A 1 583 ? 8.219 -7.371 29.225 1.00 94.75 583 PRO A C 1
ATOM 4462 O O . PRO A 1 583 ? 8.430 -6.487 28.392 1.00 94.75 583 PRO A O 1
ATOM 4465 N N . THR A 1 584 ? 9.124 -8.313 29.511 1.00 93.81 584 THR A N 1
ATOM 4466 C CA . THR A 1 584 ? 10.468 -8.416 28.900 1.00 93.81 584 THR A CA 1
ATOM 4467 C C . THR A 1 584 ? 10.524 -9.378 27.716 1.00 93.81 584 THR A C 1
ATOM 4469 O O . THR A 1 584 ? 11.372 -9.229 26.838 1.00 93.81 584 THR A O 1
ATOM 4472 N N . GLU A 1 585 ? 9.622 -10.357 27.685 1.00 94.75 585 GLU A N 1
ATOM 4473 C CA . GLU A 1 585 ? 9.589 -11.405 26.665 1.00 94.75 585 GLU A CA 1
ATOM 4474 C C . GLU A 1 585 ? 8.852 -10.955 25.405 1.00 94.75 585 GLU A C 1
ATOM 4476 O O . GLU A 1 585 ? 7.971 -10.096 25.452 1.00 94.75 585 GLU A O 1
ATOM 4481 N N . THR A 1 586 ? 9.191 -11.560 24.270 1.00 97.44 586 THR A N 1
ATOM 4482 C CA . THR A 1 586 ? 8.454 -11.340 23.017 1.00 97.44 586 THR A CA 1
ATOM 4483 C C . THR A 1 586 ? 7.018 -11.846 23.161 1.00 97.44 586 THR A C 1
ATOM 4485 O O . THR A 1 586 ? 6.797 -12.916 23.724 1.00 97.44 586 THR A O 1
ATOM 4488 N N . GLY A 1 587 ? 6.047 -11.067 22.680 1.00 97.88 587 GLY A N 1
ATOM 4489 C CA . GLY A 1 587 ? 4.648 -11.492 22.640 1.00 97.88 587 GLY A CA 1
ATOM 4490 C C . GLY A 1 587 ? 4.345 -12.465 21.504 1.00 97.88 587 GLY A C 1
ATOM 4491 O O . GLY A 1 587 ? 5.181 -12.724 20.638 1.00 97.88 587 GLY A O 1
ATOM 4492 N N . LEU A 1 588 ? 3.115 -12.959 21.488 1.00 98.25 588 LEU A N 1
ATOM 4493 C CA . LEU A 1 588 ? 2.579 -13.748 20.385 1.00 98.25 588 LEU A CA 1
ATOM 4494 C C . LEU A 1 588 ? 2.303 -12.856 19.166 1.00 98.25 588 LEU A C 1
ATOM 4496 O O . LEU A 1 588 ? 1.860 -11.713 19.301 1.00 98.25 588 LEU A O 1
ATOM 4500 N N . THR A 1 589 ? 2.554 -13.384 17.973 1.00 97.12 589 THR A N 1
ATOM 4501 C CA . THR A 1 589 ? 2.138 -12.767 16.706 1.00 97.12 589 THR A CA 1
ATOM 4502 C C . THR A 1 589 ? 0.635 -12.910 16.479 1.00 97.12 589 THR A C 1
ATOM 4504 O O . THR A 1 589 ? -0.013 -13.755 17.087 1.00 97.12 589 THR A O 1
ATOM 4507 N N . LEU A 1 590 ? 0.073 -12.123 15.560 1.00 95.88 590 LEU A N 1
ATOM 4508 C CA . LEU A 1 590 ? -1.358 -12.125 15.233 1.00 95.88 590 LEU A CA 1
ATOM 4509 C C . LEU A 1 590 ? -1.907 -13.538 14.967 1.00 95.88 590 LEU A C 1
ATOM 4511 O O . LEU A 1 590 ? -2.925 -13.922 15.536 1.00 95.88 590 LEU A O 1
ATOM 4515 N N . THR A 1 591 ? -1.193 -14.342 14.175 1.00 94.00 591 THR A N 1
ATOM 4516 C CA . THR A 1 591 ? -1.588 -15.727 13.867 1.00 94.00 591 THR A CA 1
ATOM 4517 C C . THR A 1 591 ? -1.463 -16.660 15.073 1.00 94.00 591 THR A C 1
ATOM 4519 O O . THR A 1 591 ? -2.292 -17.543 15.256 1.00 94.00 591 THR A O 1
ATOM 4522 N N . GLU A 1 592 ? -0.452 -16.459 15.924 1.00 97.69 592 GLU A N 1
ATOM 4523 C CA . GLU A 1 592 ? -0.282 -17.238 17.160 1.00 97.69 592 GLU A CA 1
ATOM 4524 C C . GLU A 1 592 ? -1.323 -16.859 18.222 1.00 97.69 592 GLU A C 1
ATOM 4526 O O . GLU A 1 592 ? -1.707 -17.701 19.024 1.00 97.69 592 GLU A O 1
ATOM 4531 N N . ILE A 1 593 ? -1.812 -15.616 18.221 1.00 98.38 593 ILE A N 1
ATOM 4532 C CA . ILE A 1 593 ? -2.876 -15.155 19.121 1.00 98.38 593 ILE A CA 1
ATOM 4533 C C . ILE A 1 593 ? -4.190 -15.889 18.828 1.00 98.38 593 ILE A C 1
ATOM 4535 O O . ILE A 1 593 ? -4.866 -16.292 19.771 1.00 98.38 593 ILE A O 1
ATOM 4539 N N . ILE A 1 594 ? -4.539 -16.101 17.554 1.00 98.00 594 ILE A N 1
ATOM 4540 C CA . ILE A 1 594 ? -5.741 -16.864 17.173 1.00 98.00 594 ILE A CA 1
ATOM 4541 C C . ILE A 1 594 ? -5.615 -18.342 17.582 1.00 98.00 594 ILE A C 1
ATOM 4543 O O . ILE A 1 594 ? -6.537 -18.894 18.185 1.00 98.00 594 ILE A O 1
ATOM 4547 N N . ASP A 1 595 ? -4.455 -18.965 17.356 1.00 98.00 595 ASP A N 1
ATOM 4548 C CA . ASP A 1 595 ? -4.185 -20.339 17.811 1.00 98.00 595 ASP A CA 1
ATOM 4549 C C . ASP A 1 595 ? -4.240 -20.458 19.348 1.00 98.00 595 ASP A C 1
ATOM 4551 O O . ASP A 1 595 ? -4.863 -21.369 19.902 1.00 98.00 595 ASP A O 1
ATOM 4555 N N . ALA A 1 596 ? -3.664 -19.488 20.062 1.00 98.50 596 ALA A N 1
ATOM 4556 C CA . ALA A 1 596 ? -3.726 -19.409 21.517 1.00 98.50 596 ALA A CA 1
ATOM 4557 C C . ALA A 1 596 ? -5.154 -19.158 22.036 1.00 98.50 596 ALA A C 1
ATOM 4559 O O . ALA A 1 596 ? -5.501 -19.639 23.118 1.00 98.50 596 ALA A O 1
ATOM 4560 N N . ALA A 1 597 ? -5.998 -18.447 21.283 1.00 98.50 597 ALA A N 1
ATOM 4561 C CA . ALA A 1 597 ? -7.411 -18.268 21.607 1.00 98.50 597 ALA A CA 1
ATOM 4562 C C . ALA A 1 597 ? -8.185 -19.591 21.495 1.00 98.50 597 ALA A C 1
ATOM 4564 O O . ALA A 1 597 ? -8.894 -19.960 22.432 1.00 98.50 597 ALA A O 1
ATOM 4565 N N . CYS A 1 598 ? -7.951 -20.380 20.437 1.00 98.00 598 CYS A N 1
ATOM 4566 C CA . CYS A 1 598 ? -8.527 -21.728 20.295 1.00 98.00 598 CYS A CA 1
ATOM 4567 C C . CYS A 1 598 ? -8.163 -22.631 21.490 1.00 98.00 598 CYS A C 1
ATOM 4569 O O . CYS A 1 598 ? -8.982 -23.404 21.991 1.00 98.00 598 CYS A O 1
ATOM 4571 N N . LYS A 1 599 ? -6.936 -22.490 22.008 1.00 98.25 599 LYS A N 1
ATOM 4572 C CA . LYS A 1 599 ? -6.432 -23.217 23.189 1.00 98.25 599 LYS A CA 1
ATOM 4573 C C . LYS A 1 599 ? -6.857 -22.603 24.530 1.00 98.25 599 LYS A C 1
ATOM 4575 O O . LYS A 1 599 ? -6.551 -23.171 25.580 1.00 98.25 599 LYS A O 1
ATOM 4580 N N . ARG A 1 600 ? -7.575 -21.472 24.522 1.00 97.75 600 ARG A N 1
ATOM 4581 C CA . ARG A 1 600 ? -7.967 -20.674 25.704 1.00 97.75 600 ARG A CA 1
ATOM 4582 C C . ARG A 1 600 ? -6.787 -20.219 26.570 1.00 97.75 600 ARG A C 1
ATOM 4584 O O . ARG A 1 600 ? -6.924 -20.053 27.790 1.00 97.75 600 ARG A O 1
ATOM 4591 N N . GLU A 1 601 ? -5.632 -20.045 25.938 1.00 98.44 601 GLU A N 1
ATOM 4592 C CA . GLU A 1 601 ? -4.446 -19.415 26.514 1.00 98.44 601 GLU A CA 1
ATOM 4593 C C . GLU A 1 601 ? -4.587 -17.893 26.434 1.00 98.44 601 GLU A C 1
ATOM 4595 O O . GLU A 1 601 ? -4.389 -17.209 27.436 1.00 98.44 601 GLU A O 1
ATOM 4600 N N . VAL A 1 602 ? -5.044 -17.381 25.284 1.00 98.75 602 VAL A N 1
ATOM 4601 C CA . VAL A 1 602 ? -5.600 -16.029 25.153 1.00 98.75 602 VAL A CA 1
ATOM 4602 C C . VAL A 1 602 ? -7.108 -16.102 25.386 1.00 98.75 602 VAL A C 1
ATOM 4604 O O . VAL A 1 602 ? -7.795 -16.976 24.866 1.00 98.75 602 VAL A O 1
ATOM 4607 N N . ARG A 1 603 ? -7.621 -15.195 26.215 1.00 98.75 603 ARG A N 1
ATOM 4608 C CA . ARG A 1 603 ? -9.017 -15.159 26.677 1.00 98.75 603 ARG A CA 1
ATOM 4609 C C . ARG A 1 603 ? -9.699 -13.832 26.405 1.00 98.75 603 ARG A C 1
ATOM 4611 O O . ARG A 1 603 ? -10.916 -13.804 26.278 1.00 98.75 603 ARG A O 1
ATOM 4618 N N . GLY A 1 604 ? -8.934 -12.745 26.334 1.00 98.81 604 GLY A N 1
ATOM 4619 C CA . GLY A 1 604 ? -9.449 -11.430 25.971 1.00 98.81 604 GLY A CA 1
ATOM 4620 C C . GLY A 1 604 ? -8.697 -10.838 24.787 1.00 98.81 604 GLY A C 1
ATOM 4621 O O . GLY A 1 604 ? -7.466 -10.848 24.776 1.00 98.81 604 GLY A O 1
ATOM 4622 N N . LEU A 1 605 ? -9.426 -10.292 23.817 1.00 98.88 605 LEU A N 1
ATOM 4623 C CA . LEU A 1 605 ? -8.846 -9.672 22.626 1.00 98.88 605 LEU A CA 1
ATOM 4624 C C . LEU A 1 605 ? -9.467 -8.296 22.376 1.00 98.88 605 LEU A C 1
ATOM 4626 O O . LEU A 1 605 ? -10.687 -8.140 22.410 1.00 98.88 605 LEU A O 1
ATOM 4630 N N . TYR A 1 606 ? -8.621 -7.304 22.098 1.00 98.88 606 TYR A N 1
ATOM 4631 C CA . TYR A 1 606 ? -9.036 -6.005 21.569 1.00 98.88 606 TYR A CA 1
ATOM 4632 C C . TYR A 1 606 ? -8.592 -5.897 20.107 1.00 98.88 606 TYR A C 1
ATOM 4634 O O . TYR A 1 606 ? -7.404 -5.773 19.830 1.00 98.88 606 TYR A O 1
ATOM 4642 N N . VAL A 1 607 ? -9.533 -5.878 19.167 1.00 98.81 607 VAL A N 1
ATOM 4643 C CA . VAL A 1 607 ? -9.273 -5.609 17.746 1.00 98.81 607 VAL A CA 1
ATOM 4644 C C . VAL A 1 607 ? -9.585 -4.147 17.413 1.00 98.81 607 VAL A C 1
ATOM 4646 O O . VAL A 1 607 ? -10.730 -3.721 17.517 1.00 98.81 607 VAL A O 1
ATOM 4649 N N . MET A 1 608 ? -8.588 -3.360 17.010 1.00 98.56 608 MET A N 1
ATOM 4650 C CA . MET A 1 608 ? -8.762 -1.973 16.564 1.00 98.56 608 MET A CA 1
ATOM 4651 C C . MET A 1 608 ? -8.541 -1.891 15.055 1.00 98.56 608 MET A C 1
ATOM 4653 O O . MET A 1 608 ? -7.407 -2.012 14.616 1.00 98.56 608 MET A O 1
ATOM 4657 N N . GLY A 1 609 ? -9.589 -1.618 14.271 1.00 96.81 609 GLY A N 1
ATOM 4658 C CA . GLY A 1 609 ? -9.504 -1.288 12.842 1.00 96.81 609 GLY A CA 1
ATOM 4659 C C . GLY A 1 609 ? -8.976 -2.406 11.933 1.00 96.81 609 GLY A C 1
ATOM 4660 O O . GLY A 1 609 ? -8.324 -2.106 10.924 1.00 96.81 609 GLY A O 1
ATOM 4661 N N . GLU A 1 610 ? -9.233 -3.664 12.292 1.00 97.19 610 GLU A N 1
ATOM 4662 C CA . GLU A 1 610 ? -8.856 -4.883 11.562 1.00 97.19 610 GLU A CA 1
ATOM 4663 C C . GLU A 1 610 ? -10.069 -5.821 11.443 1.00 97.19 610 GLU A C 1
ATOM 4665 O O . GLU A 1 610 ? -10.962 -5.815 12.290 1.00 97.19 610 GLU A O 1
ATOM 4670 N N . ASN A 1 611 ? -10.086 -6.659 10.404 1.00 97.19 611 ASN A N 1
ATOM 4671 C CA . ASN A 1 611 ? -11.182 -7.594 10.136 1.00 97.19 611 ASN A CA 1
ATOM 4672 C C . ASN A 1 611 ? -10.655 -9.020 9.879 1.00 97.19 611 ASN A C 1
ATOM 4674 O O . ASN A 1 611 ? -10.785 -9.512 8.755 1.00 97.19 611 ASN A O 1
ATOM 4678 N N . PRO A 1 612 ? -10.053 -9.680 10.893 1.00 96.31 612 PRO A N 1
ATOM 4679 C CA . PRO A 1 612 ? -9.427 -10.995 10.737 1.00 96.31 612 PRO A CA 1
ATOM 4680 C C . PRO A 1 612 ? -10.361 -12.057 10.149 1.00 96.31 612 PRO A C 1
ATOM 4682 O O . PRO A 1 612 ? -9.904 -12.882 9.368 1.00 96.31 612 PRO A O 1
ATOM 4685 N N . VAL A 1 613 ? -11.675 -12.004 10.413 1.00 97.06 613 VAL A N 1
ATOM 4686 C CA . VAL A 1 613 ? -12.636 -12.946 9.808 1.00 97.06 613 VAL A CA 1
ATOM 4687 C C . VAL A 1 613 ? -12.587 -12.913 8.277 1.00 97.06 613 VAL A C 1
ATOM 4689 O O . VAL A 1 613 ? -12.766 -13.950 7.643 1.00 97.06 613 VAL A O 1
ATOM 4692 N N . LEU A 1 614 ? -12.344 -11.751 7.668 1.00 95.19 614 LEU A N 1
ATOM 4693 C CA . LEU A 1 614 ? -12.253 -11.610 6.213 1.00 95.19 614 LEU A CA 1
ATOM 4694 C C . LEU A 1 614 ? -10.807 -11.638 5.695 1.00 95.19 614 LEU A C 1
ATOM 4696 O O . LEU A 1 614 ? -10.573 -12.077 4.570 1.00 95.19 614 LEU A O 1
ATOM 4700 N N . SER A 1 615 ? -9.849 -11.109 6.463 1.00 93.50 615 SER A N 1
ATOM 4701 C CA . SER A 1 615 ? -8.478 -10.875 5.990 1.00 93.50 615 SER A CA 1
ATOM 4702 C C . SER A 1 615 ? -7.490 -12.000 6.274 1.00 93.50 615 SER A C 1
ATOM 4704 O O . SER A 1 615 ? -6.466 -12.073 5.589 1.00 93.50 615 SER A O 1
ATOM 4706 N N . ASP A 1 616 ? -7.753 -12.840 7.271 1.00 93.88 616 ASP A N 1
ATOM 4707 C CA . ASP A 1 616 ? -6.810 -13.864 7.712 1.00 93.88 616 ASP A CA 1
ATOM 4708 C C . ASP A 1 616 ? -7.045 -15.192 6.975 1.00 93.88 616 ASP A C 1
ATOM 4710 O O . ASP A 1 616 ? -8.161 -15.486 6.532 1.00 93.88 616 ASP A O 1
ATOM 4714 N N . PRO A 1 617 ? -5.996 -16.016 6.796 1.00 92.94 617 PRO A N 1
ATOM 4715 C CA . PRO A 1 617 ? -6.152 -17.335 6.201 1.00 92.94 617 PRO A CA 1
ATOM 4716 C C . PRO A 1 617 ? -6.910 -18.276 7.144 1.00 92.94 617 PRO A C 1
ATOM 4718 O O . PRO A 1 617 ? -6.835 -18.137 8.359 1.00 92.94 617 PRO A O 1
ATOM 4721 N N . ASP A 1 618 ? -7.569 -19.283 6.567 1.00 95.94 618 ASP A N 1
ATOM 4722 C CA . ASP A 1 618 ? -8.363 -20.274 7.308 1.00 95.94 618 ASP A CA 1
ATOM 4723 C C . ASP A 1 618 ? -9.433 -19.631 8.208 1.00 95.94 618 ASP A C 1
ATOM 4725 O O . ASP A 1 618 ? -9.378 -19.648 9.436 1.00 95.94 618 ASP A O 1
ATOM 4729 N N . GLN A 1 619 ? -10.448 -19.055 7.561 1.00 96.12 619 GLN A N 1
ATOM 4730 C CA . GLN A 1 619 ? -11.551 -18.374 8.237 1.00 96.12 619 GLN A CA 1
ATOM 4731 C C . GLN A 1 619 ? -12.226 -19.243 9.311 1.00 96.12 619 GLN A C 1
ATOM 4733 O O . GLN A 1 619 ? -12.652 -18.715 10.333 1.00 96.12 619 GLN A O 1
ATOM 4738 N N . ALA A 1 620 ? -12.309 -20.564 9.120 1.00 97.06 620 ALA A N 1
ATOM 4739 C CA . ALA A 1 620 ? -12.904 -21.457 10.111 1.00 97.06 620 ALA A CA 1
ATOM 4740 C C . ALA A 1 620 ? -12.099 -21.466 11.421 1.00 97.06 620 ALA A C 1
ATOM 4742 O O . ALA A 1 620 ? -12.689 -21.367 12.495 1.00 97.06 620 ALA A O 1
ATOM 4743 N N . HIS A 1 621 ? -10.768 -21.509 11.328 1.00 97.56 621 HIS A N 1
ATOM 4744 C CA . HIS A 1 621 ? -9.877 -21.414 12.484 1.00 97.56 621 HIS A CA 1
ATOM 4745 C C . HIS A 1 621 ? -9.993 -20.059 13.199 1.00 97.56 621 HIS A C 1
ATOM 4747 O O . HIS A 1 621 ? -10.035 -20.002 14.427 1.00 97.56 621 HIS A O 1
ATOM 4753 N N . VAL A 1 622 ? -10.104 -18.964 12.441 1.00 97.62 622 VAL A N 1
ATOM 4754 C CA . VAL A 1 622 ? -10.313 -17.623 13.012 1.00 97.62 622 VAL A CA 1
ATOM 4755 C C . VAL A 1 622 ? -11.625 -17.558 13.786 1.00 97.62 622 VAL A C 1
ATOM 4757 O O . VAL A 1 622 ? -11.642 -17.079 14.917 1.00 97.62 622 VAL A O 1
ATOM 4760 N N . LEU A 1 623 ? -12.713 -18.061 13.202 1.00 98.19 623 LEU A N 1
ATOM 4761 C CA . LEU A 1 623 ? -14.023 -18.097 13.850 1.00 98.19 623 LEU A CA 1
ATOM 4762 C C . LEU A 1 623 ? -13.998 -18.929 15.136 1.00 98.19 623 LEU A C 1
ATOM 4764 O O . LEU A 1 623 ? -14.467 -18.449 16.164 1.00 98.19 623 LEU A O 1
ATOM 4768 N N . GLU A 1 624 ? -13.383 -20.116 15.109 1.00 98.19 624 GLU A N 1
ATOM 4769 C CA . GLU A 1 624 ? -13.186 -20.946 16.305 1.00 98.19 624 GLU A CA 1
ATOM 4770 C C . GLU A 1 624 ? -12.435 -20.179 17.403 1.00 98.19 624 GLU A C 1
ATOM 4772 O O . GLU A 1 624 ? -12.856 -20.174 18.561 1.00 98.19 624 GLU A O 1
ATOM 4777 N N . GLY A 1 625 ? -11.354 -19.482 17.040 1.00 98.12 625 GLY A N 1
ATOM 4778 C CA . GLY A 1 625 ? -10.572 -18.678 17.973 1.00 98.12 625 GLY A CA 1
ATOM 4779 C C . GLY A 1 625 ? -11.375 -17.532 18.584 1.00 98.12 625 GLY A C 1
ATOM 4780 O O . GLY A 1 625 ? -11.331 -17.343 19.798 1.00 98.12 625 GLY A O 1
ATOM 4781 N N . LEU A 1 626 ? -12.137 -16.791 17.773 1.00 98.12 626 LEU A N 1
ATOM 4782 C CA . LEU A 1 626 ? -12.962 -15.679 18.254 1.00 98.12 626 LEU A CA 1
ATOM 4783 C C . LEU A 1 626 ? -14.114 -16.153 19.153 1.00 98.12 626 LEU A C 1
ATOM 4785 O O . LEU A 1 626 ? -14.382 -15.514 20.167 1.00 98.12 626 LEU A O 1
ATOM 4789 N N . GLU A 1 627 ? -14.758 -17.277 18.828 1.00 97.69 627 GLU A N 1
ATOM 4790 C CA . GLU A 1 627 ? -15.825 -17.879 19.643 1.00 97.69 627 GLU A CA 1
ATOM 4791 C C . GLU A 1 627 ? -15.308 -18.483 20.961 1.00 97.69 627 GLU A C 1
ATOM 4793 O O . GLU A 1 627 ? -16.063 -18.611 21.928 1.00 97.69 627 GLU A O 1
ATOM 4798 N N . ALA A 1 628 ? -14.028 -18.866 21.020 1.00 98.25 628 ALA A N 1
ATOM 4799 C CA . ALA A 1 628 ? -13.404 -19.439 22.211 1.00 98.25 628 ALA A CA 1
ATOM 4800 C C . ALA A 1 628 ? -12.978 -18.398 23.264 1.00 98.25 628 ALA A C 1
ATOM 4802 O O . ALA A 1 628 ? -12.696 -18.787 24.404 1.00 98.25 628 ALA A O 1
ATOM 4803 N N . LEU A 1 629 ? -12.922 -17.110 22.902 1.00 98.62 629 LEU A N 1
ATOM 4804 C CA . LEU A 1 629 ? -12.571 -16.018 23.813 1.00 98.62 629 LEU A CA 1
ATOM 4805 C C . LEU A 1 629 ? -13.624 -15.850 24.920 1.00 98.62 629 LEU A C 1
ATOM 4807 O O . LEU A 1 629 ? -14.822 -16.003 24.706 1.00 98.62 629 LEU A O 1
ATOM 4811 N N . ASP A 1 630 ? -13.168 -15.462 26.112 1.00 98.50 630 ASP A N 1
ATOM 4812 C CA . ASP A 1 630 ? -14.051 -15.086 27.219 1.00 98.50 630 ASP A CA 1
ATOM 4813 C C . ASP A 1 630 ? -14.584 -13.646 27.052 1.00 98.50 630 ASP A C 1
ATOM 4815 O O . ASP A 1 630 ? -15.600 -13.295 27.661 1.00 98.50 630 ASP A O 1
ATOM 4819 N N . PHE A 1 631 ? -13.869 -12.792 26.301 1.00 98.81 631 PHE A N 1
ATOM 4820 C CA . PHE A 1 631 ? -14.279 -11.415 26.016 1.00 98.81 631 PHE A CA 1
ATOM 4821 C C . PHE A 1 631 ? -13.604 -10.814 24.764 1.00 98.81 631 PHE A C 1
ATOM 4823 O O . PHE A 1 631 ? -12.373 -10.753 24.686 1.00 98.81 631 PHE A O 1
ATOM 4830 N N . LEU A 1 632 ? -14.388 -10.295 23.816 1.00 98.88 632 LEU A N 1
ATOM 4831 C CA . LEU A 1 632 ? -13.912 -9.663 22.578 1.00 98.88 632 LEU A CA 1
ATOM 4832 C C . LEU A 1 632 ? -14.393 -8.209 22.452 1.00 98.88 632 LEU A C 1
ATOM 4834 O O . LEU A 1 632 ? -15.590 -7.922 22.495 1.00 98.88 632 LEU A O 1
ATOM 4838 N N . VAL A 1 633 ? -13.453 -7.292 22.218 1.00 98.94 633 VAL A N 1
ATOM 4839 C CA . VAL A 1 633 ? -13.722 -5.878 21.919 1.00 98.94 633 VAL A CA 1
ATOM 4840 C C . VAL A 1 633 ? -13.304 -5.576 20.489 1.00 98.94 633 VAL A C 1
ATOM 4842 O O . VAL A 1 633 ? -12.179 -5.892 20.102 1.00 98.94 633 VAL A O 1
ATOM 4845 N N . VAL A 1 634 ? -14.176 -4.928 19.717 1.00 98.88 634 VAL A N 1
ATOM 4846 C CA . VAL A 1 634 ? -13.870 -4.486 18.351 1.00 98.88 634 VAL A CA 1
ATOM 4847 C C . VAL A 1 634 ? -14.113 -2.987 18.225 1.00 98.88 634 VAL A C 1
ATOM 4849 O O . VAL A 1 634 ? -15.219 -2.511 18.450 1.00 98.88 634 VAL A O 1
ATOM 4852 N N . GLN A 1 635 ? -13.087 -2.226 17.856 1.00 98.75 635 GLN A N 1
ATOM 4853 C CA . GLN A 1 635 ? -13.205 -0.809 17.521 1.00 98.75 635 GLN A CA 1
ATOM 4854 C C . GLN A 1 635 ? -13.093 -0.634 16.007 1.00 98.75 635 GLN A C 1
ATOM 4856 O O . GLN A 1 635 ? -12.028 -0.868 15.438 1.00 98.75 635 GLN A O 1
ATOM 4861 N N . ASP A 1 636 ? -14.165 -0.187 15.357 1.00 98.25 636 ASP A N 1
ATOM 4862 C CA . ASP A 1 636 ? -14.229 -0.032 13.899 1.00 98.25 636 ASP A CA 1
ATOM 4863 C C . ASP A 1 636 ? -15.183 1.115 13.507 1.00 98.25 636 ASP A C 1
ATOM 4865 O O . ASP A 1 636 ? -15.879 1.693 14.344 1.00 98.25 636 ASP A O 1
ATOM 4869 N N . ILE A 1 637 ? -15.189 1.492 12.231 1.00 97.56 637 ILE A N 1
ATOM 4870 C CA . ILE A 1 637 ? -16.094 2.500 11.664 1.00 97.56 637 ILE A CA 1
ATOM 4871 C C . ILE A 1 637 ? -17.376 1.880 11.081 1.00 97.56 637 ILE A C 1
ATOM 4873 O O . ILE A 1 637 ? -18.360 2.597 10.905 1.00 97.56 637 ILE A O 1
ATOM 4877 N N . PHE A 1 638 ? -17.381 0.567 10.820 1.00 98.12 638 PHE A N 1
ATOM 4878 C CA . PHE A 1 638 ? -18.530 -0.213 10.342 1.00 98.12 638 PHE A CA 1
ATOM 4879 C C . PHE A 1 638 ? -18.721 -1.483 11.176 1.00 98.12 638 PHE A C 1
ATOM 4881 O O . PHE A 1 638 ? -17.781 -1.971 11.802 1.00 98.12 638 PHE A O 1
ATOM 4888 N N . LEU A 1 639 ? -19.928 -2.054 11.150 1.00 97.94 639 LEU A N 1
ATOM 4889 C CA . LEU A 1 639 ? -20.192 -3.361 11.754 1.00 97.94 639 LEU A CA 1
ATOM 4890 C C . LEU A 1 639 ? -19.653 -4.492 10.854 1.00 97.94 639 LEU A C 1
ATOM 4892 O O . LEU A 1 639 ? -20.400 -5.132 10.117 1.00 97.94 639 LEU A O 1
ATOM 4896 N N . THR A 1 640 ? -18.337 -4.701 10.901 1.00 97.94 640 THR A N 1
ATOM 4897 C CA . THR A 1 640 ? -17.613 -5.720 10.122 1.00 97.94 640 THR A CA 1
ATOM 4898 C C . THR A 1 640 ? -17.943 -7.150 10.552 1.00 97.94 640 THR A C 1
ATOM 4900 O O . THR A 1 640 ? -18.526 -7.381 11.612 1.00 97.94 640 THR A O 1
ATOM 4903 N N . GLU A 1 641 ? -17.527 -8.129 9.750 1.00 98.06 641 GLU A N 1
ATOM 4904 C CA . GLU A 1 641 ? -17.661 -9.556 10.049 1.00 98.06 641 GLU A CA 1
ATOM 4905 C C . GLU A 1 641 ? -17.037 -9.903 11.406 1.00 98.06 641 GLU A C 1
ATOM 4907 O O . GLU A 1 641 ? -17.689 -10.555 12.212 1.00 98.06 641 GLU A O 1
ATOM 4912 N N . THR A 1 642 ? -15.841 -9.394 11.729 1.00 98.25 642 THR A N 1
ATOM 4913 C CA . THR A 1 642 ? -15.257 -9.547 13.075 1.00 98.25 642 THR A CA 1
ATOM 4914 C C . THR A 1 642 ? -16.084 -8.844 14.157 1.00 98.25 642 THR A C 1
ATOM 4916 O O . THR A 1 642 ? -16.299 -9.410 15.230 1.00 98.25 642 THR A O 1
ATOM 4919 N N . ALA A 1 643 ? -16.585 -7.627 13.906 1.00 98.12 643 ALA A N 1
ATOM 4920 C CA . ALA A 1 643 ? -17.378 -6.880 14.888 1.00 98.12 643 ALA A CA 1
ATOM 4921 C C . ALA A 1 643 ? -18.683 -7.599 15.270 1.00 98.12 643 ALA A C 1
ATOM 4923 O O . ALA A 1 643 ? -19.140 -7.485 16.408 1.00 98.12 643 ALA A O 1
ATOM 4924 N N . GLN A 1 644 ? -19.256 -8.394 14.362 1.00 97.19 644 GLN A N 1
ATOM 4925 C CA . GLN A 1 644 ? -20.455 -9.193 14.632 1.00 97.19 644 GLN A CA 1
ATOM 4926 C C . GLN A 1 644 ? -20.251 -10.284 15.691 1.00 97.19 644 GLN A C 1
ATOM 4928 O O . GLN A 1 644 ? -21.245 -10.728 16.267 1.00 97.19 644 GLN A O 1
ATOM 4933 N N . TYR A 1 645 ? -19.008 -10.675 15.997 1.00 97.62 645 TYR A N 1
ATOM 4934 C CA . TYR A 1 645 ? -18.667 -11.630 17.062 1.00 97.62 645 TYR A CA 1
ATOM 4935 C C . TYR A 1 645 ? -18.331 -10.951 18.394 1.00 97.62 645 TYR A C 1
ATOM 4937 O O . TYR A 1 645 ? -18.266 -11.615 19.422 1.00 97.62 645 TYR A O 1
ATOM 4945 N N . ALA A 1 646 ? -18.151 -9.628 18.409 1.00 98.56 646 ALA A N 1
ATOM 4946 C CA . ALA A 1 646 ? -17.692 -8.907 19.590 1.00 98.56 646 ALA A CA 1
ATOM 4947 C C . ALA A 1 646 ? -18.716 -8.911 20.734 1.00 98.56 646 ALA A C 1
ATOM 4949 O O . ALA A 1 646 ? -19.930 -8.916 20.506 1.00 98.56 646 ALA A O 1
ATOM 4950 N N . ASP A 1 647 ? -18.228 -8.830 21.968 1.00 98.81 647 ASP A N 1
ATOM 4951 C CA . ASP A 1 647 ? -19.044 -8.510 23.139 1.00 98.81 647 ASP A CA 1
ATOM 4952 C C . ASP A 1 647 ? -19.273 -7.004 23.261 1.00 98.81 647 ASP A C 1
ATOM 4954 O O . ASP A 1 647 ? -20.328 -6.569 23.722 1.00 98.81 647 ASP A O 1
ATOM 4958 N N . VAL A 1 648 ? -18.292 -6.205 22.831 1.00 98.88 648 VAL A N 1
ATOM 4959 C CA . VAL A 1 648 ? -18.373 -4.742 22.783 1.00 98.88 648 VAL A CA 1
ATOM 4960 C C . VAL A 1 648 ? -17.853 -4.243 21.441 1.00 98.88 648 VAL A C 1
ATOM 4962 O O . VAL A 1 648 ? -16.739 -4.579 21.041 1.00 98.88 648 VAL A O 1
ATOM 4965 N N . VAL A 1 649 ? -18.638 -3.396 20.774 1.00 98.88 649 VAL A N 1
ATOM 4966 C CA . VAL A 1 649 ? -18.225 -2.676 19.566 1.00 98.88 649 VAL A CA 1
ATOM 4967 C C . VAL A 1 649 ? -18.115 -1.187 19.876 1.00 98.88 649 VAL A C 1
ATOM 4969 O O . VAL A 1 649 ? -19.059 -0.589 20.394 1.00 98.88 649 VAL A O 1
ATOM 4972 N N . LEU A 1 650 ? -16.975 -0.580 19.554 1.00 98.81 650 LEU A N 1
ATOM 4973 C CA . LEU A 1 650 ? -16.709 0.840 19.774 1.00 98.81 650 LEU A CA 1
ATOM 4974 C C . LEU A 1 650 ? -16.633 1.576 18.424 1.00 98.81 650 LEU A C 1
ATOM 4976 O O . LEU A 1 650 ? -15.773 1.237 17.607 1.00 98.81 650 LEU A O 1
ATOM 4980 N N . PRO A 1 651 ? -17.490 2.582 18.164 1.00 98.06 651 PRO A N 1
ATOM 4981 C CA . PRO A 1 651 ? -17.395 3.384 16.949 1.00 98.06 651 PRO A CA 1
ATOM 4982 C C . PRO A 1 651 ? -16.101 4.204 16.945 1.00 98.06 651 PRO A C 1
ATOM 4984 O O . PRO A 1 651 ? -15.675 4.723 17.979 1.00 98.06 651 PRO A O 1
ATOM 4987 N N . SER A 1 652 ? -15.489 4.354 15.771 1.00 95.88 652 SER A N 1
ATOM 4988 C CA . SER A 1 652 ? -14.260 5.132 15.587 1.00 95.88 652 SER A CA 1
ATOM 4989 C C . SER A 1 652 ? -14.418 6.263 14.565 1.00 95.88 652 SER A C 1
ATOM 4991 O O . SER A 1 652 ? -15.355 6.293 13.761 1.00 95.88 652 SER A O 1
ATOM 4993 N N . CYS A 1 653 ? -13.461 7.189 14.572 1.00 94.94 653 CYS A N 1
ATOM 4994 C CA . CYS A 1 653 ? -13.352 8.233 13.559 1.00 94.94 653 CYS A CA 1
ATOM 4995 C C . CYS A 1 653 ? -12.731 7.679 12.270 1.00 94.94 653 CYS A C 1
ATOM 4997 O O . CYS A 1 653 ? -11.735 6.950 12.297 1.00 94.94 653 CYS A O 1
ATOM 4999 N N . SER A 1 654 ? -13.270 8.095 11.129 1.00 94.44 654 SER A N 1
ATOM 5000 C CA . SER A 1 654 ? -12.622 7.941 9.829 1.00 94.44 654 SER A CA 1
ATOM 5001 C C . SER A 1 654 ? -11.440 8.908 9.693 1.00 94.44 654 SER A C 1
ATOM 5003 O O . SER A 1 654 ? -11.284 9.853 10.467 1.00 94.44 654 SER A O 1
ATOM 5005 N N . PHE A 1 655 ? -10.616 8.719 8.662 1.00 92.69 655 PHE A N 1
ATOM 5006 C CA . PHE A 1 655 ? -9.445 9.567 8.425 1.00 92.69 655 PHE A CA 1
ATOM 5007 C C . PHE A 1 655 ? -9.761 11.051 8.173 1.00 92.69 655 PHE A C 1
ATOM 5009 O O . PHE A 1 655 ? -8.882 11.886 8.358 1.00 92.69 655 PHE A O 1
ATOM 5016 N N . ALA A 1 656 ? -10.985 11.382 7.751 1.00 92.75 656 ALA A N 1
ATOM 5017 C CA . ALA A 1 656 ? -11.408 12.762 7.511 1.00 92.75 656 ALA A CA 1
ATOM 5018 C C . ALA A 1 656 ? -11.817 13.497 8.801 1.00 92.75 656 ALA A C 1
ATOM 5020 O O . ALA A 1 656 ? -11.850 14.722 8.830 1.00 92.75 656 ALA A O 1
ATOM 5021 N N . GLU A 1 657 ? -12.087 12.761 9.882 1.00 93.25 657 GLU A N 1
ATOM 5022 C CA . GLU A 1 657 ? -12.623 13.295 11.144 1.00 93.25 657 GLU A CA 1
ATOM 5023 C C . GLU A 1 657 ? -11.550 13.440 12.227 1.00 93.25 657 GLU A C 1
ATOM 5025 O O . GLU A 1 657 ? -11.810 13.964 13.310 1.00 93.25 657 GLU A O 1
ATOM 5030 N N . LYS A 1 658 ? -10.328 12.975 11.955 1.00 92.25 658 LYS A N 1
ATOM 5031 C CA . LYS A 1 658 ? -9.218 13.015 12.905 1.00 92.25 658 LYS A CA 1
ATOM 5032 C C . LYS A 1 658 ? -7.942 13.577 12.293 1.00 92.25 658 LYS A C 1
ATOM 5034 O O . LYS A 1 658 ? -7.714 13.501 11.091 1.00 92.25 658 LYS A O 1
ATOM 5039 N N . ALA A 1 659 ? -7.086 14.103 13.160 1.00 95.38 659 ALA A N 1
ATOM 5040 C CA . ALA A 1 659 ? -5.756 14.575 12.803 1.00 95.38 659 ALA A CA 1
ATOM 5041 C C . ALA A 1 659 ? -4.672 13.669 13.402 1.00 95.38 659 ALA A C 1
ATOM 5043 O O . ALA A 1 659 ? -4.897 12.985 14.400 1.00 95.38 659 ALA A O 1
ATOM 5044 N N . GLY A 1 660 ? -3.493 13.671 12.788 1.00 96.69 660 GLY A N 1
ATOM 5045 C CA . GLY A 1 660 ? -2.333 12.906 13.245 1.00 96.69 660 GLY A CA 1
ATOM 5046 C C . GLY A 1 660 ? -1.316 12.737 12.129 1.00 96.69 660 GLY A C 1
ATOM 5047 O O . GLY A 1 660 ? -1.245 13.570 11.221 1.00 96.69 660 GLY A O 1
ATOM 5048 N N . HIS A 1 661 ? -0.553 11.649 12.167 1.00 98.00 661 HIS A N 1
ATOM 5049 C CA . HIS A 1 661 ? 0.443 11.355 11.140 1.00 98.00 661 HIS A CA 1
ATOM 5050 C C . HIS A 1 661 ? 0.350 9.922 10.643 1.00 98.00 661 HIS A C 1
ATOM 5052 O O . HIS A 1 661 ? 0.097 9.004 11.420 1.00 98.00 661 HIS A O 1
ATOM 5058 N N . PHE A 1 662 ? 0.578 9.736 9.346 1.00 98.12 662 PHE A N 1
ATOM 5059 C CA . PHE A 1 662 ? 0.842 8.427 8.757 1.00 98.12 662 PHE A CA 1
ATOM 5060 C C . PHE A 1 662 ? 2.268 8.417 8.214 1.00 98.12 662 PHE A C 1
ATOM 5062 O O . PHE A 1 662 ? 2.769 9.437 7.742 1.00 98.12 662 PHE A O 1
ATOM 5069 N N . THR A 1 663 ? 2.899 7.254 8.231 1.00 98.38 663 THR A N 1
ATOM 5070 C CA . THR A 1 663 ? 4.157 6.973 7.558 1.00 98.38 663 THR A CA 1
ATOM 5071 C C . THR A 1 663 ? 3.886 6.054 6.369 1.00 98.38 663 THR A C 1
ATOM 5073 O O . THR A 1 663 ? 3.396 4.935 6.536 1.00 98.38 663 THR A O 1
ATOM 5076 N N . ASN A 1 664 ? 4.204 6.523 5.163 1.00 97.62 664 ASN A N 1
ATOM 5077 C CA . ASN A 1 664 ? 3.989 5.768 3.928 1.00 97.62 664 ASN A CA 1
ATOM 5078 C C . ASN A 1 664 ? 5.126 4.752 3.649 1.00 97.62 664 ASN A C 1
ATOM 5080 O O . ASN A 1 664 ? 6.066 4.595 4.429 1.00 97.62 664 ASN A O 1
ATOM 5084 N N . THR A 1 665 ? 5.055 4.065 2.505 1.00 96.44 665 THR A N 1
ATOM 5085 C CA . THR A 1 665 ? 5.992 3.003 2.099 1.00 96.44 665 THR A CA 1
ATOM 5086 C C . THR A 1 665 ? 7.447 3.463 1.987 1.00 96.44 665 THR A C 1
ATOM 5088 O O . THR A 1 665 ? 8.336 2.678 2.291 1.00 96.44 665 THR A O 1
ATOM 5091 N N . GLU A 1 666 ? 7.703 4.721 1.607 1.00 96.75 666 GLU A N 1
ATOM 5092 C CA . GLU A 1 666 ? 9.054 5.309 1.516 1.00 96.75 666 GLU A CA 1
ATOM 5093 C C . GLU A 1 666 ? 9.529 5.921 2.847 1.00 96.75 666 GLU A C 1
ATOM 5095 O O . GLU A 1 666 ? 10.523 6.644 2.884 1.00 96.75 666 GLU A O 1
ATOM 5100 N N . ARG A 1 667 ? 8.820 5.642 3.951 1.00 96.81 667 ARG A N 1
ATOM 5101 C CA . ARG A 1 667 ? 9.061 6.185 5.299 1.00 96.81 667 ARG A CA 1
ATOM 5102 C C . ARG A 1 667 ? 8.788 7.684 5.453 1.00 96.81 667 ARG A C 1
ATOM 5104 O O . ARG A 1 667 ? 9.189 8.282 6.453 1.00 96.81 667 ARG A O 1
ATOM 5111 N N . ARG A 1 668 ? 8.094 8.318 4.507 1.00 97.62 668 ARG A N 1
ATOM 5112 C CA . ARG A 1 668 ? 7.702 9.721 4.647 1.00 97.62 668 ARG A CA 1
ATOM 5113 C C . ARG A 1 668 ? 6.590 9.833 5.678 1.00 97.62 668 ARG A C 1
ATOM 5115 O O . ARG A 1 668 ? 5.502 9.297 5.486 1.00 97.62 668 ARG A O 1
ATOM 5122 N N . VAL A 1 669 ? 6.858 10.586 6.741 1.00 97.88 669 VAL A N 1
ATOM 5123 C CA . VAL A 1 669 ? 5.841 10.990 7.713 1.00 97.88 669 VAL A CA 1
ATOM 5124 C C . VAL A 1 669 ? 5.032 12.140 7.120 1.00 97.88 669 VAL A C 1
ATOM 5126 O O . VAL A 1 669 ? 5.580 13.181 6.752 1.00 97.88 669 VAL A O 1
ATOM 5129 N N . GLN A 1 670 ? 3.725 11.948 7.005 1.00 97.12 670 GLN A N 1
ATOM 5130 C CA . GLN A 1 670 ? 2.795 12.890 6.402 1.00 97.12 670 GLN A CA 1
ATOM 5131 C C . GLN A 1 670 ? 1.674 13.211 7.382 1.00 97.12 670 GLN A C 1
ATOM 5133 O O . GLN A 1 670 ? 1.141 12.333 8.059 1.00 97.12 670 GLN A O 1
ATOM 5138 N N . ARG A 1 671 ? 1.314 14.492 7.449 1.00 96.00 671 ARG A N 1
ATOM 5139 C CA . ARG A 1 671 ? 0.248 14.975 8.320 1.00 96.00 671 ARG A CA 1
ATOM 5140 C C . ARG A 1 671 ? -1.118 14.638 7.728 1.00 96.00 671 ARG A C 1
ATOM 5142 O O . ARG A 1 671 ? -1.416 15.010 6.594 1.00 96.00 671 ARG A O 1
ATOM 5149 N N . LEU A 1 672 ? -1.939 13.977 8.532 1.00 94.94 672 LEU A N 1
ATOM 5150 C CA . LEU A 1 672 ? -3.365 13.797 8.321 1.00 94.94 672 LEU A CA 1
ATOM 5151 C C . LEU A 1 672 ? -4.085 14.992 8.957 1.00 94.94 672 LEU A C 1
ATOM 5153 O O . LEU A 1 672 ? -3.916 15.250 10.151 1.00 94.94 672 LEU A O 1
ATOM 5157 N N . ASN A 1 673 ? -4.857 15.731 8.165 1.00 92.06 673 ASN A N 1
ATOM 5158 C CA . ASN A 1 673 ? -5.717 16.804 8.665 1.00 92.06 673 ASN A CA 1
ATOM 5159 C C . ASN A 1 673 ? -7.182 16.378 8.578 1.00 92.06 673 ASN A C 1
ATOM 5161 O O . ASN A 1 673 ? -7.571 15.734 7.601 1.00 92.06 673 ASN A O 1
ATOM 5165 N N . CYS A 1 674 ? -7.967 16.791 9.572 1.00 83.31 674 CYS A N 1
ATOM 5166 C CA . CYS A 1 674 ? -9.420 16.718 9.536 1.00 83.31 674 CYS A CA 1
ATOM 5167 C C . CYS A 1 674 ? -10.019 18.009 8.969 1.00 83.31 674 CYS A C 1
ATOM 5169 O O . CYS A 1 674 ? -9.373 19.065 8.990 1.00 83.31 674 CYS A O 1
ATOM 5171 N N . GLY A 1 675 ? -11.221 17.885 8.411 1.00 59.62 675 GLY A N 1
ATOM 5172 C CA . GLY A 1 675 ? -11.874 18.915 7.607 1.00 59.62 675 GLY A CA 1
ATOM 5173 C C . GLY A 1 675 ? -13.208 19.345 8.149 1.00 59.62 675 GLY A C 1
ATOM 5174 O O . GLY A 1 675 ? -14.023 18.426 8.360 1.00 59.62 675 GLY A O 1
#

Radius of gyration: 31.27 Å; Cα contacts (8 Å, |Δi|>4): 1306; chains: 1; bounding box: 102×81×80 Å

InterPro domains:
  IPR006655 Molybdopterin oxidoreductase, prokaryotic, conserved site [PS00490] (640-657)
  IPR006656 Molybdopterin oxidoreductase [PF00384] (268-671)
  IPR006963 Molybdopterin oxidoreductase, 4Fe-4S domain [PF04879] (211-263)
  IPR006963 Molybdopterin oxidoreductase, 4Fe-4S domain [PS51669] (210-267)
  IPR006963 Molybdopterin oxidoreductase, 4Fe-4S domain [SM00926] (210-265)
  IPR017896 4Fe-4S ferredoxin-type, iron-sulphur binding domain [PF12838] (129-195)
  IPR017896 4Fe-4S ferredoxin-type, iron-sulphur binding domain [PS51379] (121-150)
  IPR017896 4Fe-4S ferredoxin-type, iron-sulphur binding domain [PS51379] (172-201)
  IPR017900 4Fe-4S ferredoxin, iron-sulphur binding, conserved site [PS00198] (181-192)
  IPR027467 Molybdopterin oxidoreductase, molybdopterin cofactor binding site [PS00551] (215-233)
  IPR041924 Formate dehydrogenase H, N-terminal [cd02753] (214-671)
  IPR050612 Prokaryotic Molybdopterin Oxidoreductases [PTHR43742] (169-672)

Foldseek 3Di:
DPDDPPDDDDPDDDPDPVPDDPVVCPPPPPPDQDQQDFDDPVVVVVDPDDGGPDDDPVSVVVSVCVVQVPFFPLSPQQVVSVVCVVVVVDPPPQPCPDVVSVVVVVVVDPLQPDDWQPLDPWKIARQSQDPQPCQLQCCCCQQLNVNQWDWDADPVRHRPPDPPIGIARDPPRDGCNRHPDQPQCSSVQRGNRRSMHTPQQTDPDDPADWDWDWFFDFFWQLTFIKIFGARVVVRDGRWIWGDDDLRQRRTGGPCRTPVPVLQVDPQWDDFKWFDDPRATDGDHPVVQVVVVLVVLVVCCVVQNLQLEAEEDELSDFLVRLLVRCCCSFFVSVALRFAYPCLQWQPLLQLQCCVQPVGSAFQADLSLLLVAQEEEEEADLCCVQPSSSLSSNSNSVPPNVHAYEYEDLDDHPSCVSHPYYHNWDQPCLLLLLLLLVLLLVVVVLFDPVLCVVPNDPVVVSCVVSPDPCSHLVNSCVHGVGHSVRSNVSSCSLSNTLAYAYEYIRSQQNDPCNNVSSNSVSCSCSRRVHGPDRRHTYFYRGRTRFPVSSVQCSSAQQAHHNRHGLQPPVVVVVCCVVSVGVSGDNDGHDYPVVLLVCLLVSSHAEYEYEADACCPPPPPNVSNVSSLQSHNAYEYEHRRCHPSNRSHSMYHHDRRLQQDWHWGQGRNRDITIRDHD

Organism: NCBI:txid1481914

Nearest PDB structures (foldseek):
  1fdi-assembly1_A  TM=9.748E-01  e=3.126E-48  Escherichia coli
  2iv2-assembly1_X  TM=9.617E-01  e=3.677E-48  Escherichia coli
  2nya-assembly2_F  TM=9.452E-01  e=1.155E-33  Escherichia coli K-12
  1kqf-assembly1_A  TM=9.103E-01  e=7.281E-35  Escherichia coli
  8e9h-assembly1_G  TM=8.451E-01  e=8.341E-34  Mycolicibacterium smegmatis MC2 155

Solvent-accessible surface area (backbone atoms only — not comparable to full-atom values): 35868 Å² total; per-residue (Å²): 145,80,88,72,84,88,68,75,93,67,96,66,84,61,96,44,78,89,70,54,65,68,77,82,49,70,84,52,80,81,73,72,73,83,72,54,54,55,62,51,72,73,54,52,75,75,44,93,66,73,54,63,68,52,63,56,74,69,55,45,50,50,58,53,46,68,77,51,73,83,37,29,72,20,65,76,65,25,50,61,60,53,50,35,60,73,71,62,66,65,84,83,86,65,87,67,86,44,72,66,51,46,50,52,52,54,72,71,47,68,78,72,79,54,76,69,43,66,68,29,92,57,46,28,38,34,60,63,50,52,82,70,81,50,49,36,32,46,33,28,38,63,60,52,54,68,54,41,41,37,63,51,56,43,99,84,71,46,68,45,88,44,99,84,51,55,76,31,31,45,80,90,72,35,47,57,49,79,31,87,59,76,62,34,51,54,35,38,76,54,35,48,55,33,18,34,34,56,56,85,51,69,37,78,49,77,83,76,78,59,48,75,33,66,24,54,37,69,62,35,7,73,42,34,34,28,30,37,31,27,34,72,91,78,72,41,78,64,53,47,44,44,24,85,38,79,69,31,68,38,48,49,43,36,59,68,39,65,68,60,63,74,79,78,38,88,72,45,40,84,57,27,27,37,52,55,98,90,42,75,38,84,44,51,67,67,60,53,51,51,50,51,53,52,52,55,49,50,47,31,73,75,64,34,22,67,20,36,39,36,35,40,27,27,76,48,35,30,63,52,22,34,52,49,37,46,42,40,27,66,73,48,35,18,34,26,24,14,36,68,49,67,76,47,46,41,27,40,30,59,19,30,30,75,72,71,73,44,47,63,34,69,49,54,70,68,32,49,55,59,19,48,27,40,40,38,36,19,57,61,40,57,80,66,39,44,62,61,35,19,44,50,49,36,13,36,74,78,57,67,22,44,32,36,30,40,31,66,64,90,43,79,63,38,81,71,28,81,42,69,39,56,36,44,89,93,30,57,50,50,50,47,38,25,25,46,32,49,17,57,77,70,68,32,48,33,60,69,46,30,76,75,74,54,81,64,58,70,61,51,50,60,59,36,67,33,76,75,33,34,51,74,46,28,20,67,68,22,64,40,55,45,70,57,48,49,50,50,18,51,55,57,29,72,39,86,16,43,20,37,35,31,30,53,69,40,26,70,46,102,55,7,39,54,30,38,37,42,52,49,50,51,35,48,44,41,47,13,64,95,50,80,12,19,23,51,36,53,57,44,62,42,17,8,42,53,20,20,47,41,29,14,28,35,23,50,24,40,57,72,70,37,46,36,70,37,66,71,57,39,51,51,49,21,60,77,63,76,33,89,78,55,54,48,60,70,30,48,47,61,73,50,43,38,57,29,9,59,71,56,53,24,31,35,42,38,35,34,61,65,46,56,54,78,74,43,84,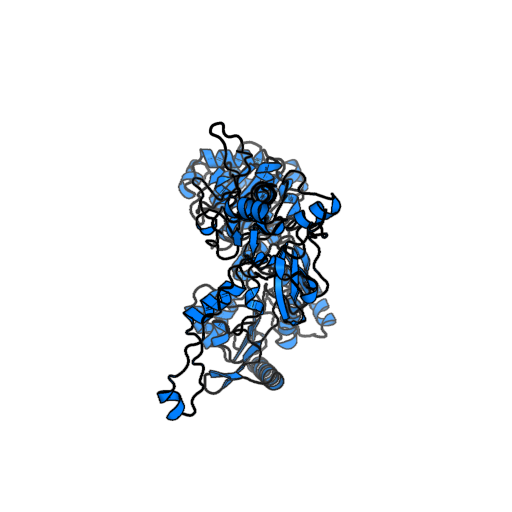60,43,67,60,43,48,48,10,62,71,47,34,80,42,37,36,23,34,30,47,49,83,42,78,41,40,74,70,29,45,31,34,38,46,47,78,55,73,56,73,38,69,46,33,34,15,12,33,54,66,52,74,42,65,33,41,49,109